Protein AF-0000000082937223 (afdb_homodimer)

InterPro domains:
  IPR004183 Extradiol ring-cleavage dioxygenase, class III enzyme, subunit B [PF02900] (9-256)

Solvent-accessible surface area (backbone atoms only — not comparable to full-atom values): 25808 Å² total; per-residue (Å²): 125,38,61,39,50,28,34,30,40,32,34,36,59,62,49,47,42,77,78,23,26,54,94,51,66,65,64,44,40,67,55,33,54,41,42,50,50,51,16,52,54,41,47,73,46,57,46,59,30,35,37,36,29,16,69,25,31,59,30,26,70,59,16,34,18,35,44,44,18,43,26,29,39,28,70,42,74,36,73,94,30,66,48,74,51,74,42,46,35,39,41,68,58,32,52,51,50,52,55,51,33,53,75,72,70,46,56,67,36,46,29,35,18,51,37,90,53,58,90,58,3,44,37,74,37,33,50,34,48,48,44,45,48,70,43,38,67,97,48,28,28,34,49,31,10,62,29,90,74,46,54,60,66,56,31,23,51,48,11,37,51,50,32,56,53,46,61,70,42,94,61,41,31,27,40,35,24,24,20,37,33,17,31,5,61,21,64,89,32,97,67,22,59,33,76,45,9,60,52,50,45,51,49,49,53,49,25,52,70,67,53,40,49,64,59,62,68,67,62,48,68,65,55,43,65,50,7,44,51,57,20,65,60,33,43,25,19,48,32,30,39,35,42,61,93,41,48,48,65,42,77,66,41,74,49,52,76,57,26,38,30,35,46,34,34,40,31,44,89,124,40,60,39,48,27,34,32,40,31,34,33,59,62,50,48,41,78,78,26,26,53,95,50,67,66,66,42,39,68,56,33,53,42,44,49,50,51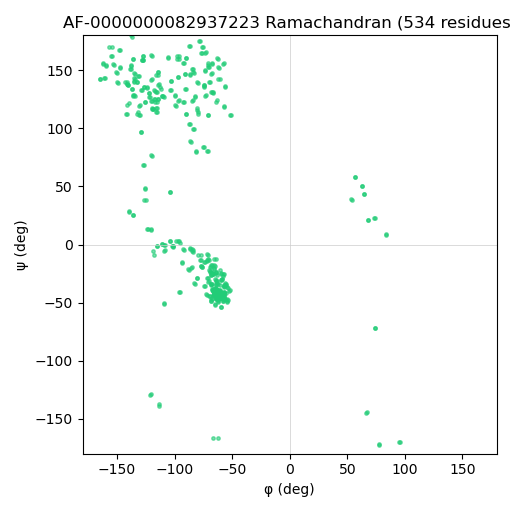,16,52,53,41,46,73,46,57,46,59,30,36,39,35,29,17,69,24,32,58,29,26,71,61,18,34,18,34,44,43,18,43,25,30,41,28,70,42,74,37,74,95,28,68,49,75,52,73,42,46,36,40,41,70,58,35,52,52,51,53,54,52,31,53,76,70,70,45,59,67,35,45,30,33,18,48,37,89,54,59,88,58,2,43,38,73,38,34,49,36,48,48,43,45,48,70,43,38,68,97,46,29,29,33,48,31,10,62,31,89,76,46,54,62,65,55,32,23,51,50,12,38,52,51,31,56,53,45,60,71,43,94,61,40,34,26,39,36,25,25,20,37,34,18,31,6,62,22,63,92,32,97,65,22,59,33,76,45,8,60,52,49,45,52,49,50,52,49,24,51,68,65,52,40,48,64,59,61,69,69,61,49,70,64,55,43,65,49,7,44,51,58,22,65,61,34,42,24,21,48,30,30,39,34,42,61,95,40,49,48,64,42,77,66,41,74,50,53,77,58,28,39,31,37,45,34,32,40,31,45,88

Structure (mmCIF, N/CA/C/O backbone):
data_AF-0000000082937223-model_v1
#
loop_
_entity.id
_entity.type
_entity.pdbx_description
1 polymer 'Extradiol ring-cleavage dioxygenase'
#
loop_
_atom_site.group_PDB
_atom_site.id
_atom_site.type_symbol
_atom_site.label_atom_id
_atom_site.label_alt_id
_atom_site.label_comp_id
_atom_site.label_asym_id
_atom_site.label_entity_id
_atom_site.label_seq_id
_atom_site.pdbx_PDB_ins_code
_atom_site.Cartn_x
_atom_site.Cartn_y
_atom_site.Cartn_z
_atom_site.occupancy
_atom_site.B_iso_or_equiv
_atom_site.auth_seq_id
_atom_site.auth_comp_id
_atom_site.auth_asym_id
_atom_site.auth_atom_id
_atom_site.pdbx_PDB_model_num
ATOM 1 N N . MET A 1 1 ? -16.25 29.719 4.395 1 88.94 1 MET A N 1
ATOM 2 C CA . MET A 1 1 ? -15.789 29.344 5.734 1 88.94 1 MET A CA 1
ATOM 3 C C . MET A 1 1 ? -15.008 28.047 5.699 1 88.94 1 MET A C 1
ATOM 5 O O . MET A 1 1 ? -15.328 27.141 4.922 1 88.94 1 MET A O 1
ATOM 9 N N . ASN A 1 2 ? -13.867 27.953 6.434 1 94.38 2 ASN A N 1
ATOM 10 C CA . ASN A 1 2 ? -13.094 26.734 6.629 1 94.38 2 ASN A CA 1
ATOM 11 C C . ASN A 1 2 ? -13.977 25.578 7.094 1 94.38 2 ASN A C 1
ATOM 13 O O . ASN A 1 2 ? -14.555 25.641 8.18 1 94.38 2 ASN A O 1
ATOM 17 N N . PRO A 1 3 ? -14.156 24.594 6.258 1 97.31 3 PRO A N 1
ATOM 18 C CA . PRO A 1 3 ? -15.086 23.516 6.633 1 97.31 3 PRO A CA 1
ATOM 19 C C . PRO A 1 3 ? -14.477 22.531 7.625 1 97.31 3 PRO A C 1
ATOM 21 O O . PRO A 1 3 ? -15.188 21.688 8.188 1 97.31 3 PRO A O 1
ATOM 24 N N . PHE A 1 4 ? -13.211 22.547 7.848 1 98.69 4 PHE A N 1
ATOM 25 C CA . PHE A 1 4 ? -12.555 21.688 8.828 1 98.69 4 PHE A CA 1
ATOM 26 C C . PHE A 1 4 ? -12.719 22.266 10.234 1 98.69 4 PHE A C 1
ATOM 28 O O . PHE A 1 4 ? -12.578 23.469 10.445 1 98.69 4 PHE A O 1
ATOM 35 N N . VAL A 1 5 ? -12.953 21.391 11.188 1 98.69 5 VAL A N 1
ATOM 36 C CA . VAL A 1 5 ? -13.195 21.859 12.547 1 98.69 5 VAL A CA 1
ATOM 37 C C . VAL A 1 5 ? -11.898 22.375 13.156 1 98.69 5 VAL A C 1
ATOM 39 O O . VAL A 1 5 ? -11.914 23.25 14.023 1 98.69 5 VAL A O 1
ATOM 42 N N . PHE A 1 6 ? -10.773 21.812 12.688 1 98.75 6 PHE A N 1
ATOM 43 C CA . PHE A 1 6 ? -9.43 22.234 13.039 1 98.75 6 PHE A CA 1
ATOM 44 C C . PHE A 1 6 ? -8.406 21.656 12.078 1 98.75 6 PHE A C 1
ATOM 46 O O . PHE A 1 6 ? -8.57 20.531 11.594 1 98.75 6 PHE A O 1
ATOM 53 N N . ALA A 1 7 ? -7.422 22.375 11.742 1 98.88 7 ALA A N 1
ATOM 54 C CA . ALA A 1 7 ? -6.324 21.891 10.914 1 98.88 7 ALA A CA 1
ATOM 55 C C . ALA A 1 7 ? -4.973 22.344 11.461 1 98.88 7 ALA A C 1
ATOM 57 O O . ALA A 1 7 ? -4.906 23.266 12.273 1 98.88 7 ALA A O 1
ATOM 58 N N . CYS A 1 8 ? -3.932 21.641 11.047 1 98.94 8 CYS A N 1
ATOM 59 C CA . CYS A 1 8 ? -2.617 22.062 11.516 1 98.94 8 CYS A CA 1
ATOM 60 C C . CYS A 1 8 ? -1.515 21.531 10.609 1 98.94 8 CYS A C 1
ATOM 62 O O . CYS A 1 8 ? -1.729 20.578 9.859 1 98.94 8 CYS A O 1
ATOM 64 N N . ILE A 1 9 ? -0.435 22.172 10.562 1 98.88 9 ILE A N 1
ATOM 65 C CA . ILE A 1 9 ? 0.86 21.656 10.141 1 98.88 9 ILE A CA 1
ATOM 66 C C . ILE A 1 9 ? 1.631 21.141 11.352 1 98.88 9 ILE A C 1
ATOM 68 O O . ILE A 1 9 ? 1.785 21.844 12.344 1 98.88 9 ILE A O 1
ATOM 72 N N . ALA A 1 10 ? 2.006 19.953 11.328 1 98.94 10 ALA A N 1
ATOM 73 C CA . ALA A 1 10 ? 2.715 19.312 12.438 1 98.94 10 ALA A CA 1
ATOM 74 C C . ALA A 1 10 ? 3.902 18.5 11.93 1 98.94 10 ALA A C 1
ATOM 76 O O . ALA A 1 10 ? 3.814 17.828 10.898 1 98.94 10 ALA A O 1
ATOM 77 N N . PRO A 1 11 ? 5.035 18.547 12.648 1 98.81 11 PRO A N 1
ATOM 78 C CA . PRO A 1 11 ? 6.203 17.766 12.242 1 98.81 11 PRO A CA 1
ATOM 79 C C . PRO A 1 11 ? 6.09 16.297 12.633 1 98.81 11 PRO A C 1
ATOM 81 O O . PRO A 1 11 ? 5.125 15.891 13.289 1 98.81 11 PRO A O 1
ATOM 84 N N . HIS A 1 12 ? 7.094 15.477 12.195 1 98.69 12 HIS A N 1
ATOM 85 C CA . HIS A 1 12 ? 6.969 14.047 12.445 1 98.69 12 HIS A CA 1
ATOM 86 C C . HIS A 1 12 ? 8.305 13.438 12.844 1 98.69 12 HIS A C 1
ATOM 88 O O . HIS A 1 12 ? 8.562 12.258 12.586 1 98.69 12 HIS A O 1
ATOM 94 N N . GLY A 1 13 ? 9.188 14.211 13.453 1 96.81 13 GLY A N 1
ATOM 95 C CA . GLY A 1 13 ? 10.359 13.609 14.062 1 96.81 13 GLY A CA 1
ATOM 96 C C . GLY A 1 13 ? 10.031 12.727 15.25 1 96.81 13 GLY A C 1
ATOM 97 O O . GLY A 1 13 ? 9.258 13.125 16.141 1 96.81 13 GLY A O 1
ATOM 98 N N . GLY A 1 14 ? 10.555 11.578 15.281 1 95.94 14 GLY A N 1
ATOM 99 C CA . GLY A 1 14 ? 10.219 10.578 16.281 1 95.94 14 GLY A CA 1
ATOM 100 C C . GLY A 1 14 ? 10.445 11.055 17.703 1 95.94 14 GLY A C 1
ATOM 101 O O . GLY A 1 14 ? 9.625 10.805 18.578 1 95.94 14 GLY A O 1
ATOM 102 N N . GLU A 1 15 ? 11.445 11.836 17.938 1 95.62 15 GLU A N 1
ATOM 103 C CA . GLU A 1 15 ? 11.852 12.273 19.266 1 95.62 15 GLU A CA 1
ATOM 104 C C . GLU A 1 15 ? 10.844 13.258 19.859 1 95.62 15 GLU A C 1
ATOM 106 O O . GLU A 1 15 ? 10.898 13.57 21.047 1 95.62 15 GLU A O 1
ATOM 111 N N . ILE A 1 16 ? 9.977 13.727 19.016 1 96.81 16 ILE A N 1
ATOM 112 C CA . ILE A 1 16 ? 8.961 14.656 19.516 1 96.81 16 ILE A CA 1
ATOM 113 C C . ILE A 1 16 ? 8.07 13.961 20.531 1 96.81 16 ILE A C 1
ATOM 115 O O . ILE A 1 16 ? 7.637 14.57 21.516 1 96.81 16 ILE A O 1
ATOM 119 N N . ILE A 1 17 ? 7.734 12.664 20.219 1 96.12 17 ILE A N 1
ATOM 120 C CA . ILE A 1 17 ? 6.855 11.969 21.141 1 96.12 17 ILE A CA 1
ATOM 121 C C . ILE A 1 17 ? 7.629 11.578 22.391 1 96.12 17 ILE A C 1
ATOM 123 O O . ILE A 1 17 ? 8.789 11.172 22.312 1 96.12 17 ILE A O 1
ATOM 127 N N . PRO A 1 18 ? 7.055 11.75 23.547 1 94.5 18 PRO A N 1
ATOM 128 C CA . PRO A 1 18 ? 7.738 11.539 24.828 1 94.5 18 PRO A CA 1
ATOM 129 C C . PRO A 1 18 ? 8.367 10.148 24.938 1 94.5 18 PRO A C 1
ATOM 131 O O . PRO A 1 18 ? 9.477 10.008 25.453 1 94.5 18 PRO A O 1
ATOM 134 N N . GLU A 1 19 ? 7.758 9.117 24.422 1 95.44 19 GLU A N 1
ATOM 135 C CA . GLU A 1 19 ? 8.211 7.73 24.531 1 95.44 19 GLU A CA 1
ATOM 136 C C . GLU A 1 19 ? 9.539 7.527 23.797 1 95.44 19 GLU A C 1
ATOM 138 O O . GLU A 1 19 ? 10.289 6.598 24.109 1 95.44 19 GLU A O 1
ATOM 143 N N . LEU A 1 20 ? 9.852 8.484 22.922 1 96.06 20 LEU A N 1
ATOM 144 C CA . LEU A 1 20 ? 11.008 8.266 22.047 1 96.06 20 LEU A CA 1
ATOM 145 C C . LEU A 1 20 ? 12.047 9.359 22.25 1 96.06 20 LEU A C 1
ATOM 147 O O . LEU A 1 20 ? 12.938 9.523 21.406 1 96.06 20 LEU A O 1
ATOM 151 N N . GLN A 1 21 ? 11.992 10.172 23.25 1 92.62 21 GLN A N 1
ATOM 152 C CA . GLN A 1 21 ? 12.812 11.359 23.438 1 92.62 21 GLN A CA 1
ATOM 153 C C . GLN A 1 21 ? 14.258 10.992 23.734 1 92.62 21 GLN A C 1
ATOM 155 O O . GLN A 1 21 ? 15.164 11.797 23.547 1 92.62 21 GLN A O 1
ATOM 160 N N . GLY A 1 22 ? 14.461 9.766 24.219 1 91 22 GLY A N 1
ATOM 161 C CA . GLY A 1 22 ? 15.812 9.352 24.547 1 91 22 GLY A CA 1
ATOM 162 C C . GLY A 1 22 ? 16.406 10.117 25.719 1 91 22 GLY A C 1
ATOM 163 O O . GLY A 1 22 ? 15.711 10.438 26.688 1 91 22 GLY A O 1
ATOM 164 N N . ILE A 1 23 ? 17.75 10.359 25.594 1 88.56 23 ILE A N 1
ATOM 165 C CA . ILE A 1 23 ? 18.469 10.891 26.75 1 88.56 23 ILE A CA 1
ATOM 166 C C . ILE A 1 23 ? 18.578 12.414 26.641 1 88.56 23 ILE A C 1
ATOM 168 O O . ILE A 1 23 ? 19.188 13.062 27.484 1 88.56 23 ILE A O 1
ATOM 172 N N . GLN A 1 24 ? 17.984 13.031 25.594 1 88.38 24 GLN A N 1
ATOM 173 C CA . GLN A 1 24 ? 17.969 14.484 25.422 1 88.38 24 GLN A CA 1
ATOM 174 C C . GLN A 1 24 ? 16.531 15.008 25.375 1 88.38 24 GLN A C 1
ATOM 176 O O . GLN A 1 24 ? 16.094 15.547 24.359 1 88.38 24 GLN A O 1
ATOM 181 N N . PRO A 1 25 ? 15.961 15.086 26.422 1 82.06 25 PRO A N 1
ATOM 182 C CA . PRO A 1 25 ? 14.531 15.406 26.422 1 82.06 25 PRO A CA 1
ATOM 183 C C . PRO A 1 25 ? 14.25 16.859 26.047 1 82.06 25 PRO A C 1
ATOM 185 O O . PRO A 1 25 ? 13.141 17.188 25.609 1 82.06 25 PRO A O 1
ATOM 188 N N . LEU A 1 26 ? 15.234 17.75 26.047 1 89.69 26 LEU A N 1
ATOM 189 C CA . LEU A 1 26 ? 14.992 19.156 25.781 1 89.69 26 LEU A CA 1
ATOM 190 C C . LEU A 1 26 ? 15.188 19.469 24.297 1 89.69 26 LEU A C 1
ATOM 192 O O . LEU A 1 26 ? 14.805 20.547 23.828 1 89.69 26 LEU A O 1
ATOM 196 N N . ARG A 1 27 ? 15.805 18.641 23.5 1 90.94 27 ARG A N 1
ATOM 197 C CA . ARG A 1 27 ? 16.172 18.906 22.125 1 90.94 27 ARG A CA 1
ATOM 198 C C . ARG A 1 27 ? 14.953 19.297 21.297 1 90.94 27 ARG A C 1
ATOM 200 O O . ARG A 1 27 ? 15.031 20.188 20.453 1 90.94 27 ARG A O 1
ATOM 207 N N . MET A 1 28 ? 13.719 18.828 21.5 1 94.44 28 MET A N 1
ATOM 208 C CA . MET A 1 28 ? 12.508 19.156 20.75 1 94.44 28 MET A CA 1
ATOM 209 C C . MET A 1 28 ? 11.391 19.625 21.688 1 94.44 28 MET A C 1
ATOM 211 O O . MET A 1 28 ? 10.211 19.406 21.406 1 94.44 28 MET A O 1
ATOM 215 N N . ASP A 1 29 ? 11.852 20.375 22.672 1 93.88 29 ASP A N 1
ATOM 216 C CA . ASP A 1 29 ? 10.891 20.75 23.703 1 93.88 29 ASP A CA 1
ATOM 217 C C . ASP A 1 29 ? 9.914 21.797 23.188 1 93.88 29 ASP A C 1
ATOM 219 O O . ASP A 1 29 ? 8.719 21.734 23.484 1 93.88 29 ASP A O 1
ATOM 223 N N . ALA A 1 30 ? 10.414 22.797 22.453 1 96.12 30 ALA A N 1
ATOM 224 C CA . ALA A 1 30 ? 9.531 23.812 21.891 1 96.12 30 ALA A CA 1
ATOM 225 C C . ALA A 1 30 ? 8.492 23.188 20.969 1 96.12 30 ALA A C 1
ATOM 227 O O . ALA A 1 30 ? 7.316 23.562 21 1 96.12 30 ALA A O 1
ATOM 228 N N . THR A 1 31 ? 8.953 22.312 20.109 1 98.06 31 THR A N 1
ATOM 229 C CA . THR A 1 31 ? 8.047 21.594 19.219 1 98.06 31 THR A CA 1
ATOM 230 C C . THR A 1 31 ? 7.055 20.75 20 1 98.06 31 THR A C 1
ATOM 232 O O . THR A 1 31 ? 5.863 20.734 19.688 1 98.06 31 THR A O 1
ATOM 235 N N . ARG A 1 32 ? 7.531 20.047 20.984 1 97.56 32 ARG A N 1
ATOM 236 C CA . ARG A 1 32 ? 6.664 19.203 21.797 1 97.56 32 ARG A CA 1
ATOM 237 C C . ARG A 1 32 ? 5.559 20.016 22.469 1 97.56 32 ARG A C 1
ATOM 239 O O . ARG A 1 32 ? 4.402 19.578 22.5 1 97.56 32 ARG A O 1
ATOM 246 N N . GLU A 1 33 ? 5.941 21.141 23.031 1 97.75 33 GLU A N 1
ATOM 247 C CA . GLU A 1 33 ? 4.949 22.031 23.625 1 97.75 33 GLU A CA 1
ATOM 248 C C . GLU A 1 33 ? 3.906 22.469 22.609 1 97.75 33 GLU A C 1
ATOM 250 O O . GLU A 1 33 ? 2.711 22.516 22.906 1 97.75 33 GLU A O 1
ATOM 255 N N . SER A 1 34 ? 4.367 22.844 21.453 1 98.81 34 SER A N 1
ATOM 256 C CA . SER A 1 34 ? 3.453 23.234 20.391 1 98.81 34 SER A CA 1
ATOM 257 C C . SER A 1 34 ? 2.557 22.078 19.969 1 98.81 34 SER A C 1
ATOM 259 O O . SER A 1 34 ? 1.376 22.266 19.672 1 98.81 34 SER A O 1
ATOM 261 N N . MET A 1 35 ? 3.096 20.875 19.906 1 98.81 35 MET A N 1
ATOM 262 C CA . MET A 1 35 ? 2.316 19.688 19.562 1 98.81 35 MET A CA 1
ATOM 263 C C . MET A 1 35 ? 1.227 19.422 20.594 1 98.81 35 MET A C 1
ATOM 265 O O . MET A 1 35 ? 0.11 19.047 20.234 1 98.81 35 MET A O 1
ATOM 269 N N . ILE A 1 36 ? 1.574 19.578 21.844 1 98.69 36 ILE A N 1
ATOM 270 C CA . ILE A 1 36 ? 0.595 19.422 22.922 1 98.69 36 ILE A CA 1
ATOM 271 C C . ILE A 1 36 ? -0.538 20.438 22.719 1 98.69 36 ILE A C 1
ATOM 273 O O . ILE A 1 36 ? -1.714 20.078 22.844 1 98.69 36 ILE A O 1
ATOM 277 N N . ARG A 1 37 ? -0.161 21.625 22.406 1 98.81 37 ARG A N 1
ATOM 278 C CA . ARG A 1 37 ? -1.159 22.656 22.172 1 98.81 37 ARG A CA 1
ATOM 279 C C . ARG A 1 37 ? -2.049 22.297 20.984 1 98.81 37 ARG A C 1
ATOM 281 O O . ARG A 1 37 ? -3.271 22.453 21.047 1 98.81 37 ARG A O 1
ATOM 288 N N . LEU A 1 38 ? -1.459 21.859 19.906 1 98.88 38 LEU A N 1
ATOM 289 C CA . LEU A 1 38 ? -2.234 21.438 18.75 1 98.88 38 LEU A CA 1
ATOM 290 C C . LEU A 1 38 ? -3.207 20.328 19.125 1 98.88 38 LEU A C 1
ATOM 292 O O . LEU A 1 38 ? -4.359 20.328 18.688 1 98.88 38 LEU A O 1
ATOM 296 N N . GLY A 1 39 ? -2.713 19.375 19.891 1 98.88 39 GLY A N 1
ATOM 297 C CA . GLY A 1 39 ? -3.561 18.281 20.359 1 98.88 39 GLY A CA 1
ATOM 298 C C . GLY A 1 39 ? -4.75 18.766 21.172 1 98.88 39 GLY A C 1
ATOM 299 O O . GLY A 1 39 ? -5.867 18.266 20.984 1 98.88 39 GLY A O 1
ATOM 300 N N . LYS A 1 40 ? -4.5 19.719 22.047 1 98.81 40 LYS A N 1
ATOM 301 C CA . LYS A 1 40 ? -5.57 20.297 22.875 1 98.81 40 LYS A CA 1
ATOM 302 C C . LYS A 1 40 ? -6.621 20.984 22 1 98.81 40 LYS A C 1
ATOM 304 O O . LYS A 1 40 ? -7.82 20.828 22.234 1 98.81 40 LYS A O 1
ATOM 309 N N . GLU A 1 41 ? -6.164 21.719 21.047 1 98.75 41 GLU A N 1
ATOM 310 C CA . GLU A 1 41 ? -7.09 22.422 20.172 1 98.75 41 GLU A CA 1
ATOM 311 C C . GLU A 1 41 ? -7.902 21.422 19.328 1 98.75 41 GLU A C 1
ATOM 313 O O . GLU A 1 41 ? -9.094 21.641 19.109 1 98.75 41 GLU A O 1
ATOM 318 N N . MET A 1 42 ? -7.254 20.375 18.875 1 98.88 42 MET A N 1
ATOM 319 C CA . MET A 1 42 ? -7.973 19.344 18.125 1 98.88 42 MET A CA 1
ATOM 320 C C . MET A 1 42 ? -9.023 18.656 19 1 98.88 42 MET A C 1
ATOM 322 O O . MET A 1 42 ? -10.141 18.406 18.547 1 98.88 42 MET A O 1
ATOM 326 N N . GLU A 1 43 ? -8.656 18.359 20.156 1 98.75 43 GLU A N 1
ATOM 327 C CA . GLU A 1 43 ? -9.586 17.75 21.094 1 98.75 43 GLU A CA 1
ATOM 328 C C . GLU A 1 43 ? -10.812 18.625 21.312 1 98.75 43 GLU A C 1
ATOM 330 O O . GLU A 1 43 ? -11.938 18.141 21.328 1 98.75 43 GLU A O 1
ATOM 335 N N . LYS A 1 44 ? -10.523 19.891 21.531 1 98.69 44 LYS A N 1
ATOM 336 C CA . LYS A 1 44 ? -11.602 20.844 21.75 1 98.69 44 LYS A CA 1
ATOM 337 C C . LYS A 1 44 ? -12.539 20.906 20.547 1 98.69 44 LYS A C 1
ATOM 339 O O . LYS A 1 44 ? -13.742 21.109 20.688 1 98.69 44 LYS A O 1
ATOM 344 N N . ALA A 1 45 ? -12.008 20.672 19.391 1 98.62 45 ALA A N 1
ATOM 345 C CA . ALA A 1 45 ? -12.773 20.766 18.156 1 98.62 45 ALA A CA 1
ATOM 346 C C . ALA A 1 45 ? -13.664 19.547 17.969 1 98.62 45 ALA A C 1
ATOM 348 O O . ALA A 1 45 ? -14.594 19.562 17.141 1 98.62 45 ALA A O 1
ATOM 349 N N . LYS A 1 46 ? -13.422 18.438 18.641 1 98.5 46 LYS A N 1
ATOM 350 C CA . LYS A 1 46 ? -14.219 17.219 18.688 1 98.5 46 LYS A CA 1
ATOM 351 C C . LYS A 1 46 ? -14.438 16.656 17.297 1 98.5 46 LYS A C 1
ATOM 353 O O . LYS A 1 46 ? -15.57 16.406 16.891 1 98.5 46 LYS A O 1
ATOM 358 N N . PRO A 1 47 ? -13.383 16.359 16.594 1 98.81 47 PRO A N 1
ATOM 359 C CA . PRO A 1 47 ? -13.57 15.742 15.281 1 98.81 47 PRO A CA 1
ATOM 360 C C . PRO A 1 47 ? -14.133 14.32 15.367 1 98.81 47 PRO A C 1
ATOM 362 O O . PRO A 1 47 ? -13.836 13.594 16.328 1 98.81 47 PRO A O 1
ATOM 365 N N . ASP A 1 48 ? -14.953 13.938 14.352 1 98.88 48 ASP A N 1
ATOM 366 C CA . ASP A 1 48 ? -15.359 12.547 14.164 1 98.88 48 ASP A CA 1
ATOM 367 C C . ASP A 1 48 ? -14.258 11.75 13.453 1 98.88 48 ASP A C 1
ATOM 369 O O . ASP A 1 48 ? -14.156 10.539 13.641 1 98.88 48 ASP A O 1
ATOM 373 N N . THR A 1 49 ? -13.5 12.453 12.648 1 98.88 49 THR A N 1
ATOM 374 C CA . THR A 1 49 ? -12.445 11.875 11.82 1 98.88 49 THR A CA 1
ATOM 375 C C . THR A 1 49 ? -11.328 12.883 11.586 1 98.88 49 THR A C 1
ATOM 377 O O . THR A 1 49 ? -11.578 14.086 11.516 1 98.88 49 THR A O 1
ATOM 380 N N . ILE A 1 50 ? -10.109 12.398 11.461 1 98.94 50 ILE A N 1
ATOM 381 C CA . ILE A 1 50 ? -8.969 13.25 11.125 1 98.94 50 ILE A CA 1
ATOM 382 C C . ILE A 1 50 ? -8.336 12.766 9.82 1 98.94 50 ILE A C 1
ATOM 384 O O . ILE A 1 50 ? -8.008 11.586 9.68 1 98.94 50 ILE A O 1
ATOM 388 N N . ILE A 1 51 ? -8.242 13.625 8.836 1 99 51 ILE A N 1
ATOM 389 C CA . ILE A 1 51 ? -7.441 13.367 7.641 1 99 51 ILE A CA 1
ATOM 390 C C . ILE A 1 51 ? -5.977 13.695 7.918 1 99 51 ILE A C 1
ATOM 392 O O . ILE A 1 51 ? -5.66 14.789 8.391 1 99 51 ILE A O 1
ATOM 396 N N . VAL A 1 52 ? -5.105 12.781 7.652 1 99 52 VAL A N 1
ATOM 397 C CA . VAL A 1 52 ? -3.67 12.992 7.828 1 99 52 VAL A CA 1
ATOM 398 C C . VAL A 1 52 ? -2.969 12.914 6.473 1 99 52 VAL A C 1
ATOM 400 O O . VAL A 1 52 ? -3.047 11.891 5.785 1 99 52 VAL A O 1
ATOM 403 N N . LEU A 1 53 ? -2.363 13.984 6.07 1 98.94 53 LEU A N 1
ATOM 404 C CA . LEU A 1 53 ? -1.491 13.992 4.902 1 98.94 53 LEU A CA 1
ATOM 405 C C . LEU A 1 53 ? -0.053 13.672 5.293 1 98.94 53 LEU A C 1
ATOM 407 O O . LEU A 1 53 ? 0.59 14.445 6.008 1 98.94 53 LEU A O 1
ATOM 411 N N . THR A 1 54 ? 0.453 12.555 4.891 1 98.88 54 THR A N 1
ATOM 412 C CA . THR A 1 54 ? 1.809 12.156 5.25 1 98.88 54 THR A CA 1
ATOM 413 C C . THR A 1 54 ? 2.664 11.953 4 1 98.88 54 THR A C 1
ATOM 415 O O . THR A 1 54 ? 2.182 11.445 2.988 1 98.88 54 THR A O 1
ATOM 418 N N . PRO A 1 55 ? 3.92 12.344 4.039 1 98.31 55 PRO A N 1
ATOM 419 C CA . PRO A 1 55 ? 4.797 12.133 2.883 1 98.31 55 PRO A CA 1
ATOM 420 C C . PRO A 1 55 ? 5.414 10.742 2.859 1 98.31 55 PRO A C 1
ATOM 422 O O . PRO A 1 55 ? 6.094 10.383 1.895 1 98.31 55 PRO A O 1
ATOM 425 N N . HIS A 1 56 ? 5.199 9.906 3.904 1 98.25 56 HIS A N 1
ATOM 426 C CA . HIS A 1 56 ? 6.016 8.703 4.043 1 98.25 56 HIS A CA 1
ATOM 427 C C . HIS A 1 56 ? 5.16 7.445 3.982 1 98.25 56 HIS A C 1
ATOM 429 O O . HIS A 1 56 ? 5.684 6.332 4.039 1 98.25 56 HIS A O 1
ATOM 435 N N . GLY A 1 57 ? 3.877 7.488 3.924 1 98.12 57 GLY A N 1
ATOM 436 C CA . GLY A 1 57 ? 2.961 6.359 3.947 1 98.12 57 GLY A CA 1
ATOM 437 C C . GLY A 1 57 ? 3.072 5.473 2.719 1 98.12 57 GLY A C 1
ATOM 438 O O . GLY A 1 57 ? 4.094 5.488 2.027 1 98.12 57 GLY A O 1
ATOM 439 N N . THR A 1 58 ? 2.092 4.59 2.533 1 98.44 58 THR A N 1
ATOM 440 C CA . THR A 1 58 ? 2.012 3.828 1.291 1 98.44 58 THR A CA 1
ATOM 441 C C . THR A 1 58 ? 1.77 4.754 0.103 1 98.44 58 THR A C 1
ATOM 443 O O . THR A 1 58 ? 0.778 5.488 0.073 1 98.44 58 THR A O 1
ATOM 446 N N . ARG A 1 59 ? 2.688 4.656 -0.824 1 97.81 59 ARG A N 1
ATOM 447 C CA . ARG A 1 59 ? 2.684 5.609 -1.932 1 97.81 59 ARG A CA 1
ATOM 448 C C . ARG A 1 59 ? 2.381 4.91 -3.252 1 97.81 59 ARG A C 1
ATOM 450 O O . ARG A 1 59 ? 2.744 3.746 -3.441 1 97.81 59 ARG A O 1
ATOM 457 N N . ILE A 1 60 ? 1.697 5.59 -4.129 1 98.5 60 ILE A N 1
ATOM 458 C CA . ILE A 1 60 ? 1.512 5.188 -5.52 1 98.5 60 ILE A CA 1
ATOM 459 C C . ILE A 1 60 ? 2.176 6.203 -6.445 1 98.5 60 ILE A C 1
ATOM 461 O O . ILE A 1 60 ? 1.852 7.391 -6.406 1 98.5 60 ILE A O 1
ATOM 465 N N . ASN A 1 61 ? 3.092 5.754 -7.27 1 97.31 61 ASN A N 1
ATOM 466 C CA . ASN A 1 61 ? 3.777 6.668 -8.18 1 97.31 61 ASN A CA 1
ATOM 467 C C . ASN A 1 61 ? 2.789 7.414 -9.07 1 97.31 61 ASN A C 1
ATOM 469 O O . ASN A 1 61 ? 1.997 6.789 -9.781 1 97.31 61 ASN A O 1
ATOM 473 N N . GLY A 1 62 ? 2.803 8.734 -8.938 1 97.5 62 GLY A N 1
ATOM 474 C CA . GLY A 1 62 ? 2.016 9.555 -9.844 1 97.5 62 GLY A CA 1
ATOM 475 C C . GLY A 1 62 ? 0.562 9.68 -9.422 1 97.5 62 GLY A C 1
ATOM 476 O O . GLY A 1 62 ? -0.263 10.195 -10.18 1 97.5 62 GLY A O 1
ATOM 477 N N . GLN A 1 63 ? 0.208 9.195 -8.25 1 98.44 63 GLN A N 1
ATOM 478 C CA . GLN A 1 63 ? -1.157 9.281 -7.742 1 98.44 63 GLN A CA 1
ATOM 479 C C . GLN A 1 63 ? -1.172 9.641 -6.258 1 98.44 63 GLN A C 1
ATOM 481 O O . GLN A 1 63 ? -0.218 9.352 -5.535 1 98.44 63 GLN A O 1
ATOM 486 N N . PHE A 1 64 ? -2.236 10.305 -5.855 1 98.81 64 PHE A N 1
ATOM 487 C CA . PHE A 1 64 ? -2.506 10.391 -4.426 1 98.81 64 PHE A CA 1
ATOM 488 C C . PHE A 1 64 ? -3.01 9.062 -3.889 1 98.81 64 PHE A C 1
ATOM 490 O O . PHE A 1 64 ? -3.926 8.461 -4.461 1 98.81 64 PHE A O 1
ATOM 497 N N . ALA A 1 65 ? -2.42 8.578 -2.871 1 98.88 65 ALA A N 1
ATOM 498 C CA . ALA A 1 65 ? -2.854 7.324 -2.252 1 98.88 65 ALA A CA 1
ATOM 499 C C . ALA A 1 65 ? -3.77 7.59 -1.062 1 98.88 65 ALA A C 1
ATOM 501 O O . ALA A 1 65 ? -3.398 8.312 -0.132 1 98.88 65 ALA A O 1
ATOM 502 N N . ILE A 1 66 ? -4.922 7.043 -1.082 1 98.88 66 ILE A N 1
ATOM 503 C CA . ILE A 1 66 ? -5.863 7.152 0.026 1 98.88 66 ILE A CA 1
ATOM 504 C C . ILE A 1 66 ? -6.086 5.773 0.651 1 98.88 66 ILE A C 1
ATOM 506 O O . ILE A 1 66 ? -6.445 4.82 -0.044 1 98.88 66 ILE A O 1
ATOM 510 N N . THR A 1 67 ? -5.879 5.656 1.931 1 98.56 67 THR A N 1
ATOM 511 C CA . THR A 1 67 ? -6.039 4.379 2.611 1 98.56 67 THR A CA 1
ATOM 512 C C . THR A 1 67 ? -7.516 4.031 2.775 1 98.56 67 THR A C 1
ATOM 514 O O . THR A 1 67 ? -8.328 4.898 3.104 1 98.56 67 THR A O 1
ATOM 517 N N . ASP A 1 68 ? -7.844 2.805 2.51 1 98.44 68 ASP A N 1
ATOM 518 C CA . ASP A 1 68 ? -9.203 2.295 2.656 1 98.44 68 ASP A CA 1
ATOM 519 C C . ASP A 1 68 ? -9.203 0.924 3.326 1 98.44 68 ASP A C 1
ATOM 521 O O . ASP A 1 68 ? -9.992 0.05 2.959 1 98.44 68 ASP A O 1
ATOM 525 N N . SER A 1 69 ? -8.211 0.623 4.09 1 98.56 69 SER A N 1
ATOM 526 C CA . SER A 1 69 ? -8.227 -0.556 4.949 1 98.56 69 SER A CA 1
ATOM 527 C C . SER A 1 69 ? -9.094 -0.333 6.184 1 98.56 69 SER A C 1
ATOM 529 O O . SER A 1 69 ? -9.43 0.806 6.516 1 98.56 69 SER A O 1
ATOM 531 N N . GLU A 1 70 ? -9.469 -1.381 6.918 1 98.5 70 GLU A N 1
ATOM 532 C CA . GLU A 1 70 ? -10.266 -1.241 8.133 1 98.5 70 GLU A CA 1
ATOM 533 C C . GLU A 1 70 ? -9.477 -0.53 9.227 1 98.5 70 GLU A C 1
ATOM 535 O O . GLU A 1 70 ? -10.039 0.24 10.008 1 98.5 70 GLU A O 1
ATOM 540 N N . ARG A 1 71 ? -8.172 -0.867 9.266 1 98.56 71 ARG A N 1
ATOM 541 C CA . ARG A 1 71 ? -7.305 -0.272 10.273 1 98.56 71 ARG A CA 1
ATOM 542 C C . ARG A 1 71 ? -5.887 -0.098 9.75 1 98.56 71 ARG A C 1
ATOM 544 O O . ARG A 1 71 ? -5.543 -0.626 8.688 1 98.56 71 ARG A O 1
ATOM 551 N N . MET A 1 72 ? -5.141 0.632 10.453 1 98.75 72 MET A N 1
ATOM 552 C CA . MET A 1 72 ? -3.713 0.816 10.203 1 98.75 72 MET A CA 1
ATOM 553 C C . MET A 1 72 ? -2.908 0.631 11.484 1 98.75 72 MET A C 1
ATOM 555 O O . MET A 1 72 ? -3.389 0.948 12.57 1 98.75 72 MET A O 1
ATOM 559 N N . LEU A 1 73 ? -1.8 0.108 11.336 1 98.62 73 LEU A N 1
ATOM 560 C CA . LEU A 1 73 ? -0.933 -0.183 12.469 1 98.62 73 LEU A CA 1
ATOM 561 C C . LEU A 1 73 ? 0.525 0.107 12.133 1 98.62 73 LEU A C 1
ATOM 563 O O . LEU A 1 73 ? 0.983 -0.203 11.031 1 98.62 73 LEU A O 1
ATOM 567 N N . GLY A 1 74 ? 1.253 0.71 13.031 1 98.19 74 GLY A N 1
ATOM 568 C CA . GLY A 1 74 ? 2.664 0.979 12.805 1 98.19 74 GLY A CA 1
ATOM 569 C C . GLY A 1 74 ? 3.455 1.114 14.094 1 98.19 74 GLY A C 1
ATOM 570 O O . GLY A 1 74 ? 2.877 1.231 15.18 1 98.19 74 GLY A O 1
ATOM 571 N N . VAL A 1 75 ? 4.73 0.998 13.961 1 97.69 75 VAL A N 1
ATOM 572 C CA . VAL A 1 75 ? 5.684 1.157 15.055 1 97.69 75 VAL A CA 1
ATOM 573 C C . VAL A 1 75 ? 6.777 2.141 14.648 1 97.69 75 VAL A C 1
ATOM 575 O O . VAL A 1 75 ? 7.297 2.072 13.539 1 97.69 75 VAL A O 1
ATOM 578 N N . VAL A 1 76 ? 7.027 3.006 15.508 1 97.62 76 VAL A N 1
ATOM 579 C CA . VAL A 1 76 ? 8.156 3.914 15.344 1 97.62 76 VAL A CA 1
ATOM 580 C C . VAL A 1 76 ? 9.234 3.588 16.375 1 97.62 76 VAL A C 1
ATOM 582 O O . VAL A 1 76 ? 8.945 3.445 17.562 1 97.62 76 VAL A O 1
ATOM 585 N N . GLU A 1 77 ? 10.383 3.426 15.875 1 96.38 77 GLU A N 1
ATOM 586 C CA . GLU A 1 77 ? 11.516 3.129 16.75 1 96.38 77 GLU A CA 1
ATOM 587 C C . GLU A 1 77 ? 12.547 4.25 16.719 1 96.38 77 GLU A C 1
ATOM 589 O O . GLU A 1 77 ? 12.93 4.719 15.641 1 96.38 77 GLU A O 1
ATOM 594 N N . GLU A 1 78 ? 12.938 4.645 17.875 1 94.69 78 GLU A N 1
ATOM 595 C CA . GLU A 1 78 ? 13.953 5.68 18.047 1 94.69 78 GLU A CA 1
ATOM 596 C C . GLU A 1 78 ? 14.547 5.633 19.453 1 94.69 78 GLU A C 1
ATOM 598 O O . GLU A 1 78 ? 13.836 5.387 20.438 1 94.69 78 GLU A O 1
ATOM 603 N N . ASN A 1 79 ? 15.891 5.906 19.578 1 95.31 79 ASN A N 1
ATOM 604 C CA . ASN A 1 79 ? 16.578 5.996 20.859 1 95.31 79 ASN A CA 1
ATOM 605 C C . ASN A 1 79 ? 16.359 4.75 21.703 1 95.31 79 ASN A C 1
ATOM 607 O O . ASN A 1 79 ? 16.031 4.855 22.891 1 95.31 79 ASN A O 1
ATOM 611 N N . GLU A 1 80 ? 16.344 3.607 21.125 1 94.5 80 GLU A N 1
ATOM 612 C CA . GLU A 1 80 ? 16.25 2.307 21.781 1 94.5 80 GLU A CA 1
ATOM 613 C C . GLU A 1 80 ? 14.875 2.117 22.422 1 94.5 80 GLU A C 1
ATOM 615 O O . GLU A 1 80 ? 14.734 1.382 23.406 1 94.5 80 GLU A O 1
ATOM 620 N N . ALA A 1 81 ? 13.922 2.863 21.953 1 96.5 81 ALA A N 1
ATOM 621 C CA . ALA A 1 81 ? 12.523 2.742 22.375 1 96.5 81 ALA A CA 1
ATOM 622 C C . ALA A 1 81 ? 11.609 2.58 21.172 1 96.5 81 ALA A C 1
ATOM 624 O O . ALA A 1 81 ? 12.023 2.799 20.031 1 96.5 81 ALA A O 1
ATOM 625 N N . SER A 1 82 ? 10.461 2.121 21.438 1 97.38 82 SER A N 1
ATOM 626 C CA . SER A 1 82 ? 9.477 1.933 20.375 1 97.38 82 SER A CA 1
ATOM 627 C C . SER A 1 82 ? 8.102 2.451 20.781 1 97.38 82 SER A C 1
ATOM 629 O O . SER A 1 82 ? 7.773 2.471 21.969 1 97.38 82 SER A O 1
ATOM 631 N N . PHE A 1 83 ? 7.391 2.93 19.906 1 98.38 83 PHE A N 1
ATOM 632 C CA . PHE A 1 83 ? 6.02 3.385 20.094 1 98.38 83 PHE A CA 1
ATOM 633 C C . PHE A 1 83 ? 5.105 2.789 19.016 1 98.38 83 PHE A C 1
ATOM 635 O O . PHE A 1 83 ? 5.312 3.008 17.828 1 98.38 83 PHE A O 1
ATOM 642 N N . ARG A 1 84 ? 4.121 2.041 19.453 1 98.19 84 ARG A N 1
ATOM 643 C CA . ARG A 1 84 ? 3.18 1.369 18.562 1 98.19 84 ARG A CA 1
ATOM 644 C C . ARG A 1 84 ? 1.842 2.1 18.531 1 98.19 84 ARG A C 1
ATOM 646 O O . ARG A 1 84 ? 1.36 2.574 19.562 1 98.19 84 ARG A O 1
ATOM 653 N N . MET A 1 85 ? 1.198 2.223 17.391 1 98.75 85 MET A N 1
ATOM 654 C CA . MET A 1 85 ? -0.102 2.877 17.266 1 98.75 85 MET A CA 1
ATOM 655 C C . MET A 1 85 ? -0.989 2.139 16.266 1 98.75 85 MET A C 1
ATOM 657 O O . MET A 1 85 ? -0.514 1.688 15.219 1 98.75 85 MET A O 1
ATOM 661 N N . GLU A 1 86 ? -2.193 2.004 16.609 1 98.69 86 GLU A N 1
ATOM 662 C CA . GLU A 1 86 ? -3.24 1.497 15.727 1 98.69 86 GLU A CA 1
ATOM 663 C C . GLU A 1 86 ? -4.395 2.488 15.609 1 98.69 86 GLU A C 1
ATOM 665 O O . GLU A 1 86 ? -4.793 3.104 16.609 1 98.69 86 GLU A O 1
ATOM 670 N N . ARG A 1 87 ? -4.871 2.711 14.43 1 98.81 87 ARG A N 1
ATOM 671 C CA . ARG A 1 87 ? -6.039 3.553 14.188 1 98.81 87 ARG A CA 1
ATOM 672 C C . ARG A 1 87 ? -7.023 2.869 13.242 1 98.81 87 ARG A C 1
ATOM 674 O O . ARG A 1 87 ? -6.617 2.209 12.281 1 98.81 87 ARG A O 1
ATOM 681 N N . LYS A 1 88 ? -8.359 3.002 13.539 1 98.69 88 LYS A N 1
ATOM 682 C CA . LYS A 1 88 ? -9.383 2.643 12.555 1 98.69 88 LYS A CA 1
ATOM 683 C C . LYS A 1 88 ? -9.406 3.643 11.406 1 98.69 88 LYS A C 1
ATOM 685 O O . LYS A 1 88 ? -9.031 4.805 11.578 1 98.69 88 LYS A O 1
ATOM 690 N N . VAL A 1 89 ? -9.812 3.188 10.297 1 98.88 89 VAL A N 1
ATOM 691 C CA . VAL A 1 89 ? -9.93 4.059 9.133 1 98.88 89 VAL A CA 1
ATOM 692 C C . VAL A 1 89 ? -11.391 4.41 8.891 1 98.88 89 VAL A C 1
ATOM 694 O O . VAL A 1 89 ? -12.273 3.555 9.008 1 98.88 89 VAL A O 1
ATOM 697 N N . ASP A 1 90 ? -11.672 5.645 8.68 1 98.81 90 ASP A N 1
ATOM 698 C CA . ASP A 1 90 ? -12.977 6.078 8.203 1 98.81 90 ASP A CA 1
ATOM 699 C C . ASP A 1 90 ? -13.156 5.758 6.719 1 98.81 90 ASP A C 1
ATOM 701 O O . ASP A 1 90 ? -13.039 6.645 5.867 1 98.81 90 ASP A O 1
ATOM 705 N N . ARG A 1 91 ? -13.547 4.602 6.41 1 98.62 91 ARG A N 1
ATOM 706 C CA . ARG A 1 91 ? -13.57 4.105 5.039 1 98.62 91 ARG A CA 1
ATOM 707 C C . ARG A 1 91 ? -14.664 4.797 4.23 1 98.62 91 ARG A C 1
ATOM 709 O O . ARG A 1 91 ? -14.539 4.949 3.012 1 98.62 91 ARG A O 1
ATOM 716 N N . GLU A 1 92 ? -15.742 5.156 4.898 1 98.5 92 GLU A N 1
ATOM 717 C CA . GLU A 1 92 ? -16.781 5.91 4.207 1 98.5 92 GLU A CA 1
ATOM 718 C C . GLU A 1 92 ? -16.234 7.207 3.621 1 98.5 92 GLU A C 1
ATOM 720 O O . GLU A 1 92 ? -16.453 7.504 2.445 1 98.5 92 GLU A O 1
ATOM 725 N N . LEU A 1 93 ? -15.523 7.934 4.445 1 98.81 93 LEU A N 1
ATOM 726 C CA . LEU A 1 93 ? -14.922 9.18 3.975 1 98.81 93 LEU A CA 1
ATOM 727 C C . LEU A 1 93 ? -13.867 8.906 2.906 1 98.81 93 LEU A C 1
ATOM 729 O O . LEU A 1 93 ? -13.781 9.633 1.917 1 98.81 93 LEU A O 1
ATOM 733 N N . ALA A 1 94 ? -13.047 7.895 3.09 1 98.75 94 ALA A N 1
ATOM 734 C CA . ALA A 1 94 ? -12.023 7.535 2.111 1 98.75 94 ALA A CA 1
ATOM 735 C C . ALA A 1 94 ? -12.648 7.277 0.741 1 98.75 94 ALA A C 1
ATOM 737 O O . ALA A 1 94 ? -12.164 7.785 -0.272 1 98.75 94 ALA A O 1
ATOM 738 N N . THR A 1 95 ? -13.695 6.516 0.706 1 98.19 95 THR A N 1
ATOM 739 C CA . THR A 1 95 ? -14.367 6.164 -0.54 1 98.19 95 THR A CA 1
ATOM 740 C C . THR A 1 95 ? -14.992 7.402 -1.185 1 98.19 95 THR A C 1
ATOM 742 O O . THR A 1 95 ? -14.961 7.555 -2.408 1 98.19 95 THR A O 1
ATOM 745 N N . GLU A 1 96 ? -15.57 8.266 -0.365 1 98.62 96 GLU A N 1
ATOM 746 C CA . GLU A 1 96 ? -16.141 9.508 -0.877 1 98.62 96 GLU A CA 1
ATOM 747 C C . GLU A 1 96 ? -15.062 10.383 -1.519 1 98.62 96 GLU A C 1
ATOM 749 O O . GLU A 1 96 ? -15.281 10.945 -2.594 1 98.62 96 GLU A O 1
ATOM 754 N N . LEU A 1 97 ? -13.938 10.484 -0.848 1 98.81 97 LEU A N 1
ATOM 755 C CA . LEU A 1 97 ? -12.82 11.242 -1.405 1 98.81 97 LEU A CA 1
ATOM 756 C C . LEU A 1 97 ? -12.375 10.656 -2.742 1 98.81 97 LEU A C 1
ATOM 758 O O . LEU A 1 97 ? -12.164 11.398 -3.707 1 98.81 97 LEU A O 1
ATOM 762 N N . GLY A 1 98 ? -12.234 9.352 -2.789 1 98.25 98 GLY A N 1
ATOM 763 C CA . GLY A 1 98 ? -11.844 8.688 -4.023 1 98.25 98 GLY A CA 1
ATOM 764 C C 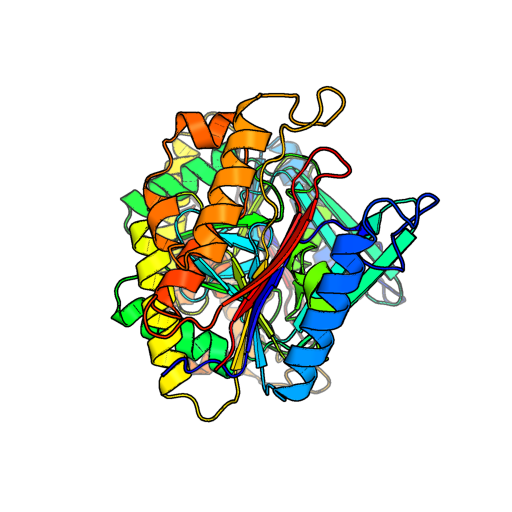. GLY A 1 98 ? -12.797 8.969 -5.176 1 98.25 98 GLY A C 1
ATOM 765 O O . GLY A 1 98 ? -12.359 9.266 -6.289 1 98.25 98 GLY A O 1
ATOM 766 N N . LYS A 1 99 ? -14.078 8.891 -4.91 1 97.25 99 LYS A N 1
ATOM 767 C CA . LYS A 1 99 ? -15.109 9.133 -5.918 1 97.25 99 LYS A CA 1
ATOM 768 C C . LYS A 1 99 ? -15.039 10.562 -6.445 1 97.25 99 LYS A C 1
ATOM 770 O O . LYS A 1 99 ? -15.117 10.789 -7.656 1 97.25 99 LYS A O 1
ATOM 775 N N . HIS A 1 100 ? -14.922 11.484 -5.578 1 97.94 100 HIS A N 1
ATOM 776 C CA . HIS A 1 100 ? -14.867 12.891 -5.98 1 97.94 100 HIS A CA 1
ATOM 777 C C . HIS A 1 100 ? -13.594 13.188 -6.754 1 97.94 100 HIS A C 1
ATOM 779 O O . HIS A 1 100 ? -13.602 13.977 -7.703 1 97.94 100 HIS A O 1
ATOM 785 N N . ALA A 1 101 ? -12.469 12.57 -6.277 1 97.44 101 ALA A N 1
ATOM 786 C CA . ALA A 1 101 ? -11.211 12.773 -6.992 1 97.44 101 ALA A CA 1
ATOM 787 C C . ALA A 1 101 ? -11.336 12.344 -8.453 1 97.44 101 ALA A 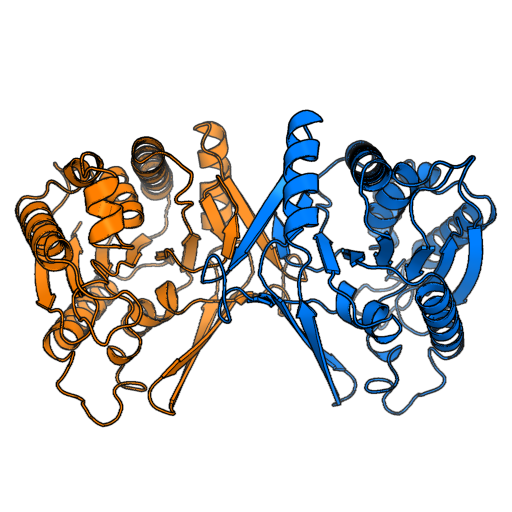C 1
ATOM 789 O O . ALA A 1 101 ? -10.836 13.023 -9.352 1 97.44 101 ALA A O 1
ATOM 790 N N . GLU A 1 102 ? -11.953 11.242 -8.633 1 93.44 102 GLU A N 1
ATOM 791 C CA . GLU A 1 102 ? -12.188 10.766 -9.992 1 93.44 102 GLU A CA 1
ATOM 792 C C . GLU A 1 102 ? -13 11.773 -10.805 1 93.44 102 GLU A C 1
ATOM 794 O O . GLU A 1 102 ? -12.703 12.023 -11.977 1 93.44 102 GLU A O 1
ATOM 799 N N . GLN A 1 103 ? -14.008 12.328 -10.234 1 95 103 GLN A N 1
ATOM 800 C CA . GLN A 1 103 ? -14.867 13.305 -10.898 1 95 103 GLN A CA 1
ATOM 801 C C . GLN A 1 103 ? -14.094 14.57 -11.25 1 95 103 GLN A C 1
ATOM 803 O O . GLN A 1 103 ? -14.375 15.211 -12.258 1 95 103 GLN A O 1
ATOM 808 N N . PHE A 1 104 ? -13.102 14.883 -10.43 1 95.25 104 PHE A N 1
ATOM 809 C CA . PHE A 1 104 ? -12.281 16.078 -10.625 1 95.25 104 PHE A CA 1
ATOM 810 C C . PHE A 1 104 ? -11.125 15.781 -11.57 1 95.25 104 PHE A C 1
ATOM 812 O O . PHE A 1 104 ? -10.328 16.672 -11.875 1 95.25 104 PHE A O 1
ATOM 819 N N . GLY A 1 105 ? -10.992 14.508 -12 1 96.12 105 GLY A N 1
ATOM 820 C CA . GLY A 1 105 ? -9.914 14.125 -12.898 1 96.12 105 GLY A CA 1
ATOM 821 C C . GLY A 1 105 ? -8.562 14.062 -12.211 1 96.12 105 GLY A C 1
ATOM 822 O O . GLY A 1 105 ? -7.527 14.258 -12.852 1 96.12 105 GLY A O 1
ATOM 823 N N . LEU A 1 106 ? -8.516 13.891 -10.922 1 98.25 106 LEU A N 1
ATOM 824 C CA . LEU A 1 106 ? -7.281 13.789 -10.148 1 98.25 106 LEU A CA 1
ATOM 825 C C . LEU A 1 106 ? -6.836 12.336 -10.039 1 98.25 106 LEU A C 1
ATOM 827 O O . LEU A 1 106 ? -7.66 11.438 -9.828 1 98.25 106 LEU A O 1
ATOM 831 N N . PRO A 1 107 ? -5.598 12.039 -10.258 1 97.94 107 PRO A N 1
ATOM 832 C CA . PRO A 1 107 ? -5.113 10.664 -10.133 1 97.94 107 PRO A CA 1
ATOM 833 C C . PRO A 1 107 ? -5.059 10.188 -8.68 1 97.94 107 PRO A C 1
ATOM 835 O O . PRO A 1 107 ? -4.258 10.695 -7.895 1 97.94 107 PRO A O 1
ATOM 838 N N . VAL A 1 108 ? -5.91 9.258 -8.359 1 98.38 108 VAL A N 1
ATOM 839 C CA . VAL A 1 108 ? -6.008 8.766 -6.992 1 98.38 108 VAL A CA 1
ATOM 840 C C . VAL A 1 108 ? -6.082 7.238 -7.004 1 98.38 108 VAL A C 1
ATOM 842 O O . VAL A 1 108 ? -6.605 6.641 -7.945 1 98.38 108 VAL A O 1
ATOM 845 N N . GLY A 1 109 ? -5.477 6.629 -6.062 1 98.38 109 GLY A N 1
ATOM 846 C CA . GLY A 1 109 ? -5.672 5.215 -5.785 1 98.38 109 GLY A CA 1
ATOM 847 C C . GLY A 1 109 ? -6.145 4.941 -4.371 1 98.38 109 GLY A C 1
ATOM 848 O O . GLY A 1 109 ? -5.586 5.477 -3.412 1 98.38 109 GLY A O 1
ATOM 849 N N . LEU A 1 110 ? -7.27 4.176 -4.254 1 98.5 110 LEU A N 1
ATOM 850 C CA . LEU A 1 110 ? -7.695 3.674 -2.953 1 98.5 110 LEU A CA 1
ATOM 851 C C . LEU A 1 110 ? -6.977 2.373 -2.609 1 98.5 110 LEU A C 1
ATOM 853 O O . LEU A 1 110 ? -7.043 1.403 -3.367 1 98.5 110 LEU A O 1
ATOM 857 N N . ILE A 1 111 ? -6.289 2.35 -1.463 1 98.62 111 ILE A N 1
ATOM 858 C CA . ILE A 1 111 ? -5.395 1.24 -1.153 1 98.62 111 ILE A CA 1
ATOM 859 C C . ILE A 1 111 ? -5.938 0.453 0.036 1 98.62 111 ILE A C 1
ATOM 861 O O . ILE A 1 111 ? -6.457 1.037 0.99 1 98.62 111 ILE A O 1
ATOM 865 N N . ASN A 1 112 ? -5.867 -0.796 -0.04 1 98.25 112 ASN A N 1
ATOM 866 C CA . ASN A 1 112 ? -6.176 -1.745 1.024 1 98.25 112 ASN A CA 1
ATOM 867 C C . ASN A 1 112 ? -5.152 -2.877 1.077 1 98.25 112 ASN A C 1
ATOM 869 O O . ASN A 1 112 ? -4.176 -2.875 0.325 1 98.25 112 ASN A O 1
ATOM 873 N N . TYR A 1 113 ? -5.309 -3.816 2 1 98.5 113 TYR A N 1
ATOM 874 C CA . TYR A 1 113 ? -4.34 -4.895 2.152 1 98.5 113 TYR A CA 1
ATOM 875 C C . TYR A 1 113 ? -5.012 -6.164 2.662 1 98.5 113 TYR A C 1
ATOM 877 O O . TYR A 1 113 ? -5.891 -6.105 3.527 1 98.5 113 TYR A O 1
ATOM 885 N N . ALA A 1 114 ? -4.688 -7.32 2.197 1 96.81 114 ALA A N 1
ATOM 886 C CA . ALA A 1 114 ? -4.969 -8.672 2.66 1 96.81 114 ALA A CA 1
ATOM 887 C C . ALA A 1 114 ? -6.422 -9.055 2.385 1 96.81 114 ALA A C 1
ATOM 889 O O . ALA A 1 114 ? -6.711 -9.766 1.421 1 96.81 114 ALA A O 1
ATOM 890 N N . THR A 1 115 ? -7.398 -8.477 3.127 1 94.94 115 THR A N 1
ATOM 891 C CA . THR A 1 115 ? -8.828 -8.711 2.941 1 94.94 115 THR A CA 1
ATOM 892 C C . THR A 1 115 ? -9.578 -7.391 2.795 1 94.94 115 THR A C 1
ATOM 894 O O . THR A 1 115 ? -9.062 -6.336 3.172 1 94.94 115 THR A O 1
ATOM 897 N N . SER A 1 116 ? -10.75 -7.461 2.197 1 91.5 116 SER A N 1
ATOM 898 C CA . SER A 1 116 ? -11.531 -6.254 1.949 1 91.5 116 SER A CA 1
ATOM 899 C C . SER A 1 116 ? -12 -5.621 3.256 1 91.5 116 SER A C 1
ATOM 901 O O . SER A 1 116 ? -12.266 -4.418 3.307 1 91.5 116 SER A O 1
ATOM 903 N N . ALA A 1 117 ? -12.117 -6.434 4.266 1 93.81 117 ALA A N 1
ATOM 904 C CA . ALA A 1 117 ? -12.539 -6 5.594 1 93.81 117 ALA A CA 1
ATOM 905 C C . ALA A 1 117 ? -12.055 -6.977 6.668 1 93.81 117 ALA A C 1
ATOM 907 O O . ALA A 1 117 ? -11.461 -8.008 6.352 1 93.81 117 ALA A O 1
ATOM 908 N N . GLY A 1 118 ? -12.219 -6.559 7.898 1 93.56 118 GLY A N 1
ATOM 909 C CA . GLY A 1 118 ? -11.867 -7.445 8.992 1 93.56 118 GLY A CA 1
ATOM 910 C C . GLY A 1 118 ? -10.461 -7.223 9.516 1 93.56 118 GLY A C 1
ATOM 911 O O . GLY A 1 118 ? -9.805 -6.238 9.164 1 93.56 118 GLY A O 1
ATOM 912 N N . PRO A 1 119 ? -10.008 -8.094 10.344 1 92.38 119 PRO A N 1
ATOM 913 C CA . PRO A 1 119 ? -8.758 -7.879 11.078 1 92.38 119 PRO A CA 1
ATOM 914 C C . PRO A 1 119 ? -7.531 -7.875 10.164 1 92.38 119 PRO A C 1
ATOM 916 O O . PRO A 1 119 ? -6.531 -7.223 10.469 1 92.38 119 PRO A O 1
ATOM 919 N N . PHE A 1 120 ? -7.617 -8.531 9.047 1 94.88 120 PHE A N 1
ATOM 920 C CA . PHE A 1 120 ? -6.461 -8.648 8.164 1 94.88 120 PHE A CA 1
ATOM 921 C C . PHE A 1 120 ? -6.355 -7.441 7.242 1 94.88 120 PHE A C 1
ATOM 923 O O . PHE A 1 120 ? -5.309 -7.203 6.637 1 94.88 120 PHE A O 1
ATOM 930 N N . SER A 1 121 ? -7.5 -6.742 7.113 1 97.81 121 SER A N 1
ATOM 931 C CA . SER A 1 121 ? -7.477 -5.484 6.371 1 97.81 121 SER A CA 1
ATOM 932 C C . SER A 1 121 ? -6.75 -4.395 7.152 1 97.81 121 SER A C 1
ATOM 934 O O . SER A 1 121 ? -7.387 -3.568 7.812 1 97.81 121 SER A O 1
ATOM 936 N N . CYS A 1 122 ? -5.402 -4.406 7.113 1 98.5 122 CYS A N 1
ATOM 937 C CA . CYS A 1 122 ? -4.559 -3.545 7.938 1 98.5 122 CYS A CA 1
ATOM 938 C C . CYS A 1 122 ? -3.346 -3.059 7.152 1 98.5 122 CYS A C 1
ATOM 940 O O . CYS A 1 122 ? -2.5 -3.859 6.754 1 98.5 122 CYS A O 1
ATOM 942 N N . LEU A 1 123 ? -3.27 -1.796 6.871 1 98.62 123 LEU A N 1
ATOM 943 C CA . LEU A 1 123 ? -2.123 -1.18 6.211 1 98.62 123 LEU A CA 1
ATOM 944 C C . LEU A 1 123 ? -1.13 -0.644 7.238 1 98.62 123 LEU A C 1
ATOM 946 O O . LEU A 1 123 ? -1.5 -0.369 8.383 1 98.62 123 LEU A O 1
ATOM 950 N N . PRO A 1 124 ? 0.114 -0.51 6.832 1 98.38 124 PRO A N 1
ATOM 951 C CA . PRO A 1 124 ? 1.059 0.095 7.773 1 98.38 124 PRO A CA 1
ATOM 952 C C . PRO A 1 124 ? 0.799 1.583 7.996 1 98.38 124 PRO A C 1
ATOM 954 O O . PRO A 1 124 ? 0.436 2.297 7.059 1 98.38 124 PRO A O 1
ATOM 957 N N . LEU A 1 125 ? 0.936 1.983 9.211 1 98.75 125 LEU A N 1
ATOM 958 C CA . LEU A 1 125 ? 0.896 3.385 9.617 1 98.75 125 LEU A CA 1
ATOM 959 C C . LEU A 1 125 ? 2.307 3.936 9.805 1 98.75 125 LEU A C 1
ATOM 961 O O . LEU A 1 125 ? 3.076 3.422 10.617 1 98.75 125 LEU A O 1
ATOM 965 N N . ASP A 1 126 ? 2.666 4.93 9.07 1 98.44 126 ASP A N 1
ATOM 966 C CA . ASP A 1 126 ? 4.047 5.406 9.047 1 98.44 126 ASP A CA 1
ATOM 967 C C . ASP A 1 126 ? 4.289 6.434 10.148 1 98.44 126 ASP A C 1
ATOM 969 O O . ASP A 1 126 ? 3.34 6.957 10.734 1 98.44 126 ASP A O 1
ATOM 973 N N . TRP A 1 127 ? 5.527 6.801 10.344 1 98.62 127 TRP A N 1
ATOM 974 C CA . TRP A 1 127 ? 5.902 7.746 11.391 1 98.62 127 TRP A CA 1
ATOM 975 C C . TRP A 1 127 ? 5.379 9.141 11.07 1 98.62 127 TRP A C 1
ATOM 977 O O . TRP A 1 127 ? 5.121 9.938 11.977 1 98.62 127 TRP A O 1
ATOM 987 N N . GLY A 1 128 ? 5.176 9.445 9.797 1 98.75 128 GLY A N 1
ATOM 988 C CA . GLY A 1 128 ? 4.594 10.727 9.414 1 98.75 128 GLY A CA 1
ATOM 989 C C . GLY A 1 128 ? 3.172 10.906 9.914 1 98.75 128 GLY A C 1
ATOM 990 O O . GLY A 1 128 ? 2.701 12.031 10.07 1 98.75 128 GLY A O 1
ATOM 991 N N . ALA A 1 129 ? 2.516 9.828 10.133 1 98.88 129 ALA A N 1
ATOM 992 C CA . ALA A 1 129 ? 1.166 9.859 10.695 1 98.88 129 ALA A CA 1
ATOM 993 C C . ALA A 1 129 ? 1.192 9.648 12.203 1 98.88 129 ALA A C 1
ATOM 995 O O . ALA A 1 129 ? 0.49 10.336 12.945 1 98.88 129 ALA A O 1
ATOM 996 N N . ILE A 1 130 ? 2.029 8.734 12.688 1 98.94 130 ILE A N 1
ATOM 997 C CA . ILE A 1 130 ? 2.049 8.312 14.086 1 98.94 130 ILE A CA 1
ATOM 998 C C . ILE A 1 130 ? 2.436 9.5 14.969 1 98.94 130 ILE A C 1
ATOM 1000 O O . ILE A 1 130 ? 1.783 9.758 15.984 1 98.94 130 ILE A O 1
ATOM 1004 N N . VAL A 1 131 ? 3.451 10.203 14.578 1 98.81 131 VAL A N 1
ATOM 1005 C CA . VAL A 1 131 ? 4.02 11.219 15.453 1 98.81 131 VAL A CA 1
ATOM 1006 C C . VAL A 1 131 ? 3 12.336 15.68 1 98.81 131 VAL A C 1
ATOM 1008 O O . VAL A 1 131 ? 2.678 12.664 16.828 1 98.81 131 VAL A O 1
ATOM 1011 N N . PRO A 1 132 ? 2.408 12.922 14.625 1 98.94 132 PRO A N 1
ATOM 1012 C CA . PRO A 1 132 ? 1.37 13.914 14.906 1 98.94 132 PRO A CA 1
ATOM 1013 C C . PRO A 1 132 ? 0.164 13.32 15.625 1 98.94 132 PRO A C 1
ATOM 1015 O O . PRO A 1 132 ? -0.37 13.93 16.562 1 98.94 132 PRO A O 1
ATOM 1018 N N . LEU A 1 133 ? -0.258 12.117 15.281 1 98.94 133 LEU A N 1
ATOM 1019 C CA . LEU A 1 133 ? -1.467 11.516 15.836 1 98.94 133 LEU A CA 1
ATOM 1020 C C . LEU A 1 133 ? -1.292 11.203 17.312 1 98.94 133 LEU A C 1
ATOM 1022 O O . LEU A 1 133 ? -2.273 11.125 18.062 1 98.94 133 LEU A O 1
ATOM 1026 N N . ARG A 1 134 ? -0.065 11.023 17.719 1 98.81 134 ARG A N 1
ATOM 1027 C CA . ARG A 1 134 ? 0.216 10.742 19.125 1 98.81 134 ARG A CA 1
ATOM 1028 C C . ARG A 1 134 ? -0.332 11.836 20.031 1 98.81 134 ARG A C 1
ATOM 1030 O O . ARG A 1 134 ? -0.684 11.586 21.188 1 98.81 134 ARG A O 1
ATOM 1037 N N . PHE A 1 135 ? -0.496 13.047 19.531 1 98.81 135 PHE A N 1
ATOM 1038 C CA . PHE A 1 135 ? -0.93 14.195 20.312 1 98.81 135 PHE A CA 1
ATOM 1039 C C . PHE A 1 135 ? -2.404 14.492 20.062 1 98.81 135 PHE A C 1
ATOM 1041 O O . PHE A 1 135 ? -2.947 15.453 20.609 1 98.81 135 PHE A O 1
ATOM 1048 N N . MET A 1 136 ? -3.043 13.719 19.203 1 98.94 136 MET A N 1
ATOM 1049 C CA . MET A 1 136 ? -4.406 13.984 18.766 1 98.94 136 MET A CA 1
ATOM 1050 C C . MET A 1 136 ? -5.391 13.016 19.406 1 98.94 136 MET A C 1
ATOM 1052 O O . MET A 1 136 ? -5 11.945 19.875 1 98.94 136 MET A O 1
ATOM 1056 N N . PRO A 1 137 ? -6.723 13.391 19.406 1 98.81 137 PRO A N 1
ATOM 1057 C CA . PRO A 1 137 ? -7.715 12.445 19.922 1 98.81 137 PRO A CA 1
ATOM 1058 C C . PRO A 1 137 ? -7.777 11.156 19.109 1 98.81 137 PRO A C 1
ATOM 1060 O O . PRO A 1 137 ? -7.441 11.141 17.938 1 98.81 137 PRO A O 1
ATOM 1063 N N . LYS A 1 138 ? -8.195 10.062 19.844 1 98.38 138 LYS A N 1
ATOM 1064 C CA . LYS A 1 138 ? -8.273 8.742 19.219 1 98.38 138 LYS A CA 1
ATOM 1065 C C . LYS A 1 138 ? -9.562 8.586 18.438 1 98.38 138 LYS A C 1
ATOM 1067 O O . LYS A 1 138 ? -10.516 7.961 18.906 1 98.38 138 LYS A O 1
ATOM 1072 N N . VAL A 1 139 ? -9.633 9.094 17.281 1 98.88 139 VAL A N 1
ATOM 1073 C CA . VAL A 1 139 ? -10.75 8.977 16.359 1 98.88 139 VAL A CA 1
ATOM 1074 C C . VAL A 1 139 ? -10.273 8.312 15.062 1 98.88 139 VAL A C 1
ATOM 1076 O O . VAL A 1 139 ? -9.07 8.211 14.812 1 98.88 139 VAL A O 1
ATOM 1079 N N . PRO A 1 140 ? -11.211 7.801 14.227 1 98.88 140 PRO A N 1
ATOM 1080 C CA . PRO A 1 140 ? -10.805 7.23 12.945 1 98.88 140 PRO A CA 1
ATOM 1081 C C . PRO A 1 140 ? -10.047 8.227 12.07 1 98.88 140 PRO A C 1
ATOM 1083 O O . PRO A 1 140 ? -10.211 9.438 12.227 1 98.88 140 PRO A O 1
ATOM 1086 N N . VAL A 1 141 ? -9.266 7.672 11.203 1 98.94 141 VAL A N 1
ATOM 1087 C CA . VAL A 1 141 ? -8.453 8.539 10.359 1 98.94 141 VAL A CA 1
ATOM 1088 C C . VAL A 1 141 ? -8.656 8.164 8.891 1 98.94 141 VAL A C 1
ATOM 1090 O O . VAL A 1 141 ? -9.156 7.086 8.578 1 98.94 141 VAL A O 1
ATOM 1093 N N . VAL A 1 142 ? -8.375 9.031 8.031 1 98.94 142 VAL A N 1
ATOM 1094 C CA . VAL A 1 142 ? -8.055 8.789 6.625 1 98.94 142 VAL A CA 1
ATOM 1095 C C . VAL A 1 142 ? -6.641 9.281 6.324 1 98.94 142 VAL A C 1
ATOM 1097 O O . VAL A 1 142 ? -6.344 10.469 6.473 1 98.94 142 VAL A O 1
ATOM 1100 N N . VAL A 1 143 ? -5.793 8.383 5.961 1 98.94 143 VAL A N 1
ATOM 1101 C CA . VAL A 1 143 ? -4.406 8.742 5.672 1 98.94 143 VAL A CA 1
ATOM 1102 C C . VAL A 1 143 ? -4.211 8.867 4.16 1 98.94 143 VAL A C 1
ATOM 1104 O O . VAL A 1 143 ? -4.594 7.973 3.402 1 98.94 143 VAL A O 1
ATOM 1107 N N . ILE A 1 144 ? -3.668 9.969 3.77 1 98.94 144 ILE A N 1
ATOM 1108 C CA . ILE A 1 144 ? -3.416 10.266 2.363 1 98.94 144 ILE A CA 1
ATOM 1109 C C . ILE A 1 144 ? -1.927 10.531 2.152 1 98.94 144 ILE A C 1
ATOM 1111 O O . ILE A 1 144 ? -1.318 11.312 2.893 1 98.94 144 ILE A O 1
ATOM 1115 N N . THR A 1 145 ? -1.365 9.891 1.197 1 98.88 145 THR A N 1
ATOM 1116 C CA . THR A 1 145 ? 0.033 10.102 0.839 1 98.88 145 THR A CA 1
ATOM 1117 C C . THR A 1 145 ? 0.15 10.672 -0.571 1 98.88 145 THR A C 1
ATOM 1119 O O . THR A 1 145 ? -0.184 10 -1.549 1 98.88 145 THR A O 1
ATOM 1122 N N . PRO A 1 146 ? 0.622 11.883 -0.699 1 98.44 146 PRO A N 1
ATOM 1123 C CA . PRO A 1 146 ? 0.803 12.461 -2.033 1 98.44 146 PRO A CA 1
ATOM 1124 C C . PRO A 1 146 ? 1.998 11.867 -2.775 1 98.44 146 PRO A C 1
ATOM 1126 O O . PRO A 1 146 ? 2.828 11.188 -2.174 1 98.44 146 PRO A O 1
ATOM 1129 N N . SER A 1 147 ? 2.02 12.117 -4.039 1 96.94 147 SER A N 1
ATOM 1130 C CA . SER A 1 147 ? 3.143 11.742 -4.891 1 96.94 147 SER A CA 1
ATOM 1131 C C . SER A 1 147 ? 3.934 12.969 -5.336 1 96.94 147 SER A C 1
ATOM 1133 O O . SER A 1 147 ? 3.375 13.891 -5.934 1 96.94 147 SER A O 1
ATOM 1135 N N . ARG A 1 148 ? 5.188 12.93 -5.113 1 95.44 148 ARG A N 1
ATOM 1136 C CA . ARG A 1 148 ? 6.051 14.055 -5.465 1 95.44 148 ARG A CA 1
ATOM 1137 C C . ARG A 1 148 ? 6.211 14.172 -6.977 1 95.44 148 ARG A C 1
ATOM 1139 O O . ARG A 1 148 ? 6.691 15.188 -7.484 1 95.44 148 ARG A O 1
ATOM 1146 N N . ASP A 1 149 ? 5.703 13.148 -7.691 1 95 149 ASP A N 1
ATOM 1147 C CA . ASP A 1 149 ? 5.738 13.164 -9.148 1 95 149 ASP A CA 1
ATOM 1148 C C . ASP A 1 149 ? 4.676 14.102 -9.719 1 95 149 ASP A C 1
ATOM 1150 O O . ASP A 1 149 ? 4.73 14.477 -10.891 1 95 149 ASP A O 1
ATOM 1154 N N . LEU A 1 150 ? 3.699 14.422 -8.969 1 97.81 150 LEU A N 1
ATOM 1155 C CA . LEU A 1 150 ? 2.615 15.281 -9.414 1 97.81 150 LEU A CA 1
ATOM 1156 C C . LEU A 1 150 ? 2.994 16.75 -9.273 1 97.81 150 LEU A C 1
ATOM 1158 O O . LEU A 1 150 ? 3.76 17.109 -8.375 1 97.81 150 LEU A O 1
ATOM 1162 N N . SER A 1 151 ? 2.451 17.594 -10.094 1 98 151 SER A N 1
ATOM 1163 C CA . SER A 1 151 ? 2.742 19.016 -10.039 1 98 151 SER A CA 1
ATOM 1164 C C . SER A 1 151 ? 2.199 19.641 -8.758 1 98 151 SER A C 1
ATOM 1166 O O . SER A 1 151 ? 1.251 19.125 -8.164 1 98 151 SER A O 1
ATOM 1168 N N . PHE A 1 152 ? 2.785 20.734 -8.344 1 98.5 152 PHE A N 1
ATOM 1169 C CA . PHE A 1 152 ? 2.301 21.484 -7.191 1 98.5 152 PHE A CA 1
ATOM 1170 C C . PHE A 1 152 ? 0.849 21.906 -7.387 1 98.5 152 PHE A C 1
ATOM 1172 O O . PHE A 1 152 ? 0.063 21.906 -6.438 1 98.5 152 PHE A O 1
ATOM 1179 N N . GLU A 1 153 ? 0.501 22.234 -8.641 1 98.06 153 GLU A N 1
ATOM 1180 C CA . GLU A 1 153 ? -0.871 22.609 -8.969 1 98.06 153 GLU A CA 1
ATOM 1181 C C . GLU A 1 153 ? -1.844 21.469 -8.641 1 98.06 153 GLU A C 1
ATOM 1183 O O . GLU A 1 153 ? -2.938 21.719 -8.125 1 98.06 153 GLU A O 1
ATOM 1188 N N . LYS A 1 154 ? -1.491 20.266 -8.938 1 98.5 154 LYS A N 1
ATOM 1189 C CA . LYS A 1 154 ? -2.344 19.109 -8.656 1 98.5 154 LYS A CA 1
ATOM 1190 C C . LYS A 1 154 ? -2.545 18.922 -7.156 1 98.5 154 LYS A C 1
ATOM 1192 O O . LYS A 1 154 ? -3.605 18.484 -6.719 1 98.5 154 LYS A O 1
ATOM 1197 N N . HIS A 1 155 ? -1.521 19.25 -6.379 1 98.81 155 HIS A N 1
ATOM 1198 C CA . HIS A 1 155 ? -1.659 19.172 -4.93 1 98.81 155 HIS A CA 1
ATOM 1199 C C . HIS A 1 155 ? -2.674 20.188 -4.41 1 98.81 155 HIS A C 1
ATOM 1201 O O . HIS A 1 155 ? -3.504 19.859 -3.559 1 98.81 155 HIS A O 1
ATOM 1207 N N . VAL A 1 156 ? -2.594 21.375 -4.934 1 98.62 156 VAL A N 1
ATOM 1208 C CA . VAL A 1 156 ? -3.562 22.391 -4.555 1 98.62 156 VAL A CA 1
ATOM 1209 C C . VAL A 1 156 ? -4.965 21.953 -4.969 1 98.62 156 VAL A C 1
ATOM 1211 O O . VAL A 1 156 ? -5.914 22.062 -4.188 1 98.62 156 VAL A O 1
ATOM 1214 N N . GLU A 1 157 ? -5.098 21.484 -6.211 1 98.62 157 GLU A N 1
ATOM 1215 C CA . GLU A 1 157 ? -6.383 21 -6.707 1 98.62 157 GLU A CA 1
ATOM 1216 C C . GLU A 1 157 ? -6.922 19.875 -5.832 1 98.62 157 GLU A C 1
ATOM 1218 O O . GLU A 1 157 ? -8.125 19.797 -5.574 1 98.62 157 GLU A O 1
ATOM 1223 N N . PHE A 1 158 ? -6.07 19.016 -5.434 1 98.81 158 PHE A N 1
ATOM 1224 C CA . PHE A 1 158 ? -6.473 17.922 -4.562 1 98.81 158 PHE A CA 1
ATOM 1225 C C . PHE A 1 158 ? -7.031 18.453 -3.248 1 98.81 158 PHE A C 1
ATOM 1227 O O . PHE A 1 158 ? -8.039 17.953 -2.742 1 98.81 158 PHE A O 1
ATOM 1234 N N . GLY A 1 159 ? -6.336 19.438 -2.699 1 98.81 159 GLY A N 1
ATOM 1235 C CA . GLY A 1 159 ? -6.855 20.109 -1.515 1 98.81 159 GLY A CA 1
ATOM 1236 C C . GLY A 1 159 ? -8.242 20.703 -1.721 1 98.81 159 GLY A C 1
ATOM 1237 O O . GLY A 1 159 ? -9.102 20.578 -0.85 1 98.81 159 GLY A O 1
ATOM 1238 N N . GLN A 1 160 ? -8.422 21.312 -2.861 1 98.5 160 GLN A N 1
ATOM 1239 C CA . GLN A 1 160 ? -9.727 21.875 -3.191 1 98.5 160 GLN A CA 1
ATOM 1240 C C . GLN A 1 160 ? -10.805 20.797 -3.242 1 98.5 160 GLN A C 1
ATOM 1242 O O . GLN A 1 160 ? -11.93 21 -2.791 1 98.5 160 GLN A O 1
ATOM 1247 N N . MET A 1 161 ? -10.438 19.688 -3.82 1 98.75 161 MET A N 1
ATOM 1248 C CA . MET A 1 161 ? -11.367 18.562 -3.895 1 98.75 161 MET A CA 1
ATOM 1249 C C . MET A 1 161 ? -11.719 18.047 -2.5 1 98.75 161 MET A C 1
ATOM 1251 O O . MET A 1 161 ? -12.883 17.797 -2.205 1 98.75 161 MET A O 1
ATOM 1255 N N . ILE A 1 162 ? -10.719 17.922 -1.588 1 98.88 162 ILE A N 1
ATOM 1256 C CA . ILE A 1 162 ? -10.969 17.5 -0.215 1 98.88 162 ILE A CA 1
ATOM 1257 C C . ILE A 1 162 ? -11.961 18.469 0.444 1 98.88 162 ILE A C 1
ATOM 1259 O O . ILE A 1 162 ? -12.891 18.031 1.131 1 98.88 162 ILE A O 1
ATOM 1263 N N . ARG A 1 163 ? -11.742 19.719 0.225 1 98.56 163 ARG A N 1
ATOM 1264 C CA . ARG A 1 163 ? -12.609 20.75 0.78 1 98.56 163 ARG A CA 1
ATOM 1265 C C . ARG A 1 163 ? -14.062 20.5 0.391 1 98.56 163 ARG A C 1
ATOM 1267 O O . ARG A 1 163 ? -14.961 20.594 1.231 1 98.56 163 ARG A O 1
ATOM 1274 N N . GLU A 1 164 ? -14.305 20.25 -0.853 1 98.12 164 GLU A N 1
ATOM 1275 C CA . GLU A 1 164 ? -15.656 20.031 -1.354 1 98.12 164 GLU A CA 1
ATOM 1276 C C . GLU A 1 164 ? -16.312 18.844 -0.661 1 98.12 164 GLU A C 1
ATOM 1278 O O . GLU A 1 164 ? -17.484 18.906 -0.294 1 98.12 164 GLU A O 1
ATOM 1283 N N . VAL A 1 165 ? -15.57 17.797 -0.492 1 98.56 165 VAL A N 1
ATOM 1284 C CA . VAL A 1 165 ? -16.109 16.594 0.155 1 98.56 165 VAL A CA 1
ATOM 1285 C C . VAL A 1 165 ? -16.422 16.906 1.617 1 98.56 165 VAL A C 1
ATOM 1287 O O . VAL A 1 165 ? -17.484 16.531 2.117 1 98.56 165 VAL A O 1
ATOM 1290 N N . VAL A 1 166 ? -15.508 17.594 2.268 1 98.5 166 VAL A N 1
ATOM 1291 C CA . VAL A 1 166 ? -15.656 17.875 3.689 1 98.5 166 VAL A CA 1
ATOM 1292 C C . VAL A 1 166 ? -16.828 18.844 3.906 1 98.5 166 VAL A C 1
ATOM 1294 O O . VAL A 1 166 ? -17.594 18.688 4.863 1 98.5 166 VAL A O 1
ATOM 1297 N N . LYS A 1 167 ? -16.969 19.797 3.012 1 97.38 167 LYS A N 1
ATOM 1298 C CA . LYS A 1 167 ? -18.047 20.766 3.1 1 97.38 167 LYS A CA 1
ATOM 1299 C C . LYS A 1 167 ? -19.406 20.094 3.082 1 97.38 167 LYS A C 1
ATOM 1301 O O . LYS A 1 167 ? -20.359 20.562 3.707 1 97.38 167 LYS A O 1
ATOM 1306 N N . HIS A 1 168 ? -19.5 18.984 2.441 1 96.75 168 HIS A N 1
ATOM 1307 C CA . HIS A 1 168 ? -20.781 18.312 2.268 1 96.75 168 HIS A CA 1
ATOM 1308 C C . HIS A 1 168 ? -20.906 17.109 3.195 1 96.75 168 HIS A C 1
ATOM 1310 O O . HIS A 1 168 ? -21.875 16.359 3.117 1 96.75 168 HIS A O 1
ATOM 1316 N N . SER A 1 169 ? -19.938 16.953 3.973 1 97.06 169 SER A N 1
ATOM 1317 C CA . SER A 1 169 ? -19.969 15.836 4.918 1 97.06 169 SER A CA 1
ATOM 1318 C C . SER A 1 169 ? -20.75 16.188 6.172 1 97.06 169 SER A C 1
ATOM 1320 O O . SER A 1 169 ? -20.766 17.344 6.594 1 97.06 169 SER A O 1
ATOM 1322 N N . SER A 1 170 ? -21.406 15.25 6.809 1 97.19 170 SER A N 1
ATOM 1323 C CA . SER A 1 170 ? -22.078 15.438 8.094 1 97.19 170 SER A CA 1
ATOM 1324 C C . SER A 1 170 ? -21.109 15.258 9.25 1 97.19 170 SER A C 1
ATOM 1326 O O . SER A 1 170 ? -21.438 15.57 10.398 1 97.19 170 SER A O 1
ATOM 1328 N N . LYS A 1 171 ? -19.906 14.875 8.969 1 98.31 171 LYS A N 1
ATOM 1329 C CA . LYS A 1 171 ? -18.906 14.609 9.992 1 98.31 171 LYS A CA 1
ATOM 1330 C C . LYS A 1 171 ? -18.094 15.859 10.305 1 98.31 171 LYS A C 1
ATOM 1332 O O . LYS A 1 171 ? -17.859 16.688 9.43 1 98.31 171 LYS A O 1
ATOM 1337 N N . ARG A 1 172 ? -17.703 15.977 11.523 1 98.75 172 ARG A N 1
ATOM 1338 C CA . ARG A 1 172 ? -16.688 16.953 11.93 1 98.75 172 ARG A CA 1
ATOM 1339 C C . ARG A 1 172 ? -15.289 16.438 11.602 1 98.75 172 ARG A C 1
ATOM 1341 O O . ARG A 1 172 ? -14.828 15.453 12.188 1 98.75 172 ARG A O 1
ATOM 1348 N N . ILE A 1 173 ? -14.641 17.109 10.688 1 98.94 173 ILE A N 1
ATOM 1349 C CA . ILE A 1 173 ? -13.414 16.547 10.156 1 98.94 173 ILE A CA 1
ATOM 1350 C C . ILE A 1 173 ? -12.234 17.453 10.469 1 98.94 173 ILE A C 1
ATOM 1352 O O . ILE A 1 173 ? -12.305 18.672 10.234 1 98.94 173 ILE A O 1
ATOM 1356 N N . GLY A 1 174 ? -11.18 16.938 11.109 1 98.94 174 GLY A N 1
ATOM 1357 C CA . GLY A 1 174 ? -9.898 17.609 11.266 1 98.94 174 GLY A CA 1
ATOM 1358 C C . GLY A 1 174 ? -8.922 17.312 10.148 1 98.94 174 GLY A C 1
ATOM 1359 O O . GLY A 1 174 ? -9.094 16.328 9.414 1 98.94 174 GLY A O 1
ATOM 1360 N N . LEU A 1 175 ? -7.914 18.156 9.984 1 98.94 175 LEU A N 1
ATOM 1361 C CA . LEU A 1 175 ? -6.906 17.984 8.945 1 98.94 175 LEU A CA 1
ATOM 1362 C C . LEU A 1 175 ? -5.504 18.203 9.5 1 98.94 175 LEU A C 1
ATOM 1364 O O . LEU A 1 175 ? -5.254 19.203 10.18 1 98.94 175 LEU A O 1
ATOM 1368 N N . ILE A 1 176 ? -4.633 17.25 9.258 1 99 176 ILE A N 1
ATOM 1369 C CA . ILE A 1 176 ? -3.232 17.391 9.648 1 99 176 ILE A CA 1
ATOM 1370 C C . ILE A 1 176 ? -2.344 17.312 8.406 1 99 176 ILE A C 1
ATOM 1372 O O . ILE A 1 176 ? -2.354 16.297 7.695 1 99 176 ILE A O 1
ATOM 1376 N N . ALA A 1 177 ? -1.65 18.328 8.102 1 98.94 177 ALA A N 1
ATOM 1377 C CA . ALA A 1 177 ? -0.517 18.25 7.184 1 98.94 177 ALA A CA 1
ATOM 1378 C C . ALA A 1 177 ? 0.769 17.891 7.926 1 98.94 177 ALA A C 1
ATOM 1380 O O . ALA A 1 177 ? 1.336 18.734 8.633 1 98.94 177 ALA A O 1
ATOM 1381 N N . SER A 1 178 ? 1.177 16.688 7.805 1 98.94 178 SER A N 1
ATOM 1382 C CA . SER A 1 178 ? 2.408 16.25 8.445 1 98.94 178 SER A CA 1
ATOM 1383 C C . SER A 1 178 ? 3.633 16.656 7.637 1 98.94 178 SER A C 1
ATOM 1385 O O . SER A 1 178 ? 3.814 16.188 6.504 1 98.94 178 SER A O 1
ATOM 1387 N N . CYS A 1 179 ? 4.469 17.484 8.219 1 98.31 179 CYS A N 1
ATOM 1388 C CA . CYS A 1 179 ? 5.539 18.125 7.473 1 98.31 179 CYS A CA 1
ATOM 1389 C C . CYS A 1 179 ? 6.816 18.203 8.297 1 98.31 179 CYS A C 1
ATOM 1391 O O . CYS A 1 179 ? 6.82 18.75 9.406 1 98.31 179 CYS A O 1
ATOM 1393 N N . ASP A 1 180 ? 7.797 17.594 7.77 1 98.31 180 ASP A N 1
ATOM 1394 C CA . ASP A 1 180 ? 9.125 18.094 8.117 1 98.31 180 ASP A CA 1
ATOM 1395 C C . ASP A 1 180 ? 9.641 19.062 7.047 1 98.31 180 ASP A C 1
ATOM 1397 O O . ASP A 1 180 ? 9.062 19.172 5.965 1 98.31 180 ASP A O 1
ATOM 1401 N N . TRP A 1 181 ? 10.578 19.75 7.469 1 98.38 181 TRP A N 1
ATOM 1402 C CA . TRP A 1 181 ? 11.039 20.75 6.516 1 98.38 181 TRP A CA 1
ATOM 1403 C C . TRP A 1 181 ? 12.453 20.453 6.043 1 98.38 181 TRP A C 1
ATOM 1405 O O . TRP A 1 181 ? 12.742 19.328 5.602 1 98.38 181 TRP A O 1
ATOM 1415 N N . SER A 1 182 ? 13.32 21.484 5.938 1 98.69 182 SER A N 1
ATOM 1416 C CA . SER A 1 182 ? 14.617 21.203 5.328 1 98.69 182 SER A CA 1
ATOM 1417 C C . SER A 1 182 ? 15.406 20.188 6.141 1 98.69 182 SER A C 1
ATOM 1419 O O . SER A 1 182 ? 15.406 20.234 7.371 1 98.69 182 SER A O 1
ATOM 1421 N N . HIS A 1 183 ? 16.141 19.281 5.418 1 98.5 183 HIS A N 1
ATOM 1422 C CA . HIS A 1 183 ? 16.875 18.188 6.07 1 98.5 183 HIS A CA 1
ATOM 1423 C C . HIS A 1 183 ? 18.375 18.391 5.973 1 98.5 183 HIS A C 1
ATOM 1425 O O . HIS A 1 183 ? 19.156 17.578 6.477 1 98.5 183 HIS A O 1
ATOM 1431 N N . ALA A 1 184 ? 18.781 19.5 5.348 1 98.44 184 ALA A N 1
ATOM 1432 C CA . ALA A 1 184 ? 20.203 19.719 5.125 1 98.44 184 ALA A CA 1
ATOM 1433 C C . ALA A 1 184 ? 20.766 20.766 6.098 1 98.44 184 ALA A C 1
ATOM 1435 O O . ALA A 1 184 ? 21.547 21.625 5.707 1 98.44 184 ALA A O 1
ATOM 1436 N N . HIS A 1 185 ? 20.422 20.672 7.367 1 98.06 185 HIS A N 1
ATOM 1437 C CA . HIS A 1 185 ? 20.812 21.672 8.352 1 98.06 185 HIS A CA 1
ATOM 1438 C C . HIS A 1 185 ? 22.172 21.344 8.953 1 98.06 185 HIS A C 1
ATOM 1440 O O . HIS A 1 185 ? 22.812 22.188 9.578 1 98.06 185 HIS A O 1
ATOM 1446 N N . ASP A 1 186 ? 22.547 20.047 8.859 1 96.81 186 ASP A N 1
ATOM 1447 C CA . ASP A 1 186 ? 23.703 19.594 9.617 1 96.81 186 ASP A CA 1
ATOM 1448 C C . ASP A 1 186 ? 24.609 18.703 8.766 1 96.81 186 ASP A C 1
ATOM 1450 O O . ASP A 1 186 ? 24.156 17.672 8.25 1 96.81 186 ASP A O 1
ATOM 1454 N N . GLU A 1 187 ? 25.844 19.031 8.75 1 95.94 187 GLU A N 1
ATOM 1455 C CA . GLU A 1 187 ? 26.812 18.281 7.969 1 95.94 187 GLU A CA 1
ATOM 1456 C C . GLU A 1 187 ? 26.906 16.828 8.453 1 95.94 187 GLU A C 1
ATOM 1458 O O . GLU A 1 187 ? 27.172 15.922 7.664 1 95.94 187 GLU A O 1
ATOM 1463 N N . ALA A 1 188 ? 26.75 16.609 9.68 1 93.38 188 ALA A N 1
ATOM 1464 C CA . ALA A 1 188 ? 26.859 15.273 10.266 1 93.38 188 ALA A CA 1
ATOM 1465 C C . ALA A 1 188 ? 25.578 14.477 10.031 1 93.38 188 ALA A C 1
ATOM 1467 O O . ALA A 1 188 ? 25.531 13.266 10.289 1 93.38 188 ALA A O 1
ATOM 1468 N N . GLY A 1 189 ? 24.562 15.156 9.531 1 93.06 189 GLY A N 1
ATOM 1469 C CA . GLY A 1 189 ? 23.312 14.477 9.227 1 93.06 189 GLY A CA 1
ATOM 1470 C C . GLY A 1 189 ? 23.359 13.641 7.965 1 93.06 189 GLY A C 1
ATOM 1471 O O . GLY A 1 189 ? 24.281 13.789 7.156 1 93.06 189 GLY A O 1
ATOM 1472 N N . PRO A 1 190 ? 22.359 12.906 7.797 1 92.31 190 PRO A N 1
ATOM 1473 C CA . PRO A 1 190 ? 22.375 11.969 6.668 1 92.31 190 PRO A CA 1
ATOM 1474 C C . PRO A 1 190 ? 22.297 12.68 5.316 1 92.31 190 PRO A C 1
ATOM 1476 O O . PRO A 1 190 ? 22.656 12.102 4.289 1 92.31 190 PRO A O 1
ATOM 1479 N N . TYR A 1 191 ? 21.828 13.969 5.301 1 95.12 191 TYR A N 1
ATOM 1480 C CA . TYR A 1 191 ? 21.594 14.648 4.031 1 95.12 191 TYR A CA 1
ATOM 1481 C C . TYR A 1 191 ? 22.641 15.742 3.799 1 95.12 191 TYR A C 1
ATOM 1483 O O . TYR A 1 191 ? 22.547 16.484 2.822 1 95.12 191 TYR A O 1
ATOM 1491 N N . GLY A 1 192 ? 23.516 15.859 4.762 1 95.75 192 GLY A N 1
ATOM 1492 C CA . GLY A 1 192 ? 24.547 16.875 4.637 1 95.75 192 GLY A CA 1
ATOM 1493 C C . GLY A 1 192 ? 24.047 18.281 4.953 1 95.75 192 GLY A C 1
ATOM 1494 O O . GLY A 1 192 ? 23 18.438 5.57 1 95.75 192 GLY A O 1
ATOM 1495 N N . PHE A 1 193 ? 24.953 19.266 4.676 1 97.75 193 PHE A N 1
ATOM 1496 C CA . PHE A 1 193 ? 24.641 20.656 4.961 1 97.75 193 PHE A CA 1
ATOM 1497 C C . PHE A 1 193 ? 24.516 21.453 3.672 1 97.75 193 PHE A C 1
ATOM 1499 O O . PHE A 1 193 ? 25.297 21.266 2.738 1 97.75 193 PHE A O 1
ATOM 1506 N N . HIS A 1 194 ? 23.562 22.219 3.605 1 98.38 194 HIS A N 1
ATOM 1507 C CA . HIS A 1 194 ? 23.438 23.25 2.576 1 98.38 194 HIS A CA 1
ATOM 1508 C C . HIS A 1 194 ? 22.797 24.516 3.137 1 98.38 194 HIS A C 1
ATOM 1510 O O . HIS A 1 194 ? 21.828 24.438 3.902 1 98.38 194 HIS A O 1
ATOM 1516 N N . GLU A 1 195 ? 23.234 25.656 2.781 1 98.06 195 GLU A N 1
ATOM 1517 C CA . GLU A 1 195 ? 22.766 26.938 3.32 1 98.06 195 GLU A CA 1
ATOM 1518 C C . GLU A 1 195 ? 21.297 27.172 2.98 1 98.06 195 GLU A C 1
ATOM 1520 O O . GLU A 1 195 ? 20.594 27.875 3.707 1 98.06 195 GLU A O 1
ATOM 1525 N N . ASP A 1 196 ? 20.828 26.547 1.938 1 98.62 196 ASP A N 1
ATOM 1526 C CA . ASP A 1 196 ? 19.438 26.703 1.502 1 98.62 196 ASP A CA 1
ATOM 1527 C C . ASP A 1 196 ? 18.469 26.125 2.531 1 98.62 196 ASP A C 1
ATOM 1529 O O . ASP A 1 196 ? 17.281 26.453 2.52 1 98.62 196 ASP A O 1
ATOM 1533 N N . ALA A 1 197 ? 18.953 25.219 3.404 1 98.56 197 ALA A N 1
ATOM 1534 C CA . ALA A 1 197 ? 18.078 24.609 4.402 1 98.56 197 ALA A CA 1
ATOM 1535 C C . ALA A 1 197 ? 17.469 25.672 5.316 1 98.56 197 ALA A C 1
ATOM 1537 O O . ALA A 1 197 ? 16.25 25.781 5.426 1 98.56 197 ALA A O 1
ATOM 1538 N N . LYS A 1 198 ? 18.297 26.484 5.902 1 98.25 198 LYS A N 1
ATOM 1539 C CA . LYS A 1 198 ? 17.828 27.531 6.793 1 98.25 198 LYS A CA 1
ATOM 1540 C C . LYS A 1 198 ? 17 28.578 6.031 1 98.25 198 LYS A C 1
ATOM 1542 O O . LYS A 1 198 ? 16 29.078 6.539 1 98.25 198 LYS A O 1
ATOM 1547 N N . LYS A 1 199 ? 17.438 28.891 4.852 1 98.56 199 LYS A N 1
ATOM 1548 C CA . LYS A 1 199 ? 16.734 29.891 4.039 1 98.56 199 LYS A CA 1
ATOM 1549 C C . LYS A 1 199 ? 15.32 29.438 3.709 1 98.56 199 LYS A C 1
ATOM 1551 O O . LYS A 1 199 ? 14.367 30.188 3.877 1 98.56 199 LYS A O 1
ATOM 1556 N N . LEU A 1 200 ? 15.258 28.234 3.24 1 98.75 200 LEU A N 1
ATOM 1557 C CA . LEU A 1 200 ? 13.953 27.703 2.869 1 98.75 200 LEU A CA 1
ATOM 1558 C C . LEU A 1 200 ? 13.031 27.625 4.078 1 98.75 200 LEU A C 1
ATOM 1560 O O . LEU A 1 200 ? 11.867 28.047 4.008 1 98.75 200 LEU A O 1
ATOM 1564 N N . ASP A 1 201 ? 13.531 27.094 5.18 1 98.81 201 ASP A N 1
ATOM 1565 C CA . ASP A 1 201 ? 12.711 27.016 6.383 1 98.81 201 ASP A CA 1
ATOM 1566 C C . ASP A 1 201 ? 12.203 28.391 6.797 1 98.81 201 ASP A C 1
ATOM 1568 O O . ASP A 1 201 ? 11.031 28.547 7.152 1 98.81 201 ASP A O 1
ATOM 1572 N N . SER A 1 202 ? 13.109 29.344 6.805 1 98.62 202 SER A N 1
ATOM 1573 C CA . SER A 1 202 ? 12.742 30.703 7.18 1 98.62 202 SER A CA 1
ATOM 1574 C C . SER A 1 202 ? 11.672 31.266 6.25 1 98.62 202 SER A C 1
ATOM 1576 O O . SER A 1 202 ? 10.75 31.953 6.699 1 98.62 202 SER A O 1
ATOM 1578 N N . GLU A 1 203 ? 11.836 31 5.043 1 98.62 203 GLU A N 1
ATOM 1579 C CA . GLU A 1 203 ? 10.836 31.453 4.078 1 98.62 203 GLU A CA 1
ATOM 1580 C C . GLU A 1 203 ? 9.484 30.797 4.328 1 98.62 203 GLU A C 1
ATOM 1582 O O . GLU A 1 203 ? 8.445 31.438 4.207 1 98.62 203 GLU A O 1
ATOM 1587 N N . VAL A 1 204 ? 9.492 29.547 4.617 1 98.75 204 VAL A N 1
ATOM 1588 C CA . VAL A 1 204 ? 8.25 28.828 4.91 1 98.75 204 VAL A CA 1
ATOM 1589 C C . VAL A 1 204 ? 7.586 29.438 6.145 1 98.75 204 VAL A C 1
ATOM 1591 O O . VAL A 1 204 ? 6.371 29.641 6.164 1 98.75 204 VAL A O 1
ATOM 1594 N N . VAL A 1 205 ? 8.367 29.688 7.199 1 98.75 205 VAL A N 1
ATOM 1595 C CA . VAL A 1 205 ? 7.844 30.328 8.406 1 98.75 205 VAL A CA 1
ATOM 1596 C C . VAL A 1 205 ? 7.164 31.641 8.039 1 98.75 205 VAL A C 1
ATOM 1598 O O . VAL A 1 205 ? 6.055 31.922 8.492 1 98.75 205 VAL A O 1
ATOM 1601 N N . ASP A 1 206 ? 7.844 32.406 7.234 1 98.69 206 ASP A N 1
ATOM 1602 C CA . ASP A 1 206 ? 7.285 33.688 6.809 1 98.69 206 ASP A CA 1
ATOM 1603 C C . ASP A 1 206 ? 5.98 33.469 6.039 1 98.69 206 ASP A C 1
ATOM 1605 O O . ASP A 1 206 ? 5.012 34.219 6.246 1 98.69 206 ASP A O 1
ATOM 1609 N N . LEU A 1 207 ? 6.02 32.531 5.137 1 98.5 207 LEU A N 1
ATOM 1610 C CA . LEU A 1 207 ? 4.832 32.25 4.336 1 98.5 207 LEU A CA 1
ATOM 1611 C C . LEU A 1 207 ? 3.668 31.828 5.223 1 98.5 207 LEU A C 1
ATOM 1613 O O . LEU A 1 207 ? 2.516 32.188 4.953 1 98.5 207 LEU A O 1
ATOM 1617 N N . ILE A 1 208 ? 3.918 31.047 6.254 1 98.38 208 ILE A N 1
ATOM 1618 C CA . ILE A 1 208 ? 2.889 30.625 7.195 1 98.38 208 ILE A CA 1
ATOM 1619 C C . ILE A 1 208 ? 2.342 31.844 7.941 1 98.38 208 ILE A C 1
ATOM 1621 O O . ILE A 1 208 ? 1.127 32.031 8.047 1 98.38 208 ILE A O 1
ATOM 1625 N N . LYS A 1 209 ? 3.207 32.688 8.422 1 98.12 209 LYS A N 1
ATOM 1626 C CA . LYS A 1 209 ? 2.816 33.875 9.18 1 98.12 209 LYS A CA 1
ATOM 1627 C C . LYS A 1 209 ? 2.004 34.812 8.312 1 98.12 209 LYS A C 1
ATOM 1629 O O . LYS A 1 209 ? 1.091 35.5 8.797 1 98.12 209 LYS A O 1
ATOM 1634 N N . GLU A 1 210 ? 2.299 34.844 7.055 1 97.12 210 GLU A N 1
ATOM 1635 C CA . GLU A 1 210 ? 1.643 35.75 6.129 1 97.12 210 GLU A CA 1
ATOM 1636 C C . GLU A 1 210 ? 0.425 35.094 5.48 1 97.12 210 GLU A C 1
ATOM 1638 O O . GLU A 1 210 ? -0.264 35.719 4.672 1 97.12 210 GLU A O 1
ATOM 1643 N N . ASN A 1 211 ? 0.234 33.875 5.773 1 96.38 211 ASN A N 1
ATOM 1644 C CA . ASN A 1 211 ? -0.89 33.125 5.238 1 96.38 211 ASN A CA 1
ATOM 1645 C C . ASN A 1 211 ? -0.793 32.969 3.723 1 96.38 211 ASN A C 1
ATOM 1647 O O . ASN A 1 211 ? -1.783 33.156 3.012 1 96.38 211 ASN A O 1
ATOM 1651 N N . CYS A 1 212 ? 0.381 32.656 3.219 1 97.69 212 CYS A N 1
ATOM 1652 C CA . CYS A 1 212 ? 0.645 32.562 1.79 1 97.69 212 CYS A CA 1
ATOM 1653 C C . CYS A 1 212 ? 1.254 31.203 1.454 1 97.69 212 CYS A C 1
ATOM 1655 O O . CYS A 1 212 ? 2.264 31.125 0.75 1 97.69 212 CYS A O 1
ATOM 1657 N N . LEU A 1 213 ? 0.652 30.172 1.962 1 98.56 213 LEU A N 1
ATOM 1658 C CA . LEU A 1 213 ? 1.174 28.828 1.755 1 98.56 213 LEU A CA 1
ATOM 1659 C C . LEU A 1 213 ? 1.332 28.531 0.268 1 98.56 213 LEU A C 1
ATOM 1661 O O . LEU A 1 213 ? 2.254 27.812 -0.131 1 98.56 213 LEU A O 1
ATOM 1665 N N . GLU A 1 214 ? 0.455 29.047 -0.592 1 98.38 214 GLU A N 1
ATOM 1666 C CA . GLU A 1 214 ? 0.435 28.766 -2.027 1 98.38 214 GLU A CA 1
ATOM 1667 C C . GLU A 1 214 ? 1.746 29.188 -2.686 1 98.38 214 GLU A C 1
ATOM 1669 O O . GLU A 1 214 ? 2.125 28.641 -3.727 1 98.38 214 GLU A O 1
ATOM 1674 N N . GLU A 1 215 ? 2.414 30.109 -2.129 1 98.38 215 GLU A N 1
ATOM 1675 C CA . GLU A 1 215 ? 3.646 30.641 -2.699 1 98.38 215 GLU A CA 1
ATOM 1676 C C . GLU A 1 215 ? 4.766 29.609 -2.676 1 98.38 215 GLU A C 1
ATOM 1678 O O . GLU A 1 215 ? 5.762 29.75 -3.387 1 98.38 215 GLU A O 1
ATOM 1683 N N . MET A 1 216 ? 4.621 28.594 -1.874 1 98.56 216 MET A N 1
ATOM 1684 C CA . MET A 1 216 ? 5.613 27.531 -1.846 1 98.56 216 MET A CA 1
ATOM 1685 C C . MET A 1 216 ? 5.727 26.844 -3.209 1 98.56 216 MET A C 1
ATOM 1687 O O . MET A 1 216 ? 6.742 26.219 -3.516 1 98.56 216 MET A O 1
ATOM 1691 N N . ALA A 1 217 ? 4.664 26.969 -4.016 1 98.25 217 ALA A N 1
ATOM 1692 C CA . ALA A 1 217 ? 4.633 26.359 -5.34 1 98.25 217 ALA A CA 1
ATOM 1693 C C . ALA A 1 217 ? 5.672 27 -6.262 1 98.25 217 ALA A C 1
ATOM 1695 O O . ALA A 1 217 ? 5.984 26.453 -7.324 1 98.25 217 ALA A O 1
ATOM 1696 N N . TYR A 1 218 ? 6.227 28.109 -5.844 1 98.06 218 TYR A N 1
ATOM 1697 C CA . TYR A 1 218 ? 7.156 28.844 -6.699 1 98.06 218 TYR A CA 1
ATOM 1698 C C . TYR A 1 218 ? 8.602 28.578 -6.293 1 98.06 218 TYR A C 1
ATOM 1700 O O . TYR A 1 218 ? 9.531 29.125 -6.883 1 98.06 218 TYR A O 1
ATOM 1708 N N . PHE A 1 219 ? 8.805 27.781 -5.25 1 98.06 219 PHE A N 1
ATOM 1709 C CA . PHE A 1 219 ? 10.172 27.391 -4.918 1 98.06 219 PHE A CA 1
ATOM 1710 C C . PHE A 1 219 ? 10.852 26.719 -6.105 1 98.06 219 PHE A C 1
ATOM 1712 O O . PHE A 1 219 ? 10.25 25.859 -6.762 1 98.06 219 PHE A O 1
ATOM 1719 N N . ASP A 1 220 ? 12.039 27.078 -6.355 1 96.19 220 ASP A N 1
ATOM 1720 C CA . ASP A 1 220 ? 12.797 26.5 -7.461 1 96.19 220 ASP A CA 1
ATOM 1721 C C . ASP A 1 220 ? 13.242 25.062 -7.133 1 96.19 220 ASP A C 1
ATOM 1723 O O . ASP A 1 220 ? 13.547 24.766 -5.98 1 96.19 220 ASP A O 1
ATOM 1727 N N . ALA A 1 221 ? 13.344 24.266 -8.18 1 96.5 221 ALA A N 1
ATOM 1728 C CA . ALA A 1 221 ? 13.688 22.859 -8.016 1 96.5 221 ALA A CA 1
ATOM 1729 C C . ALA A 1 221 ? 15.055 22.703 -7.359 1 96.5 221 ALA A C 1
ATOM 1731 O O . ALA A 1 221 ? 15.258 21.797 -6.543 1 96.5 221 ALA A O 1
ATOM 1732 N N . THR A 1 222 ? 15.961 23.531 -7.754 1 98.12 222 THR A N 1
ATOM 1733 C CA . THR A 1 222 ? 17.297 23.453 -7.176 1 98.12 222 THR A CA 1
ATOM 1734 C C . THR A 1 222 ? 17.266 23.812 -5.691 1 98.12 222 THR A C 1
ATOM 1736 O O . THR A 1 222 ? 17.969 23.203 -4.887 1 98.12 222 THR A O 1
ATOM 1739 N N . TYR A 1 223 ? 16.469 24.859 -5.418 1 98.38 223 TYR A N 1
ATOM 1740 C CA . TYR A 1 223 ? 16.266 25.297 -4.039 1 98.38 223 TYR A CA 1
ATOM 1741 C C . TYR A 1 223 ? 15.719 24.141 -3.188 1 98.38 223 TYR A C 1
ATOM 1743 O O . TYR A 1 223 ? 16.219 23.891 -2.09 1 98.38 223 TYR A O 1
ATOM 1751 N N . ILE A 1 224 ? 14.812 23.391 -3.691 1 98.5 224 ILE A N 1
ATOM 1752 C CA . ILE A 1 224 ? 14.188 22.25 -3.02 1 98.5 224 ILE A CA 1
ATOM 1753 C C . ILE A 1 224 ? 15.195 21.109 -2.875 1 98.5 224 ILE A C 1
ATOM 1755 O O . ILE A 1 224 ? 15.289 20.484 -1.816 1 98.5 224 ILE A O 1
ATOM 1759 N N . GLU A 1 225 ? 15.938 20.844 -3.941 1 97.88 225 GLU A N 1
ATOM 1760 C CA . GLU A 1 225 ? 16.938 19.781 -3.916 1 97.88 225 GLU A CA 1
ATOM 1761 C C . GLU A 1 225 ? 18.016 20.062 -2.883 1 97.88 225 GLU A C 1
ATOM 1763 O O . GLU A 1 225 ? 18.5 19.156 -2.207 1 97.88 225 GLU A O 1
ATOM 1768 N N . ASN A 1 226 ? 18.391 21.297 -2.787 1 98.44 226 ASN A N 1
ATOM 1769 C CA . ASN A 1 226 ? 19.438 21.703 -1.849 1 98.44 226 ASN A CA 1
ATOM 1770 C C . ASN A 1 226 ? 18.969 21.562 -0.402 1 98.44 226 ASN A C 1
ATOM 1772 O O . ASN A 1 226 ? 19.688 21.031 0.441 1 98.44 226 ASN A O 1
ATOM 1776 N N . ALA A 1 227 ? 17.766 22.062 -0.158 1 98.75 227 ALA A N 1
ATOM 1777 C CA . ALA A 1 227 ? 17.266 22.156 1.211 1 98.75 227 ALA A CA 1
ATOM 1778 C C . ALA A 1 227 ? 16.688 20.828 1.675 1 98.75 227 ALA A C 1
ATOM 1780 O O . ALA A 1 227 ? 16.672 20.531 2.871 1 98.75 227 ALA A O 1
ATOM 1781 N N . LYS A 1 228 ? 16.062 20.047 0.711 1 98.06 228 LYS A N 1
ATOM 1782 C CA . LYS A 1 228 ? 15.5 18.719 0.906 1 98.06 228 LYS A CA 1
ATOM 1783 C C . LYS A 1 228 ? 14.344 18.75 1.906 1 98.06 228 LYS A C 1
ATOM 1785 O O . LYS A 1 228 ? 14.328 18 2.875 1 98.06 228 LYS A O 1
ATOM 1790 N N . PRO A 1 229 ? 13.367 19.688 1.672 1 98.62 229 PRO A N 1
ATOM 1791 C CA . PRO A 1 229 ? 12.156 19.688 2.498 1 98.62 229 PRO A CA 1
ATOM 1792 C C . PRO A 1 229 ? 11.242 18.5 2.193 1 98.62 229 PRO A C 1
ATOM 1794 O O . PRO A 1 229 ? 11.273 17.969 1.08 1 98.62 229 PRO A O 1
ATOM 1797 N N . ASP A 1 230 ? 10.43 18.078 3.117 1 97.25 230 ASP A N 1
ATOM 1798 C CA . ASP A 1 230 ? 9.453 17.062 2.754 1 97.25 230 ASP A CA 1
ATOM 1799 C C . ASP A 1 230 ? 8.031 17.531 3.053 1 97.25 230 ASP A C 1
ATOM 1801 O O . ASP A 1 230 ? 7.09 16.734 3.041 1 97.25 230 ASP A O 1
ATOM 1805 N N . GLY A 1 231 ? 7.828 18.891 3.33 1 98.62 231 GLY A N 1
ATOM 1806 C CA . GLY A 1 231 ? 6.535 19.375 3.785 1 98.62 231 GLY A CA 1
ATOM 1807 C C . GLY A 1 231 ? 5.797 20.188 2.738 1 98.62 231 GLY A C 1
ATOM 1808 O O . GLY A 1 231 ? 4.641 20.547 2.936 1 98.62 231 GLY A O 1
ATOM 1809 N N . ILE A 1 232 ? 6.41 20.469 1.581 1 98.81 232 ILE A N 1
ATOM 1810 C CA . ILE A 1 232 ? 5.84 21.375 0.585 1 98.81 232 ILE A CA 1
ATOM 1811 C C . ILE A 1 232 ? 4.539 20.781 0.042 1 98.81 232 ILE A C 1
ATOM 1813 O O . ILE A 1 232 ? 3.523 21.469 -0.039 1 98.81 232 ILE A O 1
ATOM 1817 N N . TRP A 1 233 ? 4.449 19.562 -0.227 1 98.81 233 TRP A N 1
ATOM 1818 C CA . TRP A 1 233 ? 3.334 18.891 -0.888 1 98.81 233 TRP A CA 1
ATOM 1819 C C . TRP A 1 233 ? 2.098 18.891 0.007 1 98.81 233 TRP A C 1
ATOM 1821 O O . TRP A 1 233 ? 1.013 19.281 -0.417 1 98.81 233 TRP A O 1
ATOM 1831 N N . GLN A 1 234 ? 2.268 18.5 1.245 1 98.88 234 GLN A N 1
ATOM 1832 C CA . GLN A 1 234 ? 1.172 18.484 2.207 1 98.88 234 GLN A CA 1
ATOM 1833 C C . GLN A 1 234 ? 0.657 19.906 2.479 1 98.88 234 GLN A C 1
ATOM 1835 O O . GLN A 1 234 ? -0.545 20.109 2.658 1 98.88 234 GLN A O 1
ATOM 1840 N N . SER A 1 235 ? 1.596 20.812 2.514 1 98.88 235 SER A N 1
ATOM 1841 C CA . SER A 1 235 ? 1.209 22.203 2.766 1 98.88 235 SER A CA 1
ATOM 1842 C C . SER A 1 235 ? 0.376 22.75 1.618 1 98.88 235 SER A C 1
ATOM 1844 O O . SER A 1 235 ? -0.559 23.531 1.841 1 98.88 235 SER A O 1
ATOM 1846 N N . LEU A 1 236 ? 0.761 22.406 0.416 1 98.88 236 LEU A N 1
ATOM 1847 C CA . LEU A 1 236 ? 0.017 22.891 -0.743 1 98.88 236 LEU A CA 1
ATOM 1848 C C . LEU A 1 236 ? -1.37 22.25 -0.798 1 98.88 236 LEU A C 1
ATOM 1850 O O . LEU A 1 236 ? -2.332 22.891 -1.23 1 98.88 236 LEU A O 1
ATOM 1854 N N . ILE A 1 237 ? -1.506 21.016 -0.376 1 98.94 237 ILE A N 1
ATOM 1855 C CA . ILE A 1 237 ? -2.828 20.406 -0.252 1 98.94 237 ILE A CA 1
ATOM 1856 C C . ILE A 1 237 ? -3.648 21.156 0.788 1 98.94 237 ILE A C 1
ATOM 1858 O O . ILE A 1 237 ? -4.82 21.469 0.559 1 98.94 237 ILE A O 1
ATOM 1862 N N . LEU A 1 238 ? -3.016 21.484 1.935 1 98.94 238 LEU A N 1
ATOM 1863 C CA . LEU A 1 238 ? -3.691 22.266 2.961 1 98.94 238 LEU A CA 1
ATOM 1864 C C . LEU A 1 238 ? -4.137 23.625 2.406 1 98.94 238 LEU A C 1
ATOM 1866 O O . LEU A 1 238 ? -5.25 24.062 2.678 1 98.94 238 LEU A O 1
ATOM 1870 N N . ALA A 1 239 ? -3.277 24.234 1.623 1 98.75 239 ALA A N 1
ATOM 1871 C CA . ALA A 1 239 ? -3.588 25.531 1.026 1 98.75 239 ALA A CA 1
ATOM 1872 C C . ALA A 1 239 ? -4.816 25.438 0.122 1 98.75 239 ALA A C 1
ATOM 1874 O O . ALA A 1 239 ? -5.633 26.359 0.081 1 98.75 239 ALA A O 1
ATOM 1875 N N . GLY A 1 240 ? -4.902 24.359 -0.623 1 98.62 240 GLY A N 1
ATOM 1876 C CA . GLY A 1 240 ? -6.078 24.141 -1.452 1 98.62 240 GLY A CA 1
ATOM 1877 C C . GLY A 1 240 ? -7.332 23.859 -0.648 1 98.62 240 GLY A C 1
ATOM 1878 O O . GLY A 1 240 ? -8.43 24.281 -1.027 1 98.62 240 GLY A O 1
ATOM 1879 N N . ALA A 1 241 ? -7.199 23.203 0.465 1 98.75 241 ALA A N 1
ATOM 1880 C CA . ALA A 1 241 ? -8.32 22.797 1.309 1 98.75 241 ALA A CA 1
ATOM 1881 C C . ALA A 1 241 ? -8.891 24 2.068 1 98.75 241 ALA A C 1
ATOM 1883 O O . ALA A 1 241 ? -10.094 24.047 2.344 1 98.75 241 ALA A O 1
ATOM 1884 N N . ILE A 1 242 ? -8.016 24.875 2.447 1 98.62 242 ILE A N 1
ATOM 1885 C CA . ILE A 1 242 ? -8.398 26.078 3.184 1 98.62 242 ILE A CA 1
ATOM 1886 C C . ILE A 1 242 ? -7.797 27.312 2.512 1 98.62 242 ILE A C 1
ATOM 1888 O O . ILE A 1 242 ? -6.676 27.703 2.834 1 98.62 242 ILE A O 1
ATOM 1892 N N . PRO A 1 243 ? -8.531 27.953 1.715 1 96.38 243 PRO A N 1
ATOM 1893 C CA . PRO A 1 243 ? -7.996 29.109 0.982 1 96.38 243 PRO A CA 1
ATOM 1894 C C . PRO A 1 243 ? -7.559 30.25 1.904 1 96.38 243 PRO A C 1
ATOM 1896 O O . PRO A 1 243 ? -8.016 30.328 3.047 1 96.38 243 PRO A O 1
ATOM 1899 N N . LYS A 1 244 ? -6.75 31.047 1.348 1 95.94 244 LYS A N 1
ATOM 1900 C CA . LYS A 1 244 ? -6.086 32.125 2.1 1 95.94 244 LYS A CA 1
ATOM 1901 C C . LYS A 1 244 ? -7.094 32.969 2.875 1 95.94 244 LYS A C 1
ATOM 1903 O O . LYS A 1 244 ? -6.887 33.25 4.051 1 95.94 244 LYS A O 1
ATOM 1908 N N . GLU A 1 245 ? -8.195 33.25 2.346 1 95.06 245 GLU A N 1
ATOM 1909 C CA . GLU A 1 245 ? -9.18 34.156 2.924 1 95.06 245 GLU A CA 1
ATOM 1910 C C . GLU A 1 245 ? -9.914 33.5 4.09 1 95.06 245 GLU A C 1
ATOM 1912 O O . GLU A 1 245 ? -10.539 34.188 4.902 1 95.06 245 GLU A O 1
ATOM 1917 N N . GLU A 1 246 ? -9.781 32.219 4.168 1 96.12 246 GLU A N 1
ATOM 1918 C CA . GLU A 1 246 ? -10.492 31.516 5.219 1 96.12 246 GLU A CA 1
ATOM 1919 C C . GLU A 1 246 ? -9.523 30.875 6.211 1 96.12 246 GLU A C 1
ATOM 1921 O O . GLU A 1 246 ? -9.945 30.219 7.16 1 96.12 246 GLU A O 1
ATOM 1926 N N . ARG A 1 247 ? -8.312 31.062 5.91 1 94.81 247 ARG A N 1
ATOM 1927 C CA . ARG A 1 247 ? -7.27 30.453 6.73 1 94.81 247 ARG A CA 1
ATOM 1928 C C . ARG A 1 247 ? -6.973 31.297 7.961 1 94.81 247 ARG A C 1
ATOM 1930 O O . ARG A 1 247 ? -6.395 32.375 7.852 1 94.81 247 ARG A O 1
ATOM 1937 N N . LYS A 1 248 ? -7.461 31.031 9.125 1 94.94 248 LYS A N 1
ATOM 1938 C CA . LYS A 1 248 ? -7.09 31.641 10.398 1 94.94 248 LYS A CA 1
ATOM 1939 C C . LYS A 1 248 ? -5.902 30.906 11.023 1 94.94 248 LYS A C 1
ATOM 1941 O O . LYS A 1 248 ? -6.082 30.031 11.859 1 94.94 248 LYS A O 1
ATOM 1946 N N . SER A 1 249 ? -4.793 31.391 10.633 1 95.62 249 SER A N 1
ATOM 1947 C CA . SER A 1 249 ? -3.553 30.672 10.938 1 95.62 249 SER A CA 1
ATOM 1948 C C . SER A 1 249 ? -2.881 31.25 12.18 1 95.62 249 SER A C 1
ATOM 1950 O O . SER A 1 249 ? -2.977 32.438 12.445 1 95.62 249 SER A O 1
ATOM 1952 N N . GLU A 1 250 ? -2.301 30.422 12.945 1 98 250 GLU A N 1
ATOM 1953 C CA . GLU A 1 250 ? -1.435 30.781 14.062 1 98 250 GLU A CA 1
ATOM 1954 C C . GLU A 1 250 ? -0.118 30.016 14.016 1 98 250 GLU A C 1
ATOM 1956 O O . GLU A 1 250 ? -0.107 28.781 14.117 1 98 250 GLU A O 1
ATOM 1961 N N . PHE A 1 251 ? 0.961 30.766 13.75 1 98.56 251 PHE A N 1
ATOM 1962 C CA . PHE A 1 251 ? 2.287 30.172 13.852 1 98.56 251 PHE A CA 1
ATOM 1963 C C . PHE A 1 251 ? 2.635 29.859 15.297 1 98.56 251 PHE A C 1
ATOM 1965 O O . PHE A 1 251 ? 2.461 30.703 16.188 1 98.56 251 PHE A O 1
ATOM 1972 N N . LEU A 1 252 ? 3.098 28.688 15.57 1 98.75 252 LEU A N 1
ATOM 1973 C CA . LEU A 1 252 ? 3.346 28.297 16.953 1 98.75 252 LEU A CA 1
ATOM 1974 C C . LEU A 1 252 ? 4.844 28.203 17.234 1 98.75 252 LEU A C 1
ATOM 1976 O O . LEU A 1 252 ? 5.332 28.75 18.219 1 98.75 252 LEU A O 1
ATOM 1980 N N . SER A 1 253 ? 5.586 27.453 16.359 1 98.69 253 SER A N 1
ATOM 1981 C CA . SER A 1 253 ? 7.004 27.281 16.656 1 98.69 253 SER A CA 1
ATOM 1982 C C . SER A 1 253 ? 7.781 26.828 15.43 1 98.69 253 SER A C 1
ATOM 1984 O O . SER A 1 253 ? 7.199 26.281 14.492 1 98.69 253 SER A O 1
ATOM 1986 N N . TYR A 1 254 ? 9.055 27.109 15.43 1 98.56 254 TYR A N 1
ATOM 1987 C CA . TYR A 1 254 ? 10.078 26.578 14.539 1 98.56 254 TYR A CA 1
ATOM 1988 C C . TYR A 1 254 ? 11.344 26.219 15.312 1 98.56 254 TYR A C 1
ATOM 1990 O O . TYR A 1 254 ? 11.781 26.984 16.172 1 98.56 254 TYR A O 1
ATOM 1998 N N . GLU A 1 255 ? 11.883 25.094 15.062 1 97.5 255 GLU A N 1
ATOM 1999 C CA . GLU A 1 255 ? 13.25 24.781 15.484 1 97.5 255 GLU A CA 1
ATOM 2000 C C . GLU A 1 255 ? 13.883 23.734 14.578 1 97.5 255 GLU A C 1
ATOM 2002 O O . GLU A 1 255 ? 13.172 22.984 13.898 1 97.5 255 GLU A O 1
ATOM 2007 N N . ALA A 1 256 ? 15.094 23.703 14.5 1 97.06 256 ALA A N 1
ATOM 2008 C CA . ALA A 1 256 ? 15.898 22.688 13.805 1 97.06 256 ALA A CA 1
ATOM 2009 C C . ALA A 1 256 ? 16.969 22.109 14.727 1 97.06 256 ALA A C 1
ATOM 2011 O O . ALA A 1 256 ? 18.156 22.312 14.5 1 97.06 256 ALA A O 1
ATOM 2012 N N . PRO A 1 257 ? 16.5 21.406 15.68 1 95.31 257 PRO A N 1
ATOM 2013 C CA . PRO A 1 257 ? 17.438 20.953 16.719 1 95.31 257 PRO A CA 1
ATOM 2014 C C . PRO A 1 257 ? 18.438 19.922 16.203 1 95.31 257 PRO A C 1
ATOM 2016 O O . PRO A 1 257 ? 19.469 19.688 16.844 1 95.31 257 PRO A O 1
ATOM 2019 N N . THR A 1 258 ? 18.094 19.203 15.164 1 94.38 258 THR A N 1
ATOM 2020 C CA . THR A 1 258 ? 19 18.234 14.531 1 94.38 258 THR A CA 1
ATOM 2021 C C . THR A 1 258 ? 19.234 18.609 13.07 1 94.38 258 THR A C 1
ATOM 2023 O O . THR A 1 258 ? 19.594 19.75 12.758 1 94.38 258 THR A O 1
ATOM 2026 N N . TYR A 1 259 ? 19.047 17.672 12.195 1 97 259 TYR A N 1
ATOM 2027 C CA . TYR A 1 259 ? 19.406 17.938 10.805 1 97 259 TYR A CA 1
ATOM 2028 C C . TYR A 1 259 ? 18.188 18.328 9.992 1 97 259 TYR A C 1
ATOM 2030 O O . TYR A 1 259 ? 18.281 18.562 8.781 1 97 259 TYR A O 1
ATOM 2038 N N . PHE A 1 260 ? 17.016 18.438 10.609 1 98.19 260 PHE A N 1
ATOM 2039 C CA . PHE A 1 260 ? 15.828 18.812 9.859 1 98.19 260 PHE A CA 1
ATOM 2040 C C . PHE A 1 260 ? 14.992 19.828 10.648 1 98.19 260 PHE A C 1
ATOM 2042 O O . PHE A 1 260 ? 15.102 19.906 11.867 1 98.19 260 PHE A O 1
ATOM 2049 N N . GLY A 1 261 ? 14.227 20.641 9.953 1 98.5 261 GLY A N 1
ATOM 2050 C CA . GLY A 1 261 ? 13.398 21.688 10.547 1 98.5 261 GLY A CA 1
ATOM 2051 C C . GLY A 1 261 ? 12.031 21.172 10.977 1 98.5 261 GLY A C 1
ATOM 2052 O O . GLY A 1 261 ? 11.461 20.297 10.336 1 98.5 261 GLY A O 1
ATOM 2053 N N . LEU A 1 262 ? 11.547 21.766 12.078 1 98.69 262 LEU A N 1
ATOM 2054 C CA . LEU A 1 262 ? 10.242 21.438 12.641 1 98.69 262 LEU A CA 1
ATOM 2055 C C . LEU A 1 262 ? 9.383 22.688 12.797 1 98.69 262 LEU A C 1
ATOM 2057 O O . LEU A 1 262 ? 9.805 23.656 13.43 1 98.69 262 LEU A O 1
ATOM 2061 N N . ILE A 1 263 ? 8.227 22.688 12.188 1 98.88 263 ILE A N 1
ATOM 2062 C CA . ILE A 1 263 ? 7.316 23.812 12.281 1 98.88 263 ILE A CA 1
ATOM 2063 C C . ILE A 1 263 ? 5.941 23.344 12.75 1 98.88 263 ILE A C 1
ATOM 2065 O O . ILE A 1 263 ? 5.453 22.297 12.305 1 98.88 263 ILE A O 1
ATOM 2069 N N . CYS A 1 264 ? 5.328 24.062 13.68 1 98.88 264 CYS A N 1
ATOM 2070 C CA . CYS A 1 264 ? 3.943 23.859 14.086 1 98.88 264 CYS A CA 1
ATOM 2071 C C . CYS A 1 264 ? 3.105 25.094 13.805 1 98.88 264 CYS A C 1
ATOM 2073 O O . CYS A 1 264 ? 3.529 26.219 14.094 1 98.88 264 CYS A O 1
ATOM 2075 N N . SER A 1 265 ? 2.031 24.922 13.25 1 98.81 265 SER A N 1
ATOM 2076 C CA . SER A 1 265 ? 1.062 25.984 13.055 1 98.81 265 SER A CA 1
ATOM 2077 C C . SER A 1 265 ? -0.366 25.469 13.109 1 98.81 265 SER A C 1
ATOM 2079 O O . SER A 1 265 ? -0.611 24.281 12.828 1 98.81 265 SER A O 1
ATOM 2081 N N . ALA A 1 266 ? -1.301 26.297 13.5 1 98.75 266 ALA A N 1
ATOM 2082 C CA . ALA A 1 266 ? -2.713 25.969 13.656 1 98.75 266 ALA A CA 1
ATOM 2083 C C . ALA A 1 266 ? -3.576 26.734 12.656 1 98.75 266 ALA A C 1
ATOM 2085 O O . ALA A 1 266 ? -3.244 27.859 12.273 1 98.75 266 ALA A O 1
ATOM 2086 N N . TYR A 1 267 ? -4.633 26.125 12.266 1 98.38 267 TYR A N 1
ATOM 2087 C CA . TYR A 1 267 ? -5.645 26.719 11.398 1 98.38 267 TYR A CA 1
ATOM 2088 C C . TYR A 1 267 ? -7.047 26.484 11.938 1 98.38 267 TYR A C 1
ATOM 2090 O O . TYR A 1 267 ? -7.531 25.344 11.93 1 98.38 267 TYR A O 1
ATOM 2098 N N . PHE A 1 268 ? -7.672 27.547 12.344 1 96.62 268 PHE A N 1
ATOM 2099 C CA . PHE A 1 268 ? -8.945 27.438 13.055 1 96.62 268 PHE A CA 1
ATOM 2100 C C . PHE A 1 268 ? -10.109 27.625 12.094 1 96.62 268 PHE A C 1
ATOM 2102 O O . PHE A 1 268 ? -9.93 28.109 10.977 1 96.62 268 PHE A O 1
ATOM 2109 N N . GLN A 1 269 ? -11.273 27.141 12.531 1 93.19 269 GLN A N 1
ATOM 2110 C CA . GLN A 1 269 ? -12.5 27.312 11.758 1 93.19 269 GLN A CA 1
ATOM 2111 C C . GLN A 1 269 ? -12.93 28.781 11.727 1 93.19 269 GLN A C 1
ATOM 2113 O O . GLN A 1 269 ? -12.766 29.5 12.711 1 93.19 269 GLN A O 1
ATOM 2118 N N . MET B 1 1 ? 7.035 -19.203 -28.031 1 88.69 1 MET B N 1
ATOM 2119 C CA . MET B 1 1 ? 7.594 -19.984 -26.938 1 88.69 1 MET B CA 1
ATOM 2120 C C . MET B 1 1 ? 7.348 -19.281 -25.594 1 88.69 1 MET B C 1
ATOM 2122 O O . MET B 1 1 ? 7.359 -18.047 -25.531 1 88.69 1 MET B O 1
ATOM 2126 N N . ASN B 1 2 ? 6.957 -20.031 -24.531 1 94.19 2 ASN B N 1
ATOM 2127 C CA . ASN B 1 2 ? 6.836 -19.531 -23.172 1 94.19 2 ASN B CA 1
ATOM 2128 C C . ASN B 1 2 ? 8.102 -18.812 -22.719 1 94.19 2 ASN B C 1
ATOM 2130 O O . ASN B 1 2 ? 9.172 -19.406 -22.625 1 94.19 2 ASN B O 1
ATOM 2134 N N . PRO B 1 3 ? 8.016 -17.516 -22.547 1 97.25 3 PRO B N 1
ATOM 2135 C CA . PRO B 1 3 ? 9.234 -16.766 -22.219 1 97.25 3 PRO B CA 1
ATOM 2136 C C . PRO B 1 3 ? 9.648 -16.922 -20.766 1 97.25 3 PRO B C 1
ATOM 2138 O O . PRO B 1 3 ? 10.75 -16.516 -20.375 1 97.25 3 PRO B O 1
ATOM 2141 N N . PHE B 1 4 ? 8.828 -17.438 -19.906 1 98.69 4 PHE B N 1
ATOM 2142 C CA . PHE B 1 4 ? 9.164 -17.688 -18.516 1 98.69 4 PHE B CA 1
ATOM 2143 C C . PHE B 1 4 ? 9.977 -18.969 -18.375 1 98.69 4 PHE B C 1
ATOM 2145 O O . PHE B 1 4 ? 9.664 -19.984 -19 1 98.69 4 PHE B O 1
ATOM 2152 N N . VAL B 1 5 ? 10.977 -18.938 -17.531 1 98.69 5 VAL B N 1
ATOM 2153 C CA . VAL B 1 5 ? 11.844 -20.109 -17.391 1 98.69 5 VAL B CA 1
ATOM 2154 C C . VAL B 1 5 ? 11.086 -21.234 -16.688 1 98.69 5 VAL B C 1
ATOM 2156 O O . VAL B 1 5 ? 11.383 -22.422 -16.906 1 98.69 5 VAL B O 1
ATOM 2159 N N . PHE B 1 6 ? 10.125 -20.859 -15.844 1 98.75 6 PHE B N 1
ATOM 2160 C CA . PHE B 1 6 ? 9.203 -21.766 -15.164 1 98.75 6 PHE B CA 1
ATOM 2161 C C . PHE B 1 6 ? 8.023 -21 -14.578 1 98.75 6 PHE B C 1
ATOM 2163 O O . PHE B 1 6 ? 8.164 -19.859 -14.148 1 98.75 6 PHE B O 1
ATOM 2170 N N . ALA B 1 7 ? 6.883 -21.547 -14.625 1 98.88 7 ALA B N 1
ATOM 2171 C CA . ALA B 1 7 ? 5.691 -20.969 -14.008 1 98.88 7 ALA B CA 1
ATOM 2172 C C . ALA B 1 7 ? 4.883 -22.031 -13.266 1 98.88 7 ALA B C 1
ATOM 2174 O O . ALA B 1 7 ? 5.066 -23.219 -13.484 1 98.88 7 ALA B O 1
ATOM 2175 N N . CYS B 1 8 ? 4.055 -21.562 -12.352 1 98.94 8 CYS B N 1
ATOM 2176 C CA . CYS B 1 8 ? 3.236 -22.531 -11.641 1 98.94 8 CYS B CA 1
ATOM 2177 C C . CYS B 1 8 ? 2.014 -21.875 -11.016 1 98.94 8 CYS B C 1
ATOM 2179 O O . CYS B 1 8 ? 1.991 -20.656 -10.828 1 98.94 8 CYS B O 1
ATOM 2181 N N . ILE B 1 9 ? 0.991 -22.578 -10.828 1 98.94 9 ILE B N 1
ATOM 2182 C CA . ILE B 1 9 ? -0.093 -22.297 -9.891 1 98.94 9 ILE B CA 1
ATOM 2183 C C . ILE B 1 9 ? 0.198 -22.969 -8.547 1 98.94 9 ILE B C 1
ATOM 2185 O O . ILE B 1 9 ? 0.479 -24.172 -8.492 1 98.94 9 ILE B O 1
ATOM 2189 N N . ALA B 1 10 ? 0.242 -22.234 -7.535 1 98.94 10 ALA B N 1
ATOM 2190 C CA . ALA B 1 10 ? 0.551 -22.75 -6.199 1 98.94 10 ALA B CA 1
ATOM 2191 C C . ALA B 1 10 ? -0.417 -22.172 -5.164 1 98.94 10 ALA B C 1
ATOM 2193 O O . ALA B 1 10 ? -0.788 -21 -5.23 1 98.94 10 ALA B O 1
ATOM 2194 N N . PRO B 1 11 ? -0.85 -23.016 -4.203 1 98.81 11 PRO B N 1
ATOM 2195 C CA . PRO B 1 11 ? -1.756 -22.531 -3.162 1 98.81 11 PRO B CA 1
ATOM 2196 C C . PRO B 1 11 ? -1.031 -21.734 -2.07 1 98.81 11 PRO B C 1
ATOM 2198 O O . PRO B 1 11 ? 0.197 -21.641 -2.094 1 98.81 11 PRO B O 1
ATOM 2201 N N . HIS B 1 12 ? -1.82 -21.156 -1.118 1 98.69 12 HIS B N 1
ATOM 2202 C CA . HIS B 1 12 ? -1.18 -20.312 -0.127 1 98.69 12 HIS B CA 1
ATOM 2203 C C . HIS B 1 12 ? -1.776 -20.531 1.259 1 98.69 12 HIS B C 1
ATOM 2205 O O . HIS B 1 12 ? -1.791 -19.609 2.086 1 98.69 12 HIS B O 1
ATOM 2211 N N . GLY B 1 13 ? -2.285 -21.719 1.531 1 96.81 13 GLY B N 1
ATOM 2212 C CA . GLY B 1 13 ? -2.631 -22.047 2.906 1 96.81 13 GLY B CA 1
ATOM 2213 C C . GLY B 1 13 ? -1.424 -22.141 3.82 1 96.81 13 GLY B C 1
ATOM 2214 O O . GLY B 1 13 ? -0.432 -22.781 3.48 1 96.81 13 GLY B O 1
ATOM 2215 N N . GLY B 1 14 ? -1.487 -21.5 4.918 1 95.94 14 GLY B N 1
ATOM 2216 C CA . GLY B 1 14 ? -0.353 -21.375 5.816 1 95.94 14 GLY B CA 1
ATOM 2217 C C . GLY B 1 14 ? 0.196 -22.719 6.262 1 95.94 14 GLY B C 1
ATOM 2218 O O . GLY B 1 14 ? 1.413 -22.922 6.32 1 95.94 14 GLY B O 1
ATOM 2219 N N . GLU B 1 15 ? -0.624 -23.703 6.441 1 95.62 15 GLU B N 1
ATOM 2220 C CA . GLU B 1 15 ? -0.251 -25.016 6.977 1 95.62 15 GLU B CA 1
ATOM 2221 C C . GLU B 1 15 ? 0.588 -25.797 5.977 1 95.62 15 GLU B C 1
ATOM 2223 O O . GLU B 1 15 ? 1.176 -26.828 6.324 1 95.62 15 GLU B O 1
ATOM 2228 N N . ILE B 1 16 ? 0.608 -25.328 4.781 1 96.81 16 ILE B N 1
ATOM 2229 C CA . ILE B 1 16 ? 1.401 -26.016 3.768 1 96.81 16 ILE B CA 1
ATOM 2230 C C . ILE B 1 16 ? 2.879 -25.969 4.148 1 96.81 16 ILE B C 1
ATOM 2232 O O . ILE B 1 16 ? 3.621 -26.922 3.908 1 96.81 16 ILE B O 1
ATOM 2236 N N . ILE B 1 17 ? 3.305 -24.766 4.68 1 96.12 17 ILE B N 1
ATOM 2237 C CA . ILE B 1 17 ? 4.715 -24.656 5.023 1 96.12 17 ILE B CA 1
ATOM 2238 C C . ILE B 1 17 ? 5 -25.438 6.301 1 96.12 17 ILE B C 1
ATOM 2240 O O . ILE B 1 17 ? 4.191 -25.438 7.234 1 96.12 17 ILE B O 1
ATOM 2244 N N . PRO B 1 18 ? 6.082 -26.172 6.344 1 94.44 18 PRO B N 1
ATOM 2245 C CA . PRO B 1 18 ? 6.398 -27.062 7.457 1 94.44 18 PRO B CA 1
ATOM 2246 C C . PRO B 1 18 ? 6.375 -26.344 8.812 1 94.44 18 PRO B C 1
ATOM 2248 O O . PRO B 1 18 ? 5.895 -26.906 9.797 1 94.44 18 PRO B O 1
ATOM 2251 N N . GLU B 1 19 ? 6.812 -25.125 8.898 1 95.44 19 GLU B N 1
ATOM 2252 C CA . GLU B 1 19 ? 6.922 -24.359 10.148 1 95.44 19 GLU B CA 1
ATOM 2253 C C . GLU B 1 19 ? 5.547 -24.109 10.766 1 95.44 19 GLU B C 1
ATOM 2255 O O . GLU B 1 19 ? 5.43 -23.906 11.969 1 95.44 19 GLU B O 1
ATOM 2260 N N . LEU B 1 20 ? 4.512 -24.266 9.922 1 96.06 20 LEU B N 1
ATOM 2261 C CA . LEU B 1 20 ? 3.189 -23.875 10.383 1 96.06 20 LEU B CA 1
ATOM 2262 C C . LEU B 1 20 ? 2.223 -25.047 10.359 1 96.06 20 LEU B C 1
ATOM 2264 O O . LEU B 1 20 ? 1.006 -24.859 10.414 1 96.06 20 LEU B O 1
ATOM 2268 N N . GLN B 1 21 ? 2.633 -26.266 10.219 1 92.62 21 GLN B N 1
ATOM 2269 C CA . GLN B 1 21 ? 1.814 -27.453 10 1 92.62 21 GLN B CA 1
ATOM 2270 C C . GLN B 1 21 ? 1.007 -27.797 11.25 1 92.62 21 GLN B C 1
ATOM 2272 O O . GLN B 1 21 ? -0.024 -28.469 11.164 1 92.62 21 GLN B O 1
ATOM 2277 N N . GLY B 1 22 ? 1.487 -27.328 12.398 1 91 22 GLY B N 1
ATOM 2278 C CA . GLY B 1 22 ? 0.784 -27.641 13.633 1 91 22 GLY B CA 1
ATOM 2279 C C . GLY B 1 22 ? 0.822 -29.109 13.992 1 91 22 GLY B C 1
ATOM 2280 O O . GLY B 1 22 ? 1.836 -29.781 13.781 1 91 22 GLY B O 1
ATOM 2281 N N . ILE B 1 23 ? -0.308 -29.578 14.594 1 88.5 23 ILE B N 1
ATOM 2282 C CA . ILE B 1 23 ? -0.312 -30.906 15.172 1 88.5 23 ILE B CA 1
ATOM 2283 C C . ILE B 1 23 ? -0.881 -31.906 14.164 1 88.5 23 ILE B C 1
ATOM 2285 O O . ILE B 1 23 ? -1.033 -33.094 14.477 1 88.5 23 ILE B O 1
ATOM 2289 N N . GLN B 1 24 ? -1.247 -31.469 12.945 1 88.25 24 GLN B N 1
ATOM 2290 C CA . GLN B 1 24 ? -1.742 -32.344 11.883 1 88.25 24 GLN B CA 1
ATOM 2291 C C . GLN B 1 24 ? -0.846 -32.281 10.648 1 88.25 24 GLN B C 1
ATOM 2293 O O . GLN B 1 24 ? -1.282 -31.844 9.586 1 88.25 24 GLN B O 1
ATOM 2298 N N . PRO B 1 25 ? 0.2 -32.875 10.711 1 82 25 PRO B N 1
ATOM 2299 C CA . PRO B 1 25 ? 1.178 -32.688 9.633 1 82 25 PRO B CA 1
ATOM 2300 C C . PRO B 1 25 ? 0.753 -33.375 8.328 1 82 25 PRO B C 1
ATOM 2302 O O . PRO B 1 25 ? 1.229 -33 7.254 1 82 25 PRO B O 1
ATOM 2305 N N . LEU B 1 26 ? -0.232 -34.25 8.336 1 89.75 26 LEU B N 1
ATOM 2306 C CA . LEU B 1 26 ? -0.609 -35 7.133 1 89.75 26 LEU B CA 1
ATOM 2307 C C . LEU B 1 26 ? -1.734 -34.281 6.387 1 89.75 26 LEU B C 1
ATOM 2309 O O . LEU B 1 26 ? -2.027 -34.625 5.234 1 89.75 26 LEU B O 1
ATOM 2313 N N . ARG B 1 27 ? -2.422 -33.344 6.969 1 91.06 27 ARG B N 1
ATOM 2314 C CA . ARG B 1 27 ? -3.609 -32.719 6.41 1 91.06 27 ARG B CA 1
ATOM 2315 C C . ARG B 1 27 ? -3.314 -32.125 5.043 1 91.06 27 ARG B C 1
ATOM 2317 O O . ARG B 1 27 ? -4.141 -32.188 4.133 1 91.06 27 ARG B O 1
ATOM 2324 N N . MET B 1 28 ? -2.129 -31.562 4.711 1 94.38 28 MET B N 1
ATOM 2325 C CA . MET B 1 28 ? -1.772 -30.953 3.438 1 94.38 28 MET B CA 1
ATOM 2326 C C . MET B 1 28 ? -0.515 -31.594 2.857 1 94.38 28 MET B C 1
ATOM 2328 O O . MET B 1 28 ? 0.272 -30.922 2.184 1 94.38 28 MET B O 1
ATOM 2332 N N . ASP B 1 29 ? -0.468 -32.875 3.059 1 93.88 29 ASP B N 1
ATOM 2333 C CA . ASP B 1 29 ? 0.767 -33.562 2.684 1 93.88 29 ASP B CA 1
ATOM 2334 C C . ASP B 1 29 ? 0.904 -33.656 1.165 1 93.88 29 ASP B C 1
ATOM 2336 O O . ASP B 1 29 ? 1.997 -33.5 0.623 1 93.88 29 ASP B O 1
ATOM 2340 N N . ALA B 1 30 ? -0.183 -34 0.471 1 96.06 30 ALA B N 1
ATOM 2341 C CA . ALA B 1 30 ? -0.141 -34.094 -0.987 1 96.06 30 ALA B CA 1
ATOM 2342 C C . ALA B 1 30 ? 0.26 -32.75 -1.596 1 96.06 30 ALA B C 1
ATOM 2344 O O . ALA B 1 30 ? 1.062 -32.688 -2.531 1 96.06 30 ALA B O 1
ATOM 2345 N N . THR B 1 31 ? -0.354 -31.688 -1.091 1 98.06 31 THR B N 1
ATOM 2346 C CA . THR B 1 31 ? -0.021 -30.344 -1.551 1 98.06 31 THR B CA 1
ATOM 2347 C C . THR B 1 31 ? 1.435 -30.016 -1.237 1 98.06 31 THR B C 1
ATOM 2349 O O . THR B 1 31 ? 2.146 -29.469 -2.08 1 98.06 31 THR B O 1
ATOM 2352 N N . ARG B 1 32 ? 1.868 -30.312 -0.048 1 97.56 32 ARG B N 1
ATOM 2353 C CA . ARG B 1 32 ? 3.238 -30.031 0.356 1 97.56 32 ARG B CA 1
ATOM 2354 C C . ARG B 1 32 ? 4.242 -30.719 -0.562 1 97.56 32 ARG B C 1
ATOM 2356 O O . ARG B 1 32 ? 5.246 -30.125 -0.955 1 97.56 32 ARG B O 1
ATOM 2363 N N . GLU B 1 33 ? 3.971 -31.984 -0.841 1 97.75 33 GLU B N 1
ATOM 2364 C CA . GLU B 1 33 ? 4.836 -32.719 -1.759 1 97.75 33 GLU B CA 1
ATOM 2365 C C . GLU B 1 33 ? 4.883 -32.062 -3.129 1 97.75 33 GLU B C 1
ATOM 2367 O O . GLU B 1 33 ? 5.949 -31.953 -3.74 1 97.75 33 GLU B O 1
ATOM 2372 N N . SER B 1 34 ? 3.748 -31.672 -3.602 1 98.81 34 SER B N 1
ATOM 2373 C CA . SER B 1 34 ? 3.68 -30.969 -4.883 1 98.81 34 SER B CA 1
ATOM 2374 C C . SER B 1 34 ? 4.422 -29.641 -4.828 1 98.81 34 SER B C 1
ATOM 2376 O O . SER B 1 34 ? 5.078 -29.25 -5.797 1 98.81 34 SER B O 1
ATOM 2378 N N . MET B 1 35 ? 4.309 -28.922 -3.734 1 98.81 35 MET B N 1
ATOM 2379 C CA . MET B 1 35 ? 5.012 -27.656 -3.564 1 98.81 35 MET B CA 1
ATOM 2380 C C . MET B 1 35 ? 6.52 -27.859 -3.592 1 98.81 35 MET B C 1
ATOM 2382 O O . MET B 1 35 ? 7.25 -27.047 -4.16 1 98.81 35 MET B O 1
ATOM 2386 N N . ILE B 1 36 ? 6.977 -28.891 -2.934 1 98.69 36 ILE B N 1
ATOM 2387 C CA . ILE B 1 36 ? 8.391 -29.219 -2.951 1 98.69 36 ILE B CA 1
ATOM 2388 C C . ILE B 1 36 ? 8.852 -29.469 -4.387 1 98.69 36 ILE B C 1
ATOM 2390 O O . ILE B 1 36 ? 9.906 -28.984 -4.805 1 98.69 36 ILE B O 1
ATOM 2394 N N . ARG B 1 37 ? 8.039 -30.188 -5.094 1 98.81 37 ARG B N 1
ATOM 2395 C CA . ARG B 1 37 ? 8.359 -30.469 -6.488 1 98.81 37 ARG B CA 1
ATOM 2396 C C . ARG B 1 37 ? 8.414 -29.172 -7.305 1 98.81 37 ARG B C 1
ATOM 2398 O O . ARG B 1 37 ? 9.328 -28.984 -8.109 1 98.81 37 ARG B O 1
ATOM 2405 N N . LEU B 1 38 ? 7.449 -28.328 -7.125 1 98.88 38 LEU B N 1
ATOM 2406 C CA . LEU B 1 38 ? 7.449 -27.031 -7.812 1 98.88 38 LEU B CA 1
ATOM 2407 C C . LEU B 1 38 ? 8.711 -26.25 -7.484 1 98.88 38 LEU B C 1
ATOM 2409 O O . LEU B 1 38 ? 9.32 -25.641 -8.367 1 98.88 38 LEU B O 1
ATOM 2413 N N . GLY B 1 39 ? 9.078 -26.234 -6.219 1 98.88 39 GLY B N 1
ATOM 2414 C CA . GLY B 1 39 ? 10.289 -25.562 -5.797 1 98.88 39 GLY B CA 1
ATOM 2415 C C . GLY B 1 39 ? 11.539 -26.094 -6.473 1 98.88 39 GLY B C 1
ATOM 2416 O O . GLY B 1 39 ? 12.406 -25.328 -6.883 1 98.88 39 GLY B O 1
ATOM 2417 N N . LYS B 1 40 ? 11.609 -27.422 -6.582 1 98.81 40 LYS B N 1
ATOM 2418 C CA . LYS B 1 40 ? 12.742 -28.062 -7.242 1 98.81 40 LYS B CA 1
ATOM 2419 C C . LYS B 1 40 ? 12.82 -27.656 -8.711 1 98.81 40 LYS B C 1
ATOM 2421 O O . LYS B 1 40 ? 13.906 -27.391 -9.234 1 98.81 40 LYS B O 1
ATOM 2426 N N . GLU B 1 41 ? 11.695 -27.656 -9.336 1 98.75 41 GLU B N 1
ATOM 2427 C CA . GLU B 1 41 ? 11.672 -27.281 -10.75 1 98.75 41 GLU B CA 1
ATOM 2428 C C . GLU B 1 41 ? 12.055 -25.828 -10.945 1 98.75 41 GLU B C 1
ATOM 2430 O O . GLU B 1 41 ? 12.758 -25.484 -11.898 1 98.75 41 GLU B O 1
ATOM 2435 N N . MET B 1 42 ? 11.586 -24.969 -10.055 1 98.88 42 MET B N 1
ATOM 2436 C CA . MET B 1 42 ? 11.961 -23.547 -10.133 1 98.88 42 MET B CA 1
ATOM 2437 C C . MET B 1 42 ? 13.461 -23.375 -9.914 1 98.88 42 MET B C 1
ATOM 2439 O O . MET B 1 42 ? 14.102 -22.594 -10.617 1 98.88 42 MET B O 1
ATOM 2443 N N . GLU B 1 43 ? 13.969 -24.047 -8.984 1 98.75 43 GLU B N 1
ATOM 2444 C CA . GLU B 1 43 ? 15.398 -23.984 -8.719 1 98.75 43 GLU B CA 1
ATOM 2445 C C . GLU B 1 43 ? 16.203 -24.406 -9.945 1 98.75 43 GLU B C 1
ATOM 2447 O O . GLU B 1 43 ? 17.188 -23.75 -10.297 1 98.75 43 GLU B O 1
ATOM 2452 N N . LYS B 1 44 ? 15.766 -25.5 -10.531 1 98.69 44 LYS B N 1
ATOM 2453 C CA . LYS B 1 44 ? 16.438 -26 -11.719 1 98.69 44 LYS B CA 1
ATOM 2454 C C . LYS B 1 44 ? 16.406 -24.969 -12.852 1 98.69 44 LYS B C 1
ATOM 2456 O O . LYS B 1 44 ? 17.344 -24.875 -13.641 1 98.69 44 LYS B O 1
ATOM 2461 N N . ALA B 1 45 ? 15.383 -24.203 -12.867 1 98.62 45 ALA B N 1
ATOM 2462 C CA . ALA B 1 45 ? 15.18 -23.219 -13.938 1 98.62 45 ALA B CA 1
ATOM 2463 C C . ALA B 1 45 ? 16.078 -22 -13.734 1 98.62 45 ALA B C 1
ATOM 2465 O O . ALA B 1 45 ? 16.266 -21.203 -14.664 1 98.62 45 ALA B O 1
ATOM 2466 N N . LYS B 1 46 ? 16.609 -21.766 -12.555 1 98.5 46 LYS B N 1
ATOM 2467 C CA . LYS B 1 46 ? 17.578 -20.734 -12.195 1 98.5 46 LYS B CA 1
ATOM 2468 C C . LYS B 1 46 ? 17.062 -19.344 -12.555 1 98.5 46 LYS B C 1
ATOM 2470 O O . LYS B 1 46 ? 17.75 -18.578 -13.258 1 98.5 46 LYS B O 1
ATOM 2475 N N . PRO B 1 47 ? 15.945 -18.969 -12.039 1 98.81 47 PRO B N 1
ATOM 2476 C CA . PRO B 1 47 ? 15.461 -17.609 -12.312 1 98.81 47 PRO B CA 1
ATOM 2477 C C . PRO B 1 47 ? 16.328 -16.547 -11.664 1 98.81 47 PRO B C 1
ATOM 2479 O O . PRO B 1 47 ? 16.875 -16.75 -10.586 1 98.81 47 PRO B O 1
ATOM 2482 N N . ASP B 1 48 ? 16.438 -15.359 -12.344 1 98.88 48 ASP B N 1
ATOM 2483 C CA . ASP B 1 48 ? 17.016 -14.156 -11.734 1 98.88 48 ASP B CA 1
ATOM 2484 C C . ASP B 1 48 ? 15.984 -13.445 -10.859 1 98.88 48 ASP B C 1
ATOM 2486 O O . ASP B 1 48 ? 16.359 -12.758 -9.898 1 98.88 48 ASP B O 1
ATOM 2490 N N . THR B 1 49 ? 14.734 -13.609 -11.234 1 98.88 49 THR B N 1
ATOM 2491 C CA . THR B 1 49 ? 13.609 -12.953 -10.57 1 98.88 49 THR B CA 1
ATOM 2492 C C . THR B 1 49 ? 12.344 -13.805 -10.68 1 98.88 49 THR B C 1
ATOM 2494 O O . THR B 1 49 ? 12.156 -14.516 -11.672 1 98.88 49 THR B O 1
ATOM 2497 N N . ILE B 1 50 ? 11.492 -13.727 -9.672 1 98.94 50 ILE B N 1
ATOM 2498 C CA . ILE B 1 50 ? 10.203 -14.406 -9.711 1 98.94 50 ILE B CA 1
ATOM 2499 C C . ILE B 1 50 ? 9.078 -13.375 -9.586 1 98.94 50 ILE B C 1
ATOM 2501 O O . ILE B 1 50 ? 9.07 -12.562 -8.656 1 98.94 50 ILE B O 1
ATOM 2505 N N . ILE B 1 51 ? 8.172 -13.344 -10.531 1 99 51 ILE B N 1
ATOM 2506 C CA . ILE B 1 51 ? 6.93 -12.594 -10.406 1 99 51 ILE B CA 1
ATOM 2507 C C . ILE B 1 51 ? 5.906 -13.414 -9.625 1 99 51 ILE B C 1
ATOM 2509 O O . ILE B 1 51 ? 5.652 -14.57 -9.953 1 99 51 ILE B O 1
ATOM 2513 N N . VAL B 1 52 ? 5.352 -12.852 -8.602 1 99 52 VAL B N 1
ATOM 2514 C CA . VAL B 1 52 ? 4.324 -13.516 -7.809 1 99 52 VAL B CA 1
ATOM 2515 C C . VAL B 1 52 ? 3.006 -12.75 -7.93 1 99 52 VAL B C 1
ATOM 2517 O O . VAL B 1 52 ? 2.938 -11.562 -7.602 1 99 52 VAL B O 1
ATOM 2520 N N . LEU B 1 53 ? 2.012 -13.398 -8.461 1 98.94 53 LEU B N 1
ATOM 2521 C CA . LEU B 1 53 ? 0.651 -12.867 -8.461 1 98.94 53 LEU B CA 1
ATOM 2522 C C . LEU B 1 53 ? -0.103 -13.305 -7.211 1 98.94 53 LEU B C 1
ATOM 2524 O O . LEU B 1 53 ? -0.373 -14.5 -7.031 1 98.94 53 LEU B O 1
ATOM 2528 N N . THR B 1 54 ? -0.414 -12.406 -6.34 1 98.88 54 THR B N 1
ATOM 2529 C CA . THR B 1 54 ? -1.104 -12.75 -5.102 1 98.88 54 THR B CA 1
ATOM 2530 C C . THR B 1 54 ? -2.443 -12.023 -5.008 1 98.88 54 THR B C 1
ATOM 2532 O O . THR B 1 54 ? -2.555 -10.859 -5.406 1 98.88 54 THR B O 1
ATOM 2535 N N . PRO B 1 55 ? -3.467 -12.672 -4.488 1 98.25 55 PRO B N 1
ATOM 2536 C CA . PRO B 1 55 ? -4.762 -12.008 -4.332 1 98.25 55 PRO B CA 1
ATOM 2537 C C . PRO B 1 55 ? -4.855 -11.188 -3.047 1 98.25 55 PRO B C 1
ATOM 2539 O O . PRO B 1 55 ? -5.84 -10.477 -2.832 1 98.25 55 PRO B O 1
ATOM 2542 N N . HIS B 1 56 ? -3.852 -11.242 -2.145 1 98.19 56 HIS B N 1
ATOM 2543 C CA . HIS B 1 56 ? -4.059 -10.727 -0.794 1 98.19 56 HIS B CA 1
ATOM 2544 C C . HIS B 1 56 ? -3.123 -9.562 -0.498 1 98.19 56 HIS B C 1
ATOM 2546 O O . HIS B 1 56 ? -3.26 -8.898 0.532 1 98.19 56 HIS B O 1
ATOM 2552 N N . GLY B 1 57 ? -2.146 -9.242 -1.315 1 98.06 57 GLY B N 1
ATOM 2553 C CA . GLY B 1 57 ? -1.133 -8.219 -1.105 1 98.06 57 GLY B CA 1
ATOM 2554 C C . GLY B 1 57 ? -1.712 -6.82 -0.987 1 98.06 57 GLY B C 1
ATOM 2555 O O . GLY B 1 57 ? -2.893 -6.656 -0.673 1 98.06 57 GLY B O 1
ATOM 2556 N N . THR B 1 58 ? -0.849 -5.801 -1.064 1 98.38 58 THR B N 1
ATOM 2557 C CA . THR B 1 58 ? -1.326 -4.426 -1.149 1 98.38 58 THR B CA 1
ATOM 2558 C C . THR B 1 58 ? -2.123 -4.207 -2.432 1 98.38 58 THR B C 1
ATOM 2560 O O . THR B 1 58 ? -1.613 -4.438 -3.531 1 98.38 58 THR B O 1
ATOM 2563 N N . ARG B 1 59 ? -3.318 -3.742 -2.221 1 97.69 59 ARG B N 1
ATOM 2564 C CA . ARG B 1 59 ? -4.258 -3.66 -3.334 1 97.69 59 ARG B CA 1
ATOM 2565 C C . ARG B 1 59 ? -4.625 -2.213 -3.635 1 97.69 59 ARG B C 1
ATOM 2567 O O . ARG B 1 59 ? -4.684 -1.379 -2.729 1 97.69 59 ARG B O 1
ATOM 2574 N N . ILE B 1 60 ? -4.848 -1.93 -4.891 1 98.5 60 ILE B N 1
ATOM 2575 C CA . ILE B 1 60 ? -5.426 -0.669 -5.344 1 98.5 60 ILE B CA 1
ATOM 2576 C C . ILE B 1 60 ? -6.766 -0.933 -6.031 1 98.5 60 ILE B C 1
ATOM 2578 O O . ILE B 1 60 ? -6.832 -1.69 -7 1 98.5 60 ILE B O 1
ATOM 2582 N N . ASN B 1 61 ? -7.828 -0.33 -5.547 1 97.19 61 ASN B N 1
ATOM 2583 C CA . ASN B 1 61 ? -9.141 -0.536 -6.152 1 97.19 61 ASN B CA 1
ATOM 2584 C C . ASN B 1 61 ? -9.141 -0.178 -7.637 1 97.19 61 ASN B C 1
ATOM 2586 O O . ASN B 1 61 ? -8.789 0.943 -8.008 1 97.19 61 ASN B O 1
ATOM 2590 N N . GLY B 1 62 ? -9.422 -1.185 -8.453 1 97.44 62 GLY B N 1
ATOM 2591 C CA . GLY B 1 62 ? -9.594 -0.929 -9.875 1 97.44 62 GLY B CA 1
ATOM 2592 C C . GLY B 1 62 ? -8.289 -0.884 -10.641 1 97.44 62 GLY B C 1
ATOM 2593 O O . GLY B 1 62 ? -8.258 -0.503 -11.812 1 97.44 62 GLY B O 1
ATOM 2594 N N . GLN B 1 63 ? -7.195 -1.241 -10.016 1 98.44 63 GLN B N 1
ATOM 2595 C CA . GLN B 1 63 ? -5.887 -1.258 -10.664 1 98.44 63 GLN B CA 1
ATOM 2596 C C . GLN B 1 63 ? -5.09 -2.496 -10.258 1 98.44 63 GLN B C 1
ATOM 2598 O O . GLN B 1 63 ? -5.293 -3.045 -9.172 1 98.44 63 GLN B O 1
ATOM 2603 N N . PHE B 1 64 ? -4.23 -2.93 -11.164 1 98.81 64 PHE B N 1
ATOM 2604 C CA . PHE B 1 64 ? -3.193 -3.867 -10.758 1 98.81 64 PHE B CA 1
ATOM 2605 C C . PHE B 1 64 ? -2.125 -3.166 -9.922 1 98.81 64 PHE B C 1
ATOM 2607 O O . PHE B 1 64 ? -1.617 -2.113 -10.32 1 98.81 64 PHE B O 1
ATOM 2614 N N . ALA B 1 65 ? -1.816 -3.682 -8.805 1 98.88 65 ALA B N 1
ATOM 2615 C CA . ALA B 1 65 ? -0.777 -3.109 -7.953 1 98.88 65 ALA B CA 1
ATOM 2616 C C . ALA B 1 65 ? 0.553 -3.828 -8.148 1 98.88 65 ALA B C 1
ATOM 2618 O O . ALA B 1 65 ? 0.636 -5.051 -7.992 1 98.88 65 ALA B O 1
ATOM 2619 N N . ILE B 1 66 ? 1.558 -3.107 -8.484 1 98.88 66 ILE B N 1
ATOM 2620 C CA . ILE B 1 66 ? 2.9 -3.66 -8.633 1 98.88 66 ILE B CA 1
ATOM 2621 C C . ILE B 1 66 ? 3.824 -3.064 -7.574 1 98.88 66 ILE B C 1
ATOM 2623 O O . ILE B 1 66 ? 3.941 -1.842 -7.461 1 98.88 66 ILE B O 1
ATOM 2627 N N . THR B 1 67 ? 4.473 -3.898 -6.812 1 98.62 67 THR B N 1
ATOM 2628 C CA . THR B 1 67 ? 5.359 -3.428 -5.758 1 98.62 67 THR B CA 1
ATOM 2629 C C . THR B 1 67 ? 6.656 -2.883 -6.34 1 98.62 67 THR B C 1
ATOM 2631 O O . THR B 1 67 ? 7.223 -3.471 -7.266 1 98.62 67 THR B O 1
ATOM 2634 N N . ASP B 1 68 ? 7.082 -1.765 -5.836 1 98.44 68 ASP B N 1
ATOM 2635 C CA . ASP B 1 68 ? 8.328 -1.123 -6.242 1 98.44 68 ASP B CA 1
ATOM 2636 C C . ASP B 1 68 ? 9.109 -0.625 -5.031 1 98.44 68 ASP B C 1
ATOM 2638 O O . ASP B 1 68 ? 9.719 0.446 -5.078 1 98.44 68 ASP B O 1
ATOM 2642 N N . SER B 1 69 ? 8.914 -1.215 -3.902 1 98.62 69 SER B N 1
ATOM 2643 C CA . SER B 1 69 ? 9.758 -0.974 -2.738 1 98.62 69 SER B CA 1
ATOM 2644 C C . SER B 1 69 ? 11.094 -1.702 -2.863 1 98.62 69 SER B C 1
ATOM 2646 O O . SER B 1 69 ? 11.234 -2.611 -3.686 1 98.62 69 SER B O 1
ATOM 2648 N N . GLU B 1 70 ? 12.109 -1.356 -2.057 1 98.56 70 GLU B N 1
ATOM 2649 C CA . GLU B 1 70 ? 13.398 -2.041 -2.086 1 98.56 70 GLU B CA 1
ATOM 2650 C C . GLU B 1 70 ? 13.266 -3.488 -1.618 1 98.56 70 GLU B C 1
ATOM 2652 O O . GLU B 1 70 ? 13.945 -4.379 -2.137 1 98.56 70 GLU B O 1
ATOM 2657 N N . ARG B 1 71 ? 12.406 -3.652 -0.606 1 98.56 71 ARG B N 1
ATOM 2658 C CA . ARG B 1 71 ? 12.195 -4.984 -0.049 1 98.56 71 ARG B CA 1
ATOM 2659 C C . ARG B 1 71 ? 10.766 -5.152 0.454 1 98.56 71 ARG B C 1
ATOM 2661 O O . ARG B 1 71 ? 10.023 -4.176 0.552 1 98.56 71 ARG B O 1
ATOM 2668 N N . MET B 1 72 ? 10.414 -6.34 0.72 1 98.81 72 MET B N 1
ATOM 2669 C CA . MET B 1 72 ? 9.148 -6.703 1.346 1 98.81 72 MET B CA 1
ATOM 2670 C C . MET B 1 72 ? 9.375 -7.656 2.514 1 98.81 72 MET B C 1
ATOM 2672 O O . MET B 1 72 ? 10.297 -8.469 2.49 1 98.81 72 MET B O 1
ATOM 2676 N N . LEU B 1 73 ? 8.594 -7.492 3.473 1 98.62 73 LEU B N 1
ATOM 2677 C CA . LEU B 1 73 ? 8.711 -8.297 4.684 1 98.62 73 LEU B CA 1
ATOM 2678 C C . LEU B 1 73 ? 7.336 -8.672 5.223 1 98.62 73 LEU B C 1
ATOM 2680 O O . LEU B 1 73 ? 6.422 -7.848 5.23 1 98.62 73 LEU B O 1
ATOM 2684 N N . GLY B 1 74 ? 7.156 -9.906 5.641 1 98.19 74 GLY B N 1
ATOM 2685 C CA . GLY B 1 74 ? 5.891 -10.336 6.211 1 98.19 74 GLY B CA 1
ATOM 2686 C C . GLY B 1 74 ? 6.035 -11.508 7.156 1 98.19 74 GLY B C 1
ATOM 2687 O O . GLY B 1 74 ? 7.082 -12.156 7.199 1 98.19 74 GLY B O 1
ATOM 2688 N N . VAL B 1 75 ? 5.035 -11.695 7.945 1 97.69 75 VAL B N 1
ATOM 2689 C CA . VAL B 1 75 ? 4.938 -12.805 8.891 1 97.69 75 VAL B CA 1
ATOM 2690 C C . VAL B 1 75 ? 3.602 -13.516 8.703 1 97.69 75 VAL B C 1
ATOM 2692 O O . VAL B 1 75 ? 2.559 -12.875 8.578 1 97.69 75 VAL B O 1
ATOM 2695 N N . VAL B 1 76 ? 3.691 -14.766 8.648 1 97.69 76 VAL B N 1
ATOM 2696 C CA . VAL B 1 76 ? 2.494 -15.602 8.648 1 97.69 76 VAL B CA 1
ATOM 2697 C C . VAL B 1 76 ? 2.398 -16.375 9.969 1 97.69 76 VAL B C 1
ATOM 2699 O O . VAL B 1 76 ? 3.373 -16.984 10.406 1 97.69 76 VAL B O 1
ATOM 2702 N N . GLU B 1 77 ? 1.274 -16.234 10.547 1 96.44 77 GLU B N 1
ATOM 2703 C CA . GLU B 1 77 ? 1.04 -16.938 11.805 1 96.44 77 GLU B CA 1
ATOM 2704 C C . GLU B 1 77 ? -0.075 -17.969 11.672 1 96.44 77 GLU B C 1
ATOM 2706 O O . GLU B 1 77 ? -1.14 -17.672 11.125 1 96.44 77 GLU B O 1
ATOM 2711 N N . GLU B 1 78 ? 0.228 -19.141 12.141 1 94.62 78 GLU B N 1
ATOM 2712 C CA . GLU B 1 78 ? -0.72 -20.25 12.141 1 94.62 78 GLU B CA 1
ATOM 2713 C C . GLU B 1 78 ? -0.308 -21.328 13.141 1 94.62 78 GLU B C 1
ATOM 2715 O O . GLU B 1 78 ? 0.881 -21.609 13.289 1 94.62 78 GLU B O 1
ATOM 2720 N N . ASN B 1 79 ? -1.309 -21.969 13.812 1 95.31 79 ASN B N 1
ATOM 2721 C CA . ASN B 1 79 ? -1.082 -23.078 14.719 1 95.31 79 ASN B CA 1
ATOM 2722 C C . ASN B 1 79 ? -0.049 -22.734 15.789 1 95.31 79 ASN B C 1
ATOM 2724 O O . ASN B 1 79 ? 0.876 -23.516 16.031 1 95.31 79 ASN B O 1
ATOM 2728 N N . GLU B 1 80 ? -0.068 -21.562 16.297 1 94.44 80 GLU B N 1
ATOM 2729 C CA . GLU B 1 80 ? 0.765 -21.078 17.391 1 94.44 80 GLU B CA 1
ATOM 2730 C C . GLU B 1 80 ? 2.23 -20.984 16.984 1 94.44 80 GLU B C 1
ATOM 2732 O O . GLU B 1 80 ? 3.127 -21.094 17.812 1 94.44 80 GLU B O 1
ATOM 2737 N N . ALA B 1 81 ? 2.445 -20.922 15.703 1 96.44 81 ALA B N 1
ATOM 2738 C CA . ALA B 1 81 ? 3.773 -20.719 15.133 1 96.44 81 ALA B CA 1
ATOM 2739 C C . ALA B 1 81 ? 3.781 -19.547 14.156 1 96.44 81 ALA B C 1
ATOM 2741 O O . ALA B 1 81 ? 2.723 -19.047 13.766 1 96.44 81 ALA B O 1
ATOM 2742 N N . SER B 1 82 ? 4.93 -19.094 13.891 1 97.38 82 SER B N 1
ATOM 2743 C CA . SER B 1 82 ? 5.074 -17.969 12.961 1 97.38 82 SER B CA 1
ATOM 2744 C C . SER B 1 82 ? 6.207 -18.219 11.977 1 97.38 82 SER B C 1
ATOM 2746 O O . SER B 1 82 ? 7.164 -18.922 12.281 1 97.38 82 SER B O 1
ATOM 2748 N N . PHE B 1 83 ? 6.078 -17.75 10.844 1 98.38 83 PHE B N 1
ATOM 2749 C CA . PHE B 1 83 ? 7.094 -17.797 9.797 1 98.38 83 PHE B CA 1
ATOM 2750 C C . PHE B 1 83 ? 7.301 -16.422 9.18 1 98.38 83 PHE B C 1
ATOM 2752 O O . PHE B 1 83 ? 6.367 -15.836 8.633 1 98.38 83 PHE B O 1
ATOM 2759 N N . ARG B 1 84 ? 8.5 -15.914 9.281 1 98.19 84 ARG B N 1
ATOM 2760 C CA . ARG B 1 84 ? 8.852 -14.594 8.781 1 98.19 84 ARG B CA 1
ATOM 2761 C C . ARG B 1 84 ? 9.633 -14.695 7.473 1 98.19 84 ARG B C 1
ATOM 2763 O O . ARG B 1 84 ? 10.484 -15.578 7.316 1 98.19 84 ARG B O 1
ATOM 2770 N N . MET B 1 85 ? 9.398 -13.836 6.504 1 98.75 85 MET B N 1
ATOM 2771 C CA . MET B 1 85 ? 10.117 -13.836 5.23 1 98.75 85 MET B CA 1
ATOM 2772 C C . MET B 1 85 ? 10.391 -12.414 4.758 1 98.75 85 MET B C 1
ATOM 2774 O O . MET B 1 85 ? 9.531 -11.539 4.887 1 98.75 85 MET B O 1
ATOM 2778 N N . GLU B 1 86 ? 11.539 -12.211 4.277 1 98.69 86 GLU B N 1
ATOM 2779 C CA . GLU B 1 86 ? 11.938 -10.977 3.604 1 98.69 86 GLU B CA 1
ATOM 2780 C C . GLU B 1 86 ? 12.461 -11.258 2.197 1 98.69 86 GLU B C 1
ATOM 2782 O O . GLU B 1 86 ? 13.188 -12.234 1.982 1 98.69 86 GLU B O 1
ATOM 2787 N N . ARG B 1 87 ? 12.039 -10.484 1.242 1 98.81 87 ARG B N 1
ATOM 2788 C CA . ARG B 1 87 ? 12.531 -10.578 -0.127 1 98.81 87 ARG B CA 1
ATOM 2789 C C . ARG B 1 87 ? 12.891 -9.203 -0.674 1 98.81 87 ARG B C 1
ATOM 2791 O O . ARG B 1 87 ? 12.195 -8.219 -0.411 1 98.81 87 ARG B O 1
ATOM 2798 N N . LYS B 1 88 ? 14.031 -9.117 -1.43 1 98.69 88 LYS B N 1
ATOM 2799 C CA . LYS B 1 88 ? 14.305 -7.93 -2.23 1 98.69 88 LYS B CA 1
ATOM 2800 C C . LYS B 1 88 ? 13.352 -7.84 -3.424 1 98.69 88 LYS B C 1
ATOM 2802 O O . LYS B 1 88 ? 12.859 -8.859 -3.904 1 98.69 88 LYS B O 1
ATOM 2807 N N . VAL B 1 89 ? 13.117 -6.68 -3.852 1 98.88 89 VAL B N 1
ATOM 2808 C CA . VAL B 1 89 ? 12.266 -6.473 -5.016 1 98.88 89 VAL B CA 1
ATOM 2809 C C . VAL B 1 89 ? 13.117 -6.141 -6.234 1 98.88 89 VAL B C 1
ATOM 2811 O O . VAL B 1 89 ? 14.086 -5.383 -6.137 1 98.88 89 VAL B O 1
ATOM 2814 N N . ASP B 1 90 ? 12.852 -6.77 -7.316 1 98.81 90 ASP B N 1
ATOM 2815 C CA . ASP B 1 90 ? 13.43 -6.383 -8.602 1 98.81 90 ASP B CA 1
ATOM 2816 C C . ASP B 1 90 ? 12.758 -5.121 -9.141 1 98.81 90 ASP B C 1
ATOM 2818 O O . ASP B 1 90 ? 11.914 -5.195 -10.039 1 98.81 90 ASP B O 1
ATOM 2822 N N . ARG B 1 91 ? 13.18 -4.016 -8.734 1 98.62 91 ARG B N 1
ATOM 2823 C CA . ARG B 1 91 ? 12.516 -2.748 -9.016 1 98.62 91 ARG B CA 1
ATOM 2824 C C . ARG B 1 91 ? 12.664 -2.375 -10.492 1 98.62 91 ARG B C 1
ATOM 2826 O O . ARG B 1 91 ? 11.797 -1.702 -11.055 1 98.62 91 ARG B O 1
ATOM 2833 N N . GLU B 1 92 ? 13.781 -2.773 -11.086 1 98.5 92 GLU B N 1
ATOM 2834 C CA . GLU B 1 92 ? 13.938 -2.537 -12.516 1 98.5 92 GLU B CA 1
ATOM 2835 C C . GLU B 1 92 ? 12.82 -3.193 -13.312 1 98.5 92 GLU B C 1
ATOM 2837 O O . GLU B 1 92 ? 12.195 -2.551 -14.156 1 98.5 92 GLU B O 1
ATOM 2842 N N . LEU B 1 93 ? 12.57 -4.441 -13.016 1 98.81 93 LEU B N 1
ATOM 2843 C CA . LEU B 1 93 ? 11.492 -5.152 -13.703 1 98.81 93 LEU B CA 1
ATOM 2844 C C . LEU B 1 93 ? 10.141 -4.547 -13.359 1 98.81 93 LEU B C 1
ATOM 2846 O O . LEU B 1 93 ? 9.273 -4.414 -14.227 1 98.81 93 LEU B O 1
ATOM 2850 N N . ALA B 1 94 ? 9.914 -4.207 -12.109 1 98.75 94 ALA B N 1
ATOM 2851 C CA . ALA B 1 94 ? 8.656 -3.594 -11.688 1 98.75 94 ALA B CA 1
ATOM 2852 C C . ALA B 1 94 ? 8.367 -2.326 -12.484 1 98.75 94 ALA B C 1
ATOM 2854 O O . ALA B 1 94 ? 7.258 -2.139 -12.984 1 98.75 94 ALA B O 1
ATOM 2855 N N . THR B 1 95 ? 9.359 -1.481 -12.609 1 98.25 95 THR B N 1
ATOM 2856 C CA . THR B 1 95 ? 9.211 -0.219 -13.328 1 98.25 95 THR B CA 1
ATOM 2857 C C . THR B 1 95 ? 8.945 -0.464 -14.812 1 98.25 95 THR B C 1
ATOM 2859 O O . THR B 1 95 ? 8.148 0.24 -15.43 1 98.25 95 THR B O 1
ATOM 2862 N N . GLU B 1 96 ? 9.633 -1.445 -15.375 1 98.62 96 GLU B N 1
ATOM 2863 C CA . GLU B 1 96 ? 9.414 -1.797 -16.781 1 98.62 96 GLU B CA 1
ATOM 2864 C C . GLU B 1 96 ? 7.98 -2.275 -17 1 98.62 96 GLU B C 1
ATOM 2866 O O . GLU B 1 96 ? 7.336 -1.886 -17.984 1 98.62 96 GLU B O 1
ATOM 2871 N N . LEU B 1 97 ? 7.496 -3.111 -16.094 1 98.81 97 LEU B N 1
ATOM 2872 C CA . LEU B 1 97 ? 6.117 -3.576 -16.188 1 98.81 97 LEU B CA 1
ATOM 2873 C C . LEU B 1 97 ? 5.145 -2.402 -16.109 1 98.81 97 LEU B C 1
ATOM 2875 O O . LEU B 1 97 ? 4.199 -2.324 -16.906 1 98.81 97 LEU B O 1
ATOM 2879 N N . GLY B 1 98 ? 5.367 -1.512 -15.172 1 98.31 98 GLY B N 1
ATOM 2880 C CA . GLY B 1 98 ? 4.52 -0.339 -15.031 1 98.31 98 GLY B CA 1
ATOM 2881 C C . GLY B 1 98 ? 4.461 0.504 -16.297 1 98.31 98 GLY B C 1
ATOM 2882 O O . GLY B 1 98 ? 3.381 0.922 -16.719 1 98.31 98 GLY B O 1
ATOM 2883 N N . LYS B 1 99 ? 5.605 0.742 -16.891 1 97.25 99 LYS B N 1
ATOM 2884 C CA . LYS B 1 99 ? 5.703 1.542 -18.109 1 97.25 99 LYS B CA 1
ATOM 2885 C C . LYS B 1 99 ? 4.938 0.891 -19.266 1 97.25 99 LYS B C 1
ATOM 2887 O O . LYS B 1 99 ? 4.203 1.565 -19.984 1 97.25 99 LYS B O 1
ATOM 2892 N N . HIS B 1 100 ? 5.117 -0.364 -19.438 1 97.94 100 HIS B N 1
ATOM 2893 C CA . HIS B 1 100 ? 4.445 -1.074 -20.516 1 97.94 100 HIS B CA 1
ATOM 2894 C C . HIS B 1 100 ? 2.938 -1.122 -20.297 1 97.94 100 HIS B C 1
ATOM 2896 O O . HIS B 1 100 ? 2.16 -1.03 -21.25 1 97.94 100 HIS B O 1
ATOM 2902 N N . ALA B 1 101 ? 2.559 -1.33 -19 1 97.44 101 ALA B N 1
ATOM 2903 C CA . ALA B 1 101 ? 1.129 -1.345 -18.703 1 97.44 101 ALA B CA 1
ATOM 2904 C C . ALA B 1 101 ? 0.466 -0.037 -19.125 1 97.44 101 ALA B C 1
ATOM 2906 O O . ALA B 1 101 ? -0.636 -0.045 -19.672 1 97.44 101 ALA B O 1
ATOM 2907 N N . GLU B 1 102 ? 1.124 1.019 -18.828 1 93.56 102 GLU B N 1
ATOM 2908 C CA . GLU B 1 102 ? 0.621 2.324 -19.25 1 93.56 102 GLU B CA 1
ATOM 2909 C C . GLU B 1 102 ? 0.462 2.396 -20.766 1 93.56 102 GLU B C 1
ATOM 2911 O O . GLU B 1 102 ? -0.533 2.924 -21.266 1 93.56 102 GLU B O 1
ATOM 2916 N N . GLN B 1 103 ? 1.407 1.913 -21.5 1 95 103 GLN B N 1
ATOM 2917 C CA . GLN B 1 103 ? 1.384 1.922 -22.953 1 95 103 GLN B CA 1
ATOM 2918 C C . GLN B 1 103 ? 0.241 1.064 -23.484 1 95 103 GLN B C 1
ATOM 2920 O O . GLN B 1 103 ? -0.341 1.378 -24.531 1 95 103 GLN B O 1
ATOM 2925 N N . PHE B 1 104 ? -0.101 0.019 -22.75 1 95.25 104 PHE B N 1
ATOM 2926 C CA . PHE B 1 104 ? -1.166 -0.897 -23.141 1 95.25 104 PHE B CA 1
ATOM 2927 C C . PHE B 1 104 ? -2.521 -0.386 -22.656 1 95.25 104 PHE B C 1
ATOM 2929 O O . PHE B 1 104 ? -3.551 -1.012 -22.922 1 95.25 104 PHE B O 1
ATOM 2936 N N . GLY B 1 105 ? -2.521 0.745 -21.922 1 96.19 105 GLY B N 1
ATOM 2937 C CA . GLY B 1 105 ? -3.762 1.304 -21.406 1 96.19 105 GLY B CA 1
ATOM 2938 C C . GLY B 1 105 ? -4.344 0.509 -20.25 1 96.19 105 GLY B C 1
ATOM 2939 O O . GLY B 1 105 ? -5.559 0.504 -20.047 1 96.19 105 GLY B O 1
ATOM 2940 N N . LEU B 1 106 ? -3.559 -0.256 -19.547 1 98.19 106 LEU B N 1
ATOM 2941 C CA . LEU B 1 106 ? -3.988 -1.044 -18.391 1 98.19 106 LEU B CA 1
ATOM 2942 C C . LEU B 1 106 ? -3.852 -0.242 -17.109 1 98.19 106 LEU B C 1
ATOM 2944 O O . LEU B 1 106 ? -2.855 0.458 -16.906 1 98.19 106 LEU B O 1
ATOM 2948 N N . PRO B 1 107 ? -4.828 -0.243 -16.266 1 97.94 107 PRO B N 1
ATOM 2949 C CA . PRO B 1 107 ? -4.73 0.489 -15 1 97.94 107 PRO B CA 1
ATOM 2950 C C . PRO B 1 107 ? -3.77 -0.167 -14.016 1 97.94 107 PRO B C 1
ATOM 2952 O O . PRO B 1 107 ? -4.039 -1.265 -13.516 1 97.94 107 PRO B O 1
ATOM 2955 N N . VAL B 1 108 ? -2.678 0.488 -13.766 1 98.38 108 VAL B N 1
ATOM 2956 C CA . VAL B 1 108 ? -1.642 -0.053 -12.891 1 98.38 108 VAL B CA 1
ATOM 2957 C C . VAL B 1 108 ? -1.168 1.026 -11.922 1 98.38 108 VAL B C 1
ATOM 2959 O O . VAL B 1 108 ? -1.167 2.213 -12.25 1 98.38 108 VAL B O 1
ATOM 2962 N N . GLY B 1 109 ? -0.899 0.65 -10.734 1 98.38 109 GLY B N 1
ATOM 2963 C CA . GLY B 1 109 ? -0.196 1.495 -9.781 1 98.38 109 GLY B CA 1
ATOM 2964 C C . GLY B 1 109 ? 1.085 0.871 -9.258 1 98.38 109 GLY B C 1
ATOM 2965 O O . GLY B 1 109 ? 1.095 -0.294 -8.859 1 98.38 109 GLY B O 1
ATOM 2966 N N . LEU B 1 110 ? 2.207 1.637 -9.383 1 98.56 110 LEU B N 1
ATOM 2967 C CA . LEU B 1 110 ? 3.449 1.235 -8.727 1 98.56 110 LEU B CA 1
ATOM 2968 C C . LEU B 1 110 ? 3.479 1.704 -7.277 1 98.56 110 LEU B C 1
ATOM 2970 O O . LEU B 1 110 ? 3.33 2.896 -7.004 1 98.56 110 LEU B O 1
ATOM 2974 N N . ILE B 1 111 ? 3.68 0.768 -6.34 1 98.62 111 ILE B N 1
ATOM 2975 C CA . ILE B 1 111 ? 3.498 1.073 -4.926 1 98.62 111 ILE B CA 1
ATOM 2976 C C . ILE B 1 111 ? 4.84 0.979 -4.199 1 98.62 111 ILE B C 1
ATOM 2978 O O . ILE B 1 111 ? 5.641 0.084 -4.48 1 98.62 111 ILE B O 1
ATOM 2982 N N . ASN B 1 112 ? 5.09 1.879 -3.367 1 98.38 112 ASN B N 1
ATOM 2983 C CA . ASN B 1 112 ? 6.219 1.913 -2.445 1 98.38 112 ASN B CA 1
ATOM 2984 C C . ASN B 1 112 ? 5.793 2.363 -1.052 1 98.38 112 ASN B C 1
ATOM 2986 O O . ASN B 1 112 ? 4.609 2.6 -0.806 1 98.38 112 ASN B O 1
ATOM 2990 N N . TYR B 1 113 ? 6.715 2.418 -0.107 1 98.56 113 TYR B N 1
ATOM 2991 C CA . TYR B 1 113 ? 6.379 2.787 1.264 1 98.56 113 TYR B CA 1
ATOM 2992 C C . TYR B 1 113 ? 7.543 3.502 1.937 1 98.56 113 TYR B C 1
ATOM 2994 O O . TYR B 1 113 ? 8.703 3.125 1.752 1 98.56 113 TYR B O 1
ATOM 3002 N N . ALA B 1 114 ? 7.352 4.523 2.699 1 97 114 ALA B N 1
ATOM 3003 C CA . ALA B 1 114 ? 8.219 5.223 3.639 1 97 114 ALA B CA 1
ATOM 3004 C C . ALA B 1 114 ? 9.25 6.07 2.904 1 97 114 ALA B C 1
ATOM 3006 O O . ALA B 1 114 ? 9.094 7.289 2.779 1 97 114 ALA B O 1
ATOM 3007 N N . THR B 1 115 ? 10.258 5.453 2.264 1 95.38 115 THR B N 1
ATOM 3008 C CA . THR B 1 115 ? 11.289 6.133 1.481 1 95.38 115 THR B CA 1
ATOM 3009 C C . THR B 1 115 ? 11.391 5.527 0.084 1 95.38 115 THR B C 1
ATOM 3011 O O . THR B 1 115 ? 10.93 4.41 -0.149 1 95.38 115 THR B O 1
ATOM 3014 N N . SER B 1 116 ? 11.938 6.297 -0.838 1 92.5 116 SER B N 1
ATOM 3015 C CA . SER B 1 116 ? 12.039 5.836 -2.219 1 92.5 116 SER B CA 1
ATOM 3016 C C . SER B 1 116 ? 12.961 4.625 -2.328 1 92.5 116 SER B C 1
ATOM 3018 O O . SER B 1 116 ? 12.797 3.791 -3.223 1 92.5 116 SER B O 1
ATOM 3020 N N . ALA B 1 117 ? 13.914 4.566 -1.454 1 94.56 117 ALA B N 1
ATOM 3021 C CA . ALA B 1 117 ? 14.891 3.482 -1.397 1 94.56 117 ALA B CA 1
ATOM 3022 C C . ALA B 1 117 ? 15.453 3.328 0.01 1 94.56 117 ALA B C 1
ATOM 3024 O O . ALA B 1 117 ? 15.133 4.109 0.908 1 94.56 117 ALA B O 1
ATOM 3025 N N . GLY B 1 118 ? 16.188 2.238 0.205 1 94.12 118 GLY B N 1
ATOM 3026 C CA . GLY B 1 118 ? 16.828 2.033 1.494 1 94.12 118 GLY B CA 1
ATOM 3027 C C . GLY B 1 118 ? 16.031 1.146 2.426 1 94.12 118 GLY B C 1
ATOM 3028 O O . GLY B 1 118 ? 15.055 0.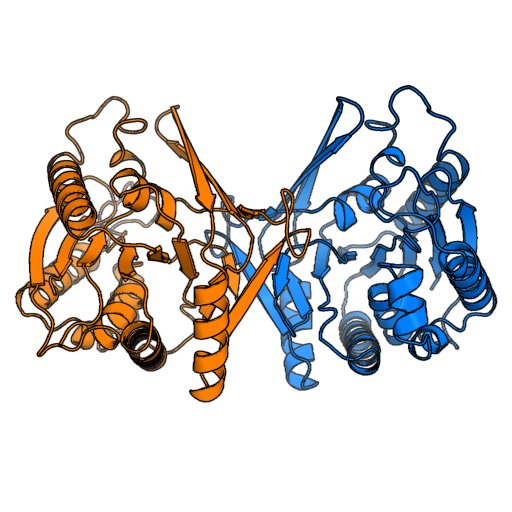52 2.008 1 94.12 118 GLY B O 1
ATOM 3029 N N . PRO B 1 119 ? 16.422 1.084 3.646 1 92.88 119 PRO B N 1
ATOM 3030 C CA . PRO B 1 119 ? 15.852 0.101 4.574 1 92.88 119 PRO B CA 1
ATOM 3031 C C . PRO B 1 119 ? 14.391 0.368 4.898 1 92.88 119 PRO B C 1
ATOM 3033 O O . PRO B 1 119 ? 13.641 -0.565 5.199 1 92.88 119 PRO B O 1
ATOM 3036 N N . PHE B 1 120 ? 13.969 1.592 4.789 1 95.19 120 PHE B N 1
ATOM 3037 C CA . PHE B 1 120 ? 12.602 1.943 5.172 1 95.19 120 PHE B CA 1
ATOM 3038 C C . PHE B 1 120 ? 11.641 1.697 4.02 1 95.19 120 PHE B C 1
ATOM 3040 O O . PHE B 1 120 ? 10.422 1.646 4.223 1 95.19 120 PHE B O 1
ATOM 3047 N N . SER B 1 121 ? 12.227 1.629 2.818 1 97.94 121 SER B N 1
ATOM 3048 C CA . SER B 1 121 ? 11.422 1.251 1.662 1 97.94 121 SER B CA 1
ATOM 3049 C C . SER B 1 121 ? 11.047 -0.226 1.709 1 97.94 121 SER B C 1
ATOM 3051 O O . SER B 1 121 ? 11.695 -1.059 1.071 1 97.94 121 SER B O 1
ATOM 3053 N N . CYS B 1 122 ? 10.016 -0.568 2.498 1 98.5 122 CYS B N 1
ATOM 3054 C CA . CYS B 1 122 ? 9.633 -1.947 2.783 1 98.5 122 CYS B CA 1
ATOM 3055 C C . CYS B 1 122 ? 8.117 -2.096 2.842 1 98.5 122 CYS B C 1
ATOM 3057 O O . CYS B 1 122 ? 7.465 -1.519 3.713 1 98.5 122 CYS B O 1
ATOM 3059 N N . LEU B 1 123 ? 7.539 -2.791 1.912 1 98.69 123 LEU B N 1
ATOM 3060 C CA . LEU B 1 123 ? 6.113 -3.098 1.899 1 98.69 123 LEU B CA 1
ATOM 3061 C C . LEU B 1 123 ? 5.836 -4.434 2.582 1 98.69 123 LEU B C 1
ATOM 3063 O O . LEU B 1 123 ? 6.727 -5.281 2.676 1 98.69 123 LEU B O 1
ATOM 3067 N N . PRO B 1 124 ? 4.621 -4.602 3.066 1 98.38 124 PRO B N 1
ATOM 3068 C CA . PRO B 1 124 ? 4.312 -5.914 3.639 1 98.38 124 PRO B CA 1
ATOM 3069 C C . PRO B 1 124 ? 4.227 -7.016 2.582 1 98.38 124 PRO B C 1
ATOM 3071 O O . PRO B 1 124 ? 3.736 -6.777 1.477 1 98.38 124 PRO B O 1
ATOM 3074 N N . LEU B 1 125 ? 4.754 -8.141 2.928 1 98.69 125 LEU B N 1
ATOM 3075 C CA . LEU B 1 125 ? 4.637 -9.367 2.145 1 98.69 125 LEU B CA 1
ATOM 3076 C C . LEU B 1 125 ? 3.539 -10.266 2.703 1 98.69 125 LEU B C 1
ATOM 3078 O O . LEU B 1 125 ? 3.594 -10.672 3.865 1 98.69 125 LEU B O 1
ATOM 3082 N N . ASP B 1 126 ? 2.553 -10.555 1.932 1 98.44 1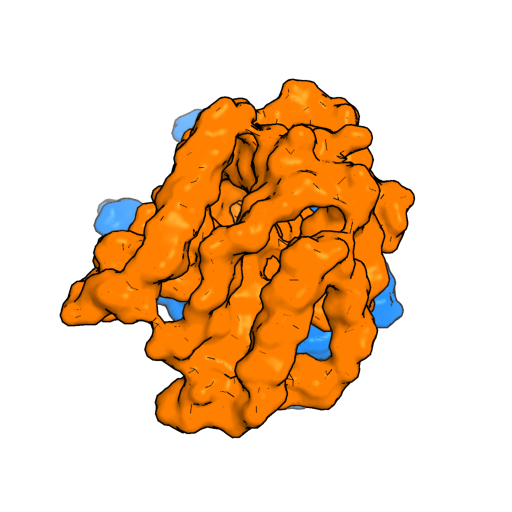26 ASP B N 1
ATOM 3083 C CA . ASP B 1 126 ? 1.374 -11.258 2.43 1 98.44 126 ASP B CA 1
ATOM 3084 C C . ASP B 1 126 ? 1.57 -12.766 2.371 1 98.44 126 ASP B C 1
ATOM 3086 O O . ASP B 1 126 ? 2.484 -13.258 1.705 1 98.44 126 ASP B O 1
ATOM 3090 N N . TRP B 1 127 ? 0.658 -13.5 2.957 1 98.62 127 TRP B N 1
ATOM 3091 C CA . TRP B 1 127 ? 0.744 -14.961 3.004 1 98.62 127 TRP B CA 1
ATOM 3092 C C . TRP B 1 127 ? 0.557 -15.562 1.616 1 98.62 127 TRP B C 1
ATOM 3094 O O . TRP B 1 127 ? 1.077 -16.641 1.326 1 98.62 127 TRP B O 1
ATOM 3104 N N . GLY B 1 128 ? -0.142 -14.875 0.731 1 98.75 128 GLY B N 1
ATOM 3105 C CA . GLY B 1 128 ? -0.289 -15.336 -0.641 1 98.75 128 GLY B CA 1
ATOM 3106 C C . GLY B 1 128 ? 1.026 -15.398 -1.394 1 98.75 128 GLY B C 1
ATOM 3107 O O . GLY B 1 128 ? 1.16 -16.156 -2.361 1 98.75 128 GLY B O 1
ATOM 3108 N N . ALA B 1 129 ? 1.944 -14.602 -0.976 1 98.88 129 ALA B N 1
ATOM 3109 C CA . ALA B 1 129 ? 3.281 -14.617 -1.564 1 98.88 129 ALA B CA 1
ATOM 3110 C C . ALA B 1 129 ? 4.23 -15.492 -0.745 1 98.88 129 ALA B C 1
ATOM 3112 O O . ALA B 1 129 ? 5.012 -16.266 -1.303 1 98.88 129 ALA B O 1
ATOM 3113 N N . ILE B 1 130 ? 4.145 -15.422 0.58 1 98.94 130 ILE B N 1
ATOM 3114 C CA . ILE B 1 130 ? 5.086 -16.078 1.485 1 98.94 130 ILE B CA 1
ATOM 3115 C C . ILE B 1 130 ? 5 -17.594 1.319 1 98.94 130 ILE B C 1
ATOM 3117 O O . ILE B 1 130 ? 6.023 -18.266 1.192 1 98.94 130 ILE B O 1
ATOM 3121 N N . VAL B 1 131 ? 3.807 -18.094 1.282 1 98.81 131 VAL B N 1
ATOM 3122 C CA . VAL B 1 131 ? 3.625 -19.531 1.328 1 98.81 131 VAL B CA 1
ATOM 3123 C C . VAL B 1 131 ? 4.219 -20.172 0.073 1 98.81 131 VAL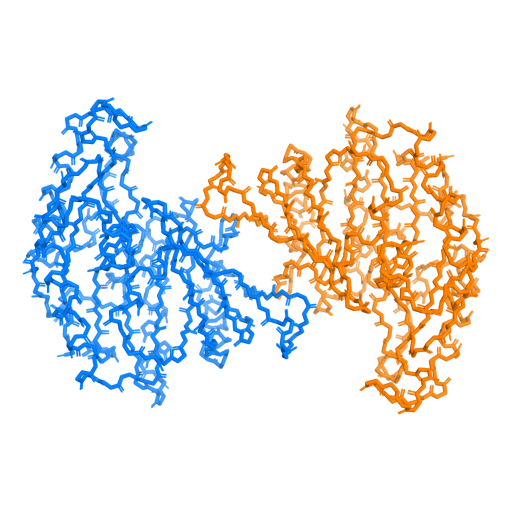 B C 1
ATOM 3125 O O . VAL B 1 131 ? 5.059 -21.078 0.162 1 98.81 131 VAL B O 1
ATOM 3128 N N . PRO B 1 132 ? 3.871 -19.703 -1.141 1 98.94 132 PRO B N 1
ATOM 3129 C CA . PRO B 1 132 ? 4.543 -20.297 -2.303 1 98.94 132 PRO B CA 1
ATOM 3130 C C . PRO B 1 132 ? 6.047 -20.016 -2.311 1 98.94 132 PRO B C 1
ATOM 3132 O O . PRO B 1 132 ? 6.836 -20.922 -2.631 1 98.94 132 PRO B O 1
ATOM 3135 N N . LEU B 1 133 ? 6.48 -18.844 -1.915 1 98.94 133 LEU B N 1
ATOM 3136 C CA . LEU B 1 133 ? 7.887 -18.469 -1.996 1 98.94 133 LEU B CA 1
ATOM 3137 C C . LEU B 1 133 ? 8.734 -19.281 -1.031 1 98.94 133 LEU B C 1
ATOM 3139 O O . LEU B 1 133 ? 9.938 -19.453 -1.242 1 98.94 133 LEU B O 1
ATOM 3143 N N . ARG B 1 134 ? 8.109 -19.781 0.005 1 98.81 134 ARG B N 1
ATOM 3144 C CA . ARG B 1 134 ? 8.82 -20.594 0.982 1 98.81 134 ARG B CA 1
ATOM 3145 C C . ARG B 1 134 ? 9.469 -21.797 0.317 1 98.81 134 ARG B C 1
ATOM 3147 O O . ARG B 1 134 ? 10.5 -22.297 0.785 1 98.81 134 ARG B O 1
ATOM 3154 N N . PHE B 1 135 ? 8.945 -22.25 -0.809 1 98.81 135 PHE B N 1
ATOM 3155 C CA . PHE B 1 135 ? 9.43 -23.453 -1.489 1 98.81 135 PHE B CA 1
ATOM 3156 C C . PHE B 1 135 ? 10.312 -23.078 -2.678 1 98.81 135 PHE B C 1
ATOM 3158 O O . PHE B 1 135 ? 10.781 -23.953 -3.402 1 98.81 135 PHE B O 1
ATOM 3165 N N . MET B 1 136 ? 10.477 -21.797 -2.922 1 98.94 136 MET B N 1
ATOM 3166 C CA . MET B 1 136 ? 11.156 -21.297 -4.113 1 98.94 136 MET B CA 1
ATOM 3167 C C . MET B 1 136 ? 12.547 -20.781 -3.773 1 98.94 136 MET B C 1
ATOM 3169 O O . MET B 1 136 ? 12.828 -20.453 -2.619 1 98.94 136 MET B O 1
ATOM 3173 N N . PRO B 1 137 ? 13.445 -20.672 -4.828 1 98.81 137 PRO B N 1
ATOM 3174 C CA . PRO B 1 137 ? 14.766 -20.078 -4.566 1 98.81 137 PRO B CA 1
ATOM 3175 C C . PRO B 1 137 ? 14.688 -18.641 -4.094 1 98.81 137 PRO B C 1
ATOM 3177 O O . PRO B 1 137 ? 13.719 -17.938 -4.395 1 98.81 137 PRO B O 1
ATOM 3180 N N . LYS B 1 138 ? 15.734 -18.25 -3.299 1 98.38 138 LYS B N 1
ATOM 3181 C CA . LYS B 1 138 ? 15.789 -16.906 -2.736 1 98.38 138 LYS B CA 1
ATOM 3182 C C . LYS B 1 138 ? 16.328 -15.906 -3.756 1 98.38 138 LYS B C 1
ATOM 3184 O O . LYS B 1 138 ? 17.5 -15.539 -3.709 1 98.38 138 LYS B O 1
ATOM 3189 N N . VAL B 1 139 ? 15.547 -15.477 -4.641 1 98.88 139 VAL B N 1
ATOM 3190 C CA . VAL B 1 139 ? 15.859 -14.461 -5.637 1 98.88 139 VAL B CA 1
ATOM 3191 C C . VAL B 1 139 ? 14.914 -13.273 -5.477 1 98.88 139 VAL B C 1
ATOM 3193 O O . VAL B 1 139 ? 13.891 -13.375 -4.797 1 98.88 139 VAL B O 1
ATOM 3196 N N . PRO B 1 140 ? 15.258 -12.102 -6.047 1 98.88 140 PRO B N 1
ATOM 3197 C CA . PRO B 1 140 ? 14.336 -10.961 -5.988 1 98.88 140 PRO B CA 1
ATOM 3198 C C . PRO B 1 140 ? 12.969 -11.281 -6.586 1 98.88 140 PRO B C 1
ATOM 3200 O O . PRO B 1 140 ? 12.844 -12.172 -7.426 1 98.88 140 PRO B O 1
ATOM 3203 N N . VAL B 1 141 ? 12.016 -10.531 -6.133 1 98.94 141 VAL B N 1
ATOM 3204 C CA . VAL B 1 141 ? 10.656 -10.789 -6.59 1 98.94 141 VAL B CA 1
ATOM 3205 C C . VAL B 1 141 ? 10.031 -9.5 -7.109 1 98.94 141 VAL B C 1
ATOM 3207 O O . VAL B 1 141 ? 10.516 -8.406 -6.816 1 98.94 141 VAL B O 1
ATOM 3210 N N . VAL B 1 142 ? 9.062 -9.609 -7.898 1 98.94 142 VAL B N 1
ATOM 3211 C CA . VAL B 1 142 ? 8.047 -8.594 -8.164 1 98.94 142 VAL B CA 1
ATOM 3212 C C . VAL B 1 142 ? 6.672 -9.125 -7.773 1 98.94 142 VAL B C 1
ATOM 3214 O O . VAL B 1 142 ? 6.211 -10.125 -8.32 1 98.94 142 VAL B O 1
ATOM 3217 N N . VAL B 1 143 ? 6.066 -8.492 -6.824 1 98.94 143 VAL B N 1
ATOM 3218 C CA . VAL B 1 143 ? 4.754 -8.938 -6.359 1 98.94 143 VAL B CA 1
ATOM 3219 C C . VAL B 1 143 ? 3.664 -8.07 -6.984 1 98.94 143 VAL B C 1
ATOM 3221 O O . VAL B 1 143 ? 3.744 -6.836 -6.945 1 98.94 143 VAL B O 1
ATOM 3224 N N . ILE B 1 144 ? 2.715 -8.727 -7.566 1 98.94 144 ILE B N 1
ATOM 3225 C CA . ILE B 1 144 ? 1.6 -8.055 -8.227 1 98.94 144 ILE B CA 1
ATOM 3226 C C . ILE B 1 144 ? 0.282 -8.523 -7.613 1 98.94 144 ILE B C 1
ATOM 3228 O O . ILE B 1 144 ? 0.057 -9.719 -7.445 1 98.94 144 ILE B O 1
ATOM 3232 N N . THR B 1 145 ? -0.53 -7.594 -7.262 1 98.88 145 THR B N 1
ATOM 3233 C CA . THR B 1 145 ? -1.854 -7.895 -6.73 1 98.88 145 THR B CA 1
ATOM 3234 C C . THR B 1 145 ? -2.943 -7.387 -7.668 1 98.88 145 THR B C 1
ATOM 3236 O O . THR B 1 145 ? -3.094 -6.18 -7.855 1 98.88 145 THR B O 1
ATOM 3239 N N . PRO B 1 146 ? -3.705 -8.273 -8.258 1 98.44 146 PRO B N 1
ATOM 3240 C CA . PRO B 1 146 ? -4.801 -7.836 -9.125 1 98.44 146 PRO B CA 1
ATOM 3241 C C . PRO B 1 146 ? -5.98 -7.258 -8.344 1 98.44 146 PRO B C 1
ATOM 3243 O O . PRO B 1 146 ? -6.043 -7.395 -7.121 1 98.44 146 PRO B O 1
ATOM 3246 N N . SER B 1 147 ? -6.828 -6.605 -9.062 1 96.94 147 SER B N 1
ATOM 3247 C CA . SER B 1 147 ? -8.078 -6.082 -8.508 1 96.94 147 SER B CA 1
ATOM 3248 C C . SER B 1 147 ? -9.281 -6.848 -9.047 1 96.94 147 SER B C 1
ATOM 3250 O O . SER B 1 147 ? -9.477 -6.934 -10.258 1 96.94 147 SER B O 1
ATOM 3252 N N . ARG B 1 148 ? -10.086 -7.312 -8.164 1 95.38 148 ARG B N 1
ATOM 3253 C CA . ARG B 1 148 ? -11.258 -8.086 -8.547 1 95.38 148 ARG B CA 1
ATOM 3254 C C . ARG B 1 148 ? -12.312 -7.191 -9.188 1 95.38 148 ARG B C 1
ATOM 3256 O O . ARG B 1 148 ? -13.266 -7.688 -9.797 1 95.38 148 ARG B O 1
ATOM 3263 N N . ASP B 1 149 ? -12.07 -5.875 -9.125 1 95 149 ASP B N 1
ATOM 3264 C CA . ASP B 1 149 ? -12.977 -4.914 -9.75 1 95 149 ASP B CA 1
ATOM 3265 C C . ASP B 1 149 ? -12.781 -4.883 -11.266 1 95 149 ASP B C 1
ATOM 3267 O O . ASP B 1 149 ? -13.633 -4.367 -11.992 1 95 149 ASP B O 1
ATOM 3271 N N . LEU B 1 150 ? -11.688 -5.344 -11.734 1 97.81 150 LEU B N 1
ATOM 3272 C CA . LEU B 1 150 ? -11.383 -5.332 -13.164 1 97.81 150 LEU B CA 1
ATOM 3273 C C . LEU B 1 150 ? -11.992 -6.551 -13.852 1 97.81 150 LEU B C 1
ATOM 3275 O O . LEU B 1 150 ? -12.125 -7.613 -13.242 1 97.81 150 LEU B O 1
ATOM 3279 N N . SER B 1 151 ? -12.312 -6.426 -15.094 1 97.94 151 SER B N 1
ATOM 3280 C CA . SER B 1 151 ? -12.891 -7.531 -15.844 1 97.94 151 SER B CA 1
ATOM 3281 C C . SER B 1 151 ? -11.891 -8.664 -16.031 1 97.94 151 SER B C 1
ATOM 3283 O O . SER B 1 151 ? -10.68 -8.445 -15.992 1 97.94 151 SER B O 1
ATOM 3285 N N . PHE B 1 152 ? -12.391 -9.859 -16.234 1 98.5 152 PHE B N 1
ATOM 3286 C CA . PHE B 1 152 ? -11.539 -11.016 -16.516 1 98.5 152 PHE B CA 1
ATOM 3287 C C . PHE B 1 152 ? -10.68 -10.766 -17.75 1 98.5 152 PHE B C 1
ATOM 3289 O O . PHE B 1 152 ? -9.523 -11.18 -17.812 1 98.5 152 PHE B O 1
ATOM 3296 N N . GLU B 1 153 ? -11.258 -10.062 -18.734 1 98.06 153 GLU B N 1
ATOM 3297 C CA . GLU B 1 153 ? -10.531 -9.719 -19.953 1 98.06 153 GLU B CA 1
ATOM 3298 C C . GLU B 1 153 ? -9.297 -8.883 -19.641 1 98.06 153 GLU B C 1
ATOM 3300 O O . GLU B 1 153 ? -8.234 -9.086 -20.234 1 98.06 153 GLU B O 1
ATOM 3305 N N . LYS B 1 154 ? -9.398 -7.945 -18.75 1 98.5 154 LYS B N 1
ATOM 3306 C CA . LYS B 1 154 ? -8.273 -7.098 -18.359 1 98.5 154 LYS B CA 1
ATOM 3307 C C . LYS B 1 154 ? -7.168 -7.918 -17.703 1 98.5 154 LYS B C 1
ATOM 3309 O O . LYS B 1 154 ? -5.984 -7.605 -17.844 1 98.5 154 LYS B O 1
ATOM 3314 N N . HIS B 1 155 ? -7.562 -8.945 -16.969 1 98.81 155 HIS B N 1
ATOM 3315 C CA . HIS B 1 155 ? -6.562 -9.82 -16.359 1 98.81 155 HIS B CA 1
ATOM 3316 C C . HIS B 1 155 ? -5.773 -10.578 -17.406 1 98.81 155 HIS B C 1
ATOM 3318 O O . HIS B 1 155 ? -4.551 -10.688 -17.312 1 98.81 155 HIS B O 1
ATOM 3324 N N . VAL B 1 156 ? -6.473 -11.078 -18.391 1 98.62 156 VAL B N 1
ATOM 3325 C CA . VAL B 1 156 ? -5.801 -11.766 -19.484 1 98.62 156 VAL B CA 1
ATOM 3326 C C . VAL B 1 156 ? -4.875 -10.789 -20.219 1 98.62 156 VAL B C 1
ATOM 3328 O O . VAL B 1 156 ? -3.727 -11.125 -20.516 1 98.62 156 VAL B O 1
ATOM 3331 N N . GLU B 1 157 ? -5.398 -9.594 -20.531 1 98.62 157 GLU B N 1
ATOM 3332 C CA . GLU B 1 157 ? -4.598 -8.57 -21.188 1 98.62 157 GLU B CA 1
ATOM 3333 C C . GLU B 1 157 ? -3.354 -8.227 -20.375 1 98.62 157 GLU B C 1
ATOM 3335 O O . GLU B 1 157 ? -2.277 -8.016 -20.938 1 98.62 157 GLU B O 1
ATOM 3340 N N . PHE B 1 158 ? -3.518 -8.141 -19.125 1 98.81 158 PHE B N 1
ATOM 3341 C CA . PHE B 1 158 ? -2.389 -7.852 -18.25 1 98.81 158 PHE B CA 1
ATOM 3342 C C . PHE B 1 158 ? -1.326 -8.938 -18.359 1 98.81 158 PHE B C 1
ATOM 3344 O O . PHE B 1 158 ? -0.13 -8.648 -18.391 1 98.81 158 PHE B O 1
ATOM 3351 N N . GLY B 1 159 ? -1.792 -10.18 -18.359 1 98.81 159 GLY B N 1
ATOM 3352 C CA . GLY B 1 159 ? -0.872 -11.281 -18.594 1 98.81 159 GLY B CA 1
ATOM 3353 C C . GLY B 1 159 ? -0.122 -11.164 -19.906 1 98.81 159 GLY B C 1
ATOM 3354 O O . GLY B 1 159 ? 1.082 -11.422 -19.969 1 98.81 159 GLY B O 1
ATOM 3355 N N . GLN B 1 160 ? -0.831 -10.773 -20.922 1 98.44 160 GLN B N 1
ATOM 3356 C CA . GLN B 1 160 ? -0.206 -10.578 -22.234 1 98.44 160 GLN B CA 1
ATOM 3357 C C . GLN B 1 160 ? 0.868 -9.492 -22.172 1 98.44 160 GLN B C 1
ATOM 3359 O O . GLN B 1 160 ? 1.926 -9.625 -22.797 1 98.44 160 GLN B O 1
ATOM 3364 N N . MET B 1 161 ? 0.551 -8.445 -21.469 1 98.69 161 MET B N 1
ATOM 3365 C CA . MET B 1 161 ? 1.515 -7.363 -21.297 1 98.69 161 MET B CA 1
ATOM 3366 C C . MET B 1 161 ? 2.756 -7.848 -20.562 1 98.69 161 MET B C 1
ATOM 3368 O O . MET B 1 161 ? 3.881 -7.539 -20.953 1 98.69 161 MET B O 1
ATOM 3372 N N . ILE B 1 162 ? 2.58 -8.656 -19.484 1 98.88 162 ILE B N 1
ATOM 3373 C CA . ILE B 1 162 ? 3.711 -9.211 -18.75 1 98.88 162 ILE B CA 1
ATOM 3374 C C . ILE B 1 162 ? 4.582 -10.031 -19.688 1 98.88 162 ILE B C 1
ATOM 3376 O O . ILE B 1 162 ? 5.812 -9.93 -19.656 1 98.88 162 ILE B O 1
ATOM 3380 N N . ARG B 1 163 ? 3.943 -10.805 -20.484 1 98.56 163 ARG B N 1
ATOM 3381 C CA . ARG B 1 163 ? 4.645 -11.641 -21.453 1 98.56 163 ARG B CA 1
ATOM 3382 C C . ARG B 1 163 ? 5.57 -10.805 -22.328 1 98.56 163 ARG B C 1
ATOM 3384 O O . ARG B 1 163 ? 6.723 -11.172 -22.562 1 98.56 163 ARG B O 1
ATOM 3391 N N . GLU B 1 164 ? 5.066 -9.75 -22.859 1 98.12 164 GLU B N 1
ATOM 3392 C CA . GLU B 1 164 ? 5.84 -8.883 -23.75 1 98.12 164 GLU B CA 1
ATOM 3393 C C . GLU B 1 164 ? 7.082 -8.336 -23.047 1 98.12 164 GLU B C 1
ATOM 3395 O O . GLU B 1 164 ? 8.164 -8.297 -23.625 1 98.12 164 GLU B O 1
ATOM 3400 N N . VAL B 1 165 ? 6.91 -7.926 -21.812 1 98.56 165 VAL B N 1
ATOM 3401 C CA . VAL B 1 165 ? 8.031 -7.383 -21.062 1 98.56 165 VAL B CA 1
ATOM 3402 C C . VAL B 1 165 ? 9.062 -8.477 -20.812 1 98.56 165 VAL B C 1
ATOM 3404 O O . VAL B 1 165 ? 10.266 -8.25 -20.969 1 98.56 165 VAL B O 1
ATOM 3407 N N . VAL B 1 166 ? 8.586 -9.641 -20.438 1 98.5 166 VAL B N 1
ATOM 3408 C CA . VAL B 1 166 ? 9.469 -10.742 -20.078 1 98.5 166 VAL B CA 1
ATOM 3409 C C . VAL B 1 166 ? 10.211 -11.219 -21.328 1 98.5 166 VAL B C 1
ATOM 3411 O O . VAL B 1 166 ? 11.398 -11.539 -21.266 1 98.5 166 VAL B O 1
ATOM 3414 N N . LYS B 1 167 ? 9.516 -11.25 -22.453 1 97.31 167 LYS B N 1
ATOM 3415 C CA . LYS B 1 167 ? 10.109 -11.672 -23.703 1 97.31 167 LYS B CA 1
ATOM 3416 C C . LYS B 1 167 ? 11.312 -10.805 -24.078 1 97.31 167 LYS B C 1
ATOM 3418 O O . LYS B 1 167 ? 12.266 -11.289 -24.688 1 97.31 167 LYS B O 1
ATOM 3423 N N . HIS B 1 168 ? 11.297 -9.602 -23.672 1 96.75 168 HIS B N 1
ATOM 3424 C CA . HIS B 1 168 ? 12.336 -8.656 -24.078 1 96.75 168 HIS B CA 1
ATOM 3425 C C . HIS B 1 168 ? 13.32 -8.414 -22.938 1 96.75 168 HIS B C 1
ATOM 3427 O O . HIS B 1 168 ? 14.219 -7.574 -23.047 1 96.75 168 HIS B O 1
ATOM 3433 N N . SER B 1 169 ? 13.102 -9.102 -21.906 1 97 169 SER B N 1
ATOM 3434 C CA . SER B 1 169 ? 14 -8.961 -20.75 1 97 169 SER B CA 1
ATOM 3435 C C . SER B 1 169 ? 15.242 -9.828 -20.922 1 97 169 SER B C 1
ATOM 3437 O O . SER B 1 169 ? 15.18 -10.906 -21.516 1 97 169 SER B O 1
ATOM 3439 N N . SER B 1 170 ? 16.391 -9.406 -20.406 1 97.12 170 SER B N 1
ATOM 3440 C CA . SER B 1 170 ? 17.594 -10.219 -20.375 1 97.12 170 SER B CA 1
ATOM 3441 C C . SER B 1 170 ? 17.625 -11.141 -19.156 1 97.12 170 SER B C 1
ATOM 3443 O O . SER B 1 170 ? 18.469 -12.031 -19.062 1 97.12 170 SER B O 1
ATOM 3445 N N . LYS B 1 171 ? 16.656 -11.023 -18.297 1 98.31 171 LYS B N 1
ATOM 3446 C CA . LYS B 1 171 ? 16.594 -11.805 -17.062 1 98.31 171 LYS B CA 1
ATOM 3447 C C . LYS B 1 171 ? 15.82 -13.109 -17.281 1 98.31 171 LYS B C 1
ATOM 3449 O O . LYS B 1 171 ? 14.891 -13.164 -18.094 1 98.31 171 LYS B O 1
ATOM 3454 N N . ARG B 1 172 ? 16.219 -14.109 -16.594 1 98.75 172 ARG B N 1
ATOM 3455 C CA . ARG B 1 172 ? 15.445 -15.328 -16.453 1 98.75 172 ARG B CA 1
ATOM 3456 C C . ARG B 1 172 ? 14.336 -15.164 -15.422 1 98.75 172 ARG B C 1
ATOM 3458 O O . ARG B 1 172 ? 14.617 -15 -14.227 1 98.75 172 ARG B O 1
ATOM 3465 N N . ILE B 1 173 ? 13.125 -15.188 -15.883 1 98.94 173 ILE B N 1
ATOM 3466 C CA . ILE B 1 173 ? 12.039 -14.781 -15 1 98.94 173 ILE B CA 1
ATOM 3467 C C . ILE B 1 173 ? 11.094 -15.953 -14.773 1 98.94 173 ILE B C 1
ATOM 3469 O O . ILE B 1 173 ? 10.664 -16.609 -15.719 1 98.94 173 ILE B O 1
ATOM 3473 N N . GLY B 1 174 ? 10.828 -16.328 -13.508 1 98.94 174 GLY B N 1
ATOM 3474 C CA . GLY B 1 174 ? 9.781 -17.25 -13.125 1 98.94 174 GLY B CA 1
ATOM 3475 C C . GLY B 1 174 ? 8.453 -16.578 -12.828 1 98.94 174 GLY B C 1
ATOM 3476 O O . GLY B 1 174 ? 8.414 -15.359 -12.594 1 98.94 174 GLY B O 1
ATOM 3477 N N . LEU B 1 175 ? 7.367 -17.328 -12.859 1 98.94 175 LEU B N 1
ATOM 3478 C CA . LEU B 1 175 ? 6.035 -16.797 -12.594 1 98.94 175 LEU B CA 1
ATOM 3479 C C . LEU B 1 175 ? 5.258 -17.719 -11.664 1 98.94 175 LEU B C 1
ATOM 3481 O O . LEU B 1 175 ? 5.203 -18.922 -11.883 1 98.94 175 LEU B O 1
ATOM 3485 N N . ILE B 1 176 ? 4.723 -17.141 -10.609 1 99 176 ILE B N 1
ATOM 3486 C CA . ILE B 1 176 ? 3.867 -17.891 -9.695 1 99 176 ILE B CA 1
ATOM 3487 C C . ILE B 1 176 ? 2.479 -17.25 -9.648 1 99 176 ILE B C 1
ATOM 3489 O O . ILE B 1 176 ? 2.336 -16.078 -9.289 1 99 176 ILE B O 1
ATOM 3493 N N . ALA B 1 177 ? 1.501 -17.938 -10.055 1 98.94 177 ALA B N 1
ATOM 3494 C CA . ALA B 1 177 ? 0.12 -17.594 -9.727 1 98.94 177 ALA B CA 1
ATOM 3495 C C . ALA B 1 177 ? -0.297 -18.203 -8.391 1 98.94 177 ALA B C 1
ATOM 3497 O O . ALA B 1 177 ? -0.525 -19.422 -8.305 1 98.94 177 ALA B O 1
ATOM 3498 N N . SER B 1 178 ? -0.342 -17.422 -7.395 1 98.94 178 SER B N 1
ATOM 3499 C CA . SER B 1 178 ? -0.755 -17.875 -6.074 1 98.94 178 SER B CA 1
ATOM 3500 C C . SER B 1 178 ? -2.275 -17.953 -5.965 1 98.94 178 SER B C 1
ATOM 3502 O O . SER B 1 178 ? -2.959 -16.938 -6.043 1 98.94 178 SER B O 1
ATOM 3504 N N . CYS B 1 179 ? -2.771 -19.141 -5.77 1 98.31 179 CYS B N 1
ATOM 3505 C CA . CYS B 1 179 ? -4.203 -19.391 -5.887 1 98.31 179 CYS B CA 1
ATOM 3506 C C . CYS B 1 179 ? -4.688 -20.344 -4.801 1 98.31 179 CYS B C 1
ATOM 3508 O O . CYS B 1 179 ? -4.164 -21.453 -4.66 1 98.31 179 CYS B O 1
ATOM 3510 N N . ASP B 1 180 ? -5.598 -19.859 -4.059 1 98.38 180 ASP B N 1
ATOM 3511 C CA . ASP B 1 180 ? -6.52 -20.797 -3.441 1 98.38 180 ASP B CA 1
ATOM 3512 C C . ASP B 1 180 ? -7.82 -20.906 -4.242 1 98.38 180 ASP B C 1
ATOM 3514 O O . ASP B 1 180 ? -8.07 -20.094 -5.133 1 98.38 180 ASP B O 1
ATOM 3518 N N . TRP B 1 181 ? -8.453 -21.938 -3.951 1 98.44 181 TRP B N 1
ATOM 3519 C CA . TRP B 1 181 ? -9.648 -22.125 -4.766 1 98.44 181 TRP B CA 1
ATOM 3520 C C . TRP B 1 181 ? -10.906 -22 -3.914 1 98.44 181 TRP B C 1
ATOM 3522 O O . TRP B 1 181 ? -11.07 -21.031 -3.17 1 98.44 181 TRP B O 1
ATOM 3532 N N . SER B 1 182 ? -11.906 -22.875 -4.148 1 98.69 182 SER B N 1
ATOM 3533 C CA . SER B 1 182 ? -13.164 -22.641 -3.457 1 98.69 182 SER B CA 1
ATOM 3534 C C . SER B 1 182 ? -12.984 -22.688 -1.944 1 98.69 182 SER B C 1
ATOM 3536 O O . SER B 1 182 ? -12.266 -23.547 -1.432 1 98.69 182 SER B O 1
ATOM 3538 N N . HIS B 1 183 ? -13.727 -21.781 -1.208 1 98.5 183 HIS B N 1
ATOM 3539 C CA . HIS B 1 183 ? -13.57 -21.672 0.239 1 98.5 183 HIS B CA 1
ATOM 3540 C C . HIS B 1 183 ? -14.82 -22.172 0.962 1 98.5 183 HIS B C 1
ATOM 3542 O O . HIS B 1 183 ? -14.875 -22.172 2.193 1 98.5 183 HIS B O 1
ATOM 3548 N N . ALA B 1 184 ? -15.805 -22.625 0.186 1 98.38 184 ALA B N 1
ATOM 3549 C CA . ALA B 1 184 ? -17.078 -23.031 0.795 1 98.38 184 ALA B CA 1
ATOM 3550 C C . ALA B 1 184 ? -17.188 -24.547 0.859 1 98.38 184 ALA B C 1
ATOM 3552 O O . ALA B 1 184 ? -18.25 -25.109 0.572 1 98.38 184 ALA B O 1
ATOM 3553 N N . HIS B 1 185 ? -16.141 -25.25 1.273 1 98.06 185 HIS B N 1
ATOM 3554 C CA . HIS B 1 185 ? -16.125 -26.703 1.276 1 98.06 185 HIS B CA 1
ATOM 3555 C C . HIS B 1 185 ? -16.672 -27.25 2.582 1 98.06 185 HIS B C 1
ATOM 3557 O O . HIS B 1 185 ? -17.016 -28.438 2.668 1 98.06 185 HIS B O 1
ATOM 3563 N N . ASP B 1 186 ? -16.656 -26.406 3.615 1 96.81 186 ASP B N 1
ATOM 3564 C CA . ASP B 1 186 ? -16.938 -26.922 4.949 1 96.81 186 ASP B CA 1
ATOM 3565 C C . ASP B 1 186 ? -17.891 -26 5.711 1 96.81 186 ASP B C 1
ATOM 3567 O O . ASP B 1 186 ? -17.578 -24.828 5.918 1 96.81 186 ASP B O 1
ATOM 3571 N N . GLU B 1 187 ? -18.922 -26.562 6.215 1 95.94 187 GLU B N 1
ATOM 3572 C CA . GLU B 1 187 ? -19.906 -25.797 6.961 1 95.94 187 GLU B CA 1
ATOM 3573 C C . GLU B 1 187 ? -19.281 -25.141 8.195 1 95.94 187 GLU B C 1
ATOM 3575 O O . GLU B 1 187 ? -19.703 -24.062 8.617 1 95.94 187 GLU B O 1
ATOM 3580 N N . ALA B 1 188 ? -18.375 -25.781 8.797 1 93.31 188 ALA B N 1
ATOM 3581 C CA . ALA B 1 188 ? -17.719 -25.281 10.016 1 93.31 188 ALA B CA 1
ATOM 3582 C C . ALA B 1 188 ? -16.688 -24.203 9.68 1 93.31 188 ALA B C 1
ATOM 3584 O O . ALA B 1 188 ? -16.172 -23.531 10.578 1 93.31 188 ALA B O 1
ATOM 3585 N N . GLY B 1 189 ? -16.422 -24.047 8.398 1 93 189 GLY B N 1
ATOM 3586 C CA . GLY B 1 189 ? -15.477 -23.031 7.969 1 93 189 GLY B CA 1
ATOM 3587 C C . GLY B 1 189 ? -16.047 -21.625 8 1 93 189 GLY B C 1
ATOM 3588 O O . GLY B 1 189 ? -17.266 -21.453 8.094 1 93 189 GLY B O 1
ATOM 3589 N N . PRO B 1 190 ? -15.195 -20.719 7.824 1 92.25 190 PRO B N 1
ATOM 3590 C CA . PRO B 1 190 ? -15.633 -19.312 7.953 1 92.25 190 PRO B CA 1
ATOM 3591 C C . PRO B 1 190 ? -16.578 -18.891 6.832 1 92.25 190 PRO B C 1
ATOM 3593 O O . PRO B 1 190 ? -17.312 -17.906 6.984 1 92.25 190 PRO B O 1
ATOM 3596 N N . TYR B 1 191 ? -16.578 -19.641 5.691 1 95.12 191 TYR B N 1
ATOM 3597 C CA . TYR B 1 191 ? -17.359 -19.203 4.539 1 95.12 191 TYR B CA 1
ATOM 3598 C C . TYR B 1 191 ? -18.578 -20.094 4.332 1 95.12 191 TYR B C 1
ATOM 3600 O O . TYR B 1 191 ? -19.312 -19.938 3.35 1 95.12 191 TYR B O 1
ATOM 3608 N N . GLY B 1 192 ? -18.688 -21.062 5.195 1 95.69 192 GLY B N 1
ATOM 3609 C CA . GLY B 1 192 ? -19.812 -21.969 5.086 1 95.69 192 GLY B CA 1
ATOM 3610 C C . GLY B 1 192 ? -19.641 -23 3.99 1 95.69 192 GLY B C 1
ATOM 3611 O O . GLY B 1 192 ? -18.531 -23.234 3.512 1 95.69 192 GLY B O 1
ATOM 3612 N N . PHE B 1 193 ? -20.766 -23.766 3.764 1 97.75 193 PHE B N 1
ATOM 3613 C CA . PHE B 1 193 ? -20.75 -24.844 2.766 1 97.75 193 PHE B CA 1
ATOM 3614 C C . PHE B 1 193 ? -21.641 -24.5 1.589 1 97.75 193 PHE B C 1
ATOM 3616 O O . PHE B 1 193 ? -22.75 -23.953 1.776 1 97.75 193 PHE B O 1
ATOM 3623 N N . HIS B 1 194 ? -21.172 -24.688 0.477 1 98.38 194 HIS B N 1
ATOM 3624 C CA . HIS B 1 194 ? -21.984 -24.672 -0.737 1 98.38 194 HIS B CA 1
ATOM 3625 C C . HIS B 1 194 ? -21.516 -25.75 -1.722 1 98.38 194 HIS B C 1
ATOM 3627 O O . HIS B 1 194 ? -20.312 -25.938 -1.912 1 98.38 194 HIS B O 1
ATOM 3633 N N . GLU B 1 195 ? -22.391 -26.422 -2.385 1 98 195 GLU B N 1
ATOM 3634 C CA . GLU B 1 195 ? -22.062 -27.531 -3.281 1 98 195 GLU B CA 1
ATOM 3635 C C . GLU B 1 195 ? -21.234 -27.062 -4.469 1 98 195 GLU B C 1
ATOM 3637 O O . GLU B 1 195 ? -20.469 -27.828 -5.043 1 98 195 GLU B O 1
ATOM 3642 N N . ASP B 1 196 ? -21.344 -25.797 -4.789 1 98.62 196 ASP B N 1
ATOM 3643 C CA . ASP B 1 196 ? -20.609 -25.234 -5.914 1 98.62 196 ASP B CA 1
ATOM 3644 C C . ASP B 1 196 ? -19.094 -25.25 -5.656 1 98.62 196 ASP B C 1
ATOM 3646 O O . ASP B 1 196 ? -18.297 -25.125 -6.59 1 98.62 196 ASP B O 1
ATOM 3650 N N . ALA B 1 197 ? -18.688 -25.344 -4.383 1 98.56 197 ALA B N 1
ATOM 3651 C CA . ALA B 1 197 ? -17.25 -25.344 -4.062 1 98.56 197 ALA B CA 1
ATOM 3652 C C . ALA B 1 197 ? -16.547 -26.5 -4.734 1 98.56 197 ALA B C 1
ATOM 3654 O O . ALA B 1 197 ? -15.594 -26.312 -5.496 1 98.56 197 ALA B O 1
ATOM 3655 N N . LYS B 1 198 ? -17.031 -27.688 -4.523 1 98.25 198 LYS B N 1
ATOM 3656 C CA . LYS B 1 198 ? -16.438 -28.875 -5.125 1 98.25 198 LYS B CA 1
ATOM 3657 C C . LYS B 1 198 ? -16.562 -28.859 -6.645 1 98.25 198 LYS B C 1
ATOM 3659 O O . LYS B 1 198 ? -15.648 -29.25 -7.359 1 98.25 198 LYS B O 1
ATOM 3664 N N . LYS B 1 199 ? -17.703 -28.406 -7.113 1 98.56 199 LYS B N 1
ATOM 3665 C CA . LYS B 1 199 ? -17.938 -28.359 -8.555 1 98.56 199 LYS B CA 1
ATOM 3666 C C . LYS B 1 199 ? -16.953 -27.422 -9.242 1 98.56 199 LYS B C 1
ATOM 3668 O O . LYS B 1 199 ? -16.344 -27.797 -10.25 1 98.56 199 LYS B O 1
ATOM 3673 N N . LEU B 1 200 ? -16.844 -26.281 -8.688 1 98.75 200 LEU B N 1
ATOM 3674 C CA . LEU B 1 200 ? -15.945 -25.297 -9.273 1 98.75 200 LEU B CA 1
ATOM 3675 C C . LEU B 1 200 ? -14.5 -25.797 -9.25 1 98.75 200 LEU B C 1
ATOM 3677 O O . LEU B 1 200 ? -13.789 -25.703 -10.25 1 98.75 200 LEU B O 1
ATOM 3681 N N . ASP B 1 201 ? -14.062 -26.297 -8.117 1 98.81 201 ASP B N 1
ATOM 3682 C CA . ASP B 1 201 ? -12.703 -26.812 -8.023 1 98.81 201 ASP B CA 1
ATOM 3683 C C . ASP B 1 201 ? -12.461 -27.906 -9.07 1 98.81 201 ASP B C 1
ATOM 3685 O O . ASP B 1 201 ? -11.406 -27.922 -9.719 1 98.81 201 ASP B O 1
ATOM 3689 N N . SER B 1 202 ? -13.398 -28.797 -9.148 1 98.62 202 SER B N 1
ATOM 3690 C CA . SER B 1 202 ? -13.281 -29.891 -10.109 1 98.62 202 SER B CA 1
ATOM 3691 C C . SER B 1 202 ? -13.188 -29.359 -11.539 1 98.62 202 SER B C 1
ATOM 3693 O O . SER B 1 202 ? -12.422 -29.875 -12.352 1 98.62 202 SER B O 1
ATOM 3695 N N . GLU B 1 203 ? -13.969 -28.422 -11.797 1 98.62 203 GLU B N 1
ATOM 3696 C CA . GLU B 1 203 ? -13.93 -27.812 -13.125 1 98.62 203 GLU B CA 1
ATOM 3697 C C . GLU B 1 203 ? -12.578 -27.141 -13.383 1 98.62 203 GLU B C 1
ATOM 3699 O O . GLU B 1 203 ? -12.047 -27.219 -14.492 1 98.62 203 GLU B O 1
ATOM 3704 N N . VAL B 1 204 ? -12.062 -26.469 -12.422 1 98.75 204 VAL B N 1
ATOM 3705 C CA . VAL B 1 204 ? -10.758 -25.828 -12.562 1 98.75 204 VAL B CA 1
ATOM 3706 C C . VAL B 1 204 ? -9.688 -26.891 -12.82 1 98.75 204 VAL B C 1
ATOM 3708 O O . VAL B 1 204 ? -8.82 -26.703 -13.68 1 98.75 204 VAL B O 1
ATOM 3711 N N . VAL B 1 205 ? -9.703 -27.984 -12.047 1 98.75 205 VAL B N 1
ATOM 3712 C CA . VAL B 1 205 ? -8.766 -29.078 -12.258 1 98.75 205 VAL B CA 1
ATOM 3713 C C . VAL B 1 205 ? -8.844 -29.547 -13.711 1 98.75 205 VAL B C 1
ATOM 3715 O O . VAL B 1 205 ? -7.816 -29.734 -14.367 1 98.75 205 VAL B O 1
ATOM 3718 N N . ASP B 1 206 ? -10.055 -29.734 -14.156 1 98.69 206 ASP B N 1
ATOM 3719 C CA . ASP B 1 206 ? -10.242 -30.172 -15.531 1 98.69 206 ASP B CA 1
ATOM 3720 C C . ASP B 1 206 ? -9.672 -29.156 -16.516 1 98.69 206 ASP B C 1
ATOM 3722 O O . ASP B 1 206 ? -9.023 -29.531 -17.5 1 98.69 206 ASP B O 1
ATOM 3726 N N . LEU B 1 207 ? -9.977 -27.906 -16.266 1 98.5 207 LEU B N 1
ATOM 3727 C CA . LEU B 1 207 ? -9.492 -26.859 -17.141 1 98.5 207 LEU B CA 1
ATOM 3728 C C . LEU B 1 207 ? -7.965 -26.828 -17.156 1 98.5 207 LEU B C 1
ATOM 3730 O O . LEU B 1 207 ? -7.355 -26.562 -18.203 1 98.5 207 LEU B O 1
ATOM 3734 N N . ILE B 1 208 ? -7.312 -27.031 -16.047 1 98.38 208 ILE B N 1
ATOM 3735 C CA . ILE B 1 208 ? -5.859 -27.078 -15.961 1 98.38 208 ILE B CA 1
ATOM 3736 C C . ILE B 1 208 ? -5.336 -28.266 -16.766 1 98.38 208 ILE B C 1
ATOM 3738 O O . ILE B 1 208 ? -4.414 -28.125 -17.578 1 98.38 208 ILE B O 1
ATOM 3742 N N . LYS B 1 209 ? -5.938 -29.406 -16.594 1 98.12 209 LYS B N 1
ATOM 3743 C CA . LYS B 1 209 ? -5.52 -30.625 -17.297 1 98.12 209 LYS B CA 1
ATOM 3744 C C . LYS B 1 209 ? -5.695 -30.484 -18.797 1 98.12 209 LYS B C 1
ATOM 3746 O O . LYS B 1 209 ? -4.902 -31.016 -19.578 1 98.12 209 LYS B O 1
ATOM 3751 N N . GLU B 1 210 ? -6.676 -29.734 -19.188 1 97.19 210 GLU B N 1
ATOM 3752 C CA . GLU B 1 210 ? -6.992 -29.562 -20.594 1 97.19 210 GLU B CA 1
ATOM 3753 C C . GLU B 1 210 ? -6.289 -28.328 -21.172 1 97.19 210 GLU B C 1
ATOM 3755 O O . GLU B 1 210 ? -6.43 -28.031 -22.359 1 97.19 210 GLU B O 1
ATOM 3760 N N . ASN B 1 211 ? -5.629 -27.641 -20.359 1 96.38 211 ASN B N 1
ATOM 3761 C CA . ASN B 1 211 ? -4.898 -26.453 -20.75 1 96.38 211 ASN B CA 1
ATOM 3762 C C . ASN B 1 211 ? -5.844 -25.359 -21.25 1 96.38 211 ASN B C 1
ATOM 3764 O O . ASN B 1 211 ? -5.574 -24.719 -22.281 1 96.38 211 ASN B O 1
ATOM 3768 N N . CYS B 1 212 ? -6.941 -25.141 -20.578 1 97.69 212 CYS B N 1
ATOM 3769 C CA . CYS B 1 212 ? -7.969 -24.188 -20.984 1 97.69 212 CYS B CA 1
ATOM 3770 C C . CYS B 1 212 ? -8.25 -23.203 -19.859 1 97.69 212 CYS B C 1
ATOM 3772 O O . CYS B 1 212 ? -9.414 -22.969 -19.5 1 97.69 212 CYS B O 1
ATOM 3774 N N . LEU B 1 213 ? -7.211 -22.656 -19.312 1 98.56 213 LEU B N 1
ATOM 3775 C CA . LEU B 1 213 ? -7.352 -21.734 -18.188 1 98.56 213 LEU B CA 1
ATOM 3776 C C . LEU B 1 213 ? -8.281 -20.578 -18.547 1 98.56 213 LEU B C 1
ATOM 3778 O O . LEU B 1 213 ? -9.016 -20.078 -17.688 1 98.56 213 LEU B O 1
ATOM 3782 N N . GLU B 1 214 ? -8.281 -20.109 -19.797 1 98.38 214 GLU B N 1
ATOM 3783 C CA . GLU B 1 214 ? -9.055 -18.969 -20.266 1 98.38 214 GLU B CA 1
ATOM 3784 C C . GLU B 1 214 ? -10.547 -19.188 -20.031 1 98.38 214 GLU B C 1
ATOM 3786 O O . GLU B 1 214 ? -11.305 -18.219 -19.906 1 98.38 214 GLU B O 1
ATOM 3791 N N . GLU B 1 215 ? -10.961 -20.391 -20 1 98.38 215 GLU B N 1
ATOM 3792 C CA . GLU B 1 215 ? -12.375 -20.719 -19.875 1 98.38 215 GLU B CA 1
ATOM 3793 C C . GLU B 1 215 ? -12.914 -20.344 -18.5 1 98.38 215 GLU B C 1
ATOM 3795 O O . GLU B 1 215 ? -14.125 -20.25 -18.312 1 98.38 215 GLU B O 1
ATOM 3800 N N . MET B 1 216 ? -12.055 -20.141 -17.562 1 98.56 216 MET B N 1
ATOM 3801 C CA . MET B 1 216 ? -12.477 -19.688 -16.234 1 98.56 216 MET B CA 1
ATOM 3802 C C . MET B 1 216 ? -13.195 -18.359 -16.328 1 98.56 216 MET B C 1
ATOM 3804 O O . MET B 1 216 ? -13.969 -18 -15.43 1 98.56 216 MET B O 1
ATOM 3808 N N . ALA B 1 217 ? -12.906 -17.594 -17.375 1 98.25 217 ALA B N 1
ATOM 3809 C CA . ALA B 1 217 ? -13.516 -16.281 -17.578 1 98.25 217 ALA B CA 1
ATOM 3810 C C . ALA B 1 217 ? -15.023 -16.391 -17.797 1 98.25 217 ALA B C 1
ATOM 3812 O O . ALA B 1 217 ? -15.75 -15.398 -17.703 1 98.25 217 ALA B O 1
ATOM 3813 N N . TYR B 1 218 ? -15.492 -17.594 -18.016 1 98 218 TYR B N 1
ATOM 3814 C CA . TYR B 1 218 ? -16.906 -17.781 -18.328 1 98 218 TYR B CA 1
ATOM 3815 C C . TYR B 1 218 ? -17.672 -18.266 -17.094 1 98 218 TYR B C 1
ATOM 3817 O O . TYR B 1 218 ? -18.875 -18.516 -17.172 1 98 218 TYR B O 1
ATOM 3825 N N . PHE B 1 219 ? -16.984 -18.484 -15.984 1 98.06 219 PHE B N 1
ATOM 3826 C CA . PHE B 1 219 ? -17.703 -18.828 -14.758 1 98.06 219 PHE B CA 1
ATOM 3827 C C . PHE B 1 219 ? -18.734 -17.75 -14.422 1 98.06 219 PHE B C 1
ATOM 3829 O O . PHE B 1 219 ? -18.438 -16.562 -14.5 1 98.06 219 PHE B O 1
ATOM 3836 N N . ASP B 1 220 ? -19.875 -18.156 -14.055 1 96.19 220 ASP B N 1
ATOM 3837 C CA . ASP B 1 220 ? -20.953 -17.234 -13.703 1 96.19 220 ASP B CA 1
ATOM 3838 C C . ASP B 1 220 ? -20.688 -16.594 -12.336 1 96.19 220 ASP B C 1
ATOM 3840 O O . ASP B 1 220 ? -20.141 -17.234 -11.438 1 96.19 220 ASP B O 1
ATOM 3844 N N . ALA B 1 221 ? -21.188 -15.367 -12.203 1 96.62 221 ALA B N 1
ATOM 3845 C CA . ALA B 1 221 ? -20.953 -14.602 -10.984 1 96.62 221 ALA B CA 1
ATOM 3846 C C . ALA B 1 221 ? -21.531 -15.32 -9.766 1 96.62 221 ALA B C 1
ATOM 3848 O O . ALA B 1 221 ? -20.953 -15.297 -8.688 1 96.62 221 ALA B O 1
ATOM 3849 N N . THR B 1 222 ? -22.672 -15.859 -9.953 1 98.12 222 THR B N 1
ATOM 3850 C CA . THR B 1 222 ? -23.312 -16.578 -8.852 1 98.12 222 THR B CA 1
ATOM 3851 C C . THR B 1 222 ? -22.484 -17.797 -8.453 1 98.12 222 THR B C 1
ATOM 3853 O O . THR B 1 222 ? -22.359 -18.125 -7.27 1 98.12 222 THR B O 1
ATOM 3856 N N . TYR B 1 223 ? -22.031 -18.484 -9.508 1 98.38 223 TYR B N 1
ATOM 3857 C CA . TYR B 1 223 ? -21.156 -19.641 -9.312 1 98.38 223 TYR B CA 1
ATOM 3858 C C . TYR B 1 223 ? -19.922 -19.281 -8.5 1 98.38 223 TYR B C 1
ATOM 3860 O O . TYR B 1 223 ? -19.578 -19.969 -7.543 1 98.38 223 TYR B O 1
ATOM 3868 N N . ILE B 1 224 ? -19.344 -18.172 -8.758 1 98.5 224 ILE B N 1
ATOM 3869 C CA . ILE B 1 224 ? -18.141 -17.656 -8.078 1 98.5 224 ILE B CA 1
ATOM 3870 C C . ILE B 1 224 ? -18.5 -17.25 -6.652 1 98.5 224 ILE B C 1
ATOM 3872 O O . ILE B 1 224 ? -17.766 -17.547 -5.715 1 98.5 224 ILE B O 1
ATOM 3876 N N . GLU B 1 225 ? -19.625 -16.562 -6.492 1 97.88 225 GLU B N 1
ATOM 3877 C CA . GLU B 1 225 ? -20.062 -16.125 -5.172 1 97.88 225 GLU B CA 1
ATOM 3878 C C . GLU B 1 225 ? -20.328 -17.312 -4.258 1 97.88 225 GLU B C 1
ATOM 3880 O O . GLU B 1 225 ? -20.031 -17.266 -3.064 1 97.88 225 GLU B O 1
ATOM 3885 N N . ASN B 1 226 ? -20.906 -18.328 -4.816 1 98.44 226 ASN B N 1
ATOM 3886 C CA . ASN B 1 226 ? -21.234 -19.531 -4.055 1 98.44 226 ASN B CA 1
ATOM 3887 C C . ASN B 1 226 ? -19.984 -20.266 -3.607 1 98.44 226 ASN B C 1
ATOM 3889 O O . ASN B 1 226 ? -19.875 -20.672 -2.445 1 98.44 226 ASN B O 1
ATOM 3893 N N . ALA B 1 227 ? -19.062 -20.438 -4.543 1 98.75 227 ALA B N 1
ATOM 3894 C CA . ALA B 1 227 ? -17.891 -21.281 -4.301 1 98.75 227 ALA B CA 1
ATOM 3895 C C . ALA B 1 227 ? -16.812 -20.5 -3.562 1 98.75 227 ALA B C 1
ATOM 3897 O O . ALA B 1 227 ? -15.992 -21.094 -2.844 1 98.75 227 ALA B O 1
ATOM 3898 N N . LYS B 1 228 ? -16.703 -19.141 -3.836 1 98.06 228 LYS B N 1
ATOM 3899 C CA . LYS B 1 228 ? -15.789 -18.203 -3.205 1 98.06 228 LYS B CA 1
ATOM 3900 C C . LYS B 1 228 ? -14.336 -18.562 -3.48 1 98.06 228 LYS B C 1
ATOM 3902 O O . LYS B 1 228 ? -13.539 -18.688 -2.551 1 98.06 228 LYS B O 1
ATOM 3907 N N . PRO B 1 229 ? -14 -18.781 -4.789 1 98.62 229 PRO B N 1
ATOM 3908 C CA . PRO B 1 229 ? -12.594 -18.984 -5.141 1 98.62 229 PRO B CA 1
ATOM 3909 C C . PRO B 1 229 ? -11.766 -17.719 -5.031 1 98.62 229 PRO B C 1
ATOM 3911 O O . PRO B 1 229 ? -12.305 -16.609 -5.133 1 98.62 229 PRO B O 1
ATOM 3914 N N . ASP B 1 230 ? -10.477 -17.812 -4.848 1 97.25 230 ASP B N 1
ATOM 3915 C CA . ASP B 1 230 ? -9.68 -16.594 -4.91 1 97.25 230 ASP B CA 1
ATOM 3916 C C . ASP B 1 230 ? -8.562 -16.719 -5.949 1 97.25 230 ASP B C 1
ATOM 3918 O O . ASP B 1 230 ? -7.648 -15.906 -5.984 1 97.25 230 ASP B O 1
ATOM 3922 N N . GLY B 1 231 ? -8.633 -17.781 -6.859 1 98.62 231 GLY B N 1
ATOM 3923 C CA . GLY B 1 231 ? -7.52 -18.062 -7.758 1 98.62 231 GLY B CA 1
ATOM 3924 C C . GLY B 1 231 ? -7.824 -17.719 -9.203 1 98.62 231 GLY B C 1
ATOM 3925 O O . GLY B 1 231 ? -6.938 -17.781 -10.062 1 98.62 231 GLY B O 1
ATOM 3926 N N . ILE B 1 232 ? -9.062 -17.312 -9.539 1 98.81 232 ILE B N 1
ATOM 3927 C CA . ILE B 1 232 ? -9.484 -17.109 -10.922 1 98.81 232 ILE B CA 1
ATOM 3928 C C . ILE B 1 232 ? -8.672 -15.984 -11.547 1 98.81 232 ILE B C 1
ATOM 3930 O O . ILE B 1 232 ? -8.148 -16.125 -12.656 1 98.81 232 ILE B O 1
ATOM 3934 N N . TRP B 1 233 ? -8.43 -14.945 -10.906 1 98.81 233 TRP B N 1
ATOM 3935 C CA . TRP B 1 233 ? -7.801 -13.734 -11.414 1 98.81 233 TRP B CA 1
ATOM 3936 C C . TRP B 1 233 ? -6.332 -13.977 -11.75 1 98.81 233 TRP B C 1
ATOM 3938 O O . TRP B 1 233 ? -5.883 -13.664 -12.852 1 98.81 233 TRP B O 1
ATOM 3948 N N . GLN B 1 234 ? -5.613 -14.586 -10.844 1 98.88 234 GLN B N 1
ATOM 3949 C CA . GLN B 1 234 ? -4.207 -14.906 -11.07 1 98.88 234 GLN B CA 1
ATOM 3950 C C . GLN B 1 234 ? -4.051 -15.922 -12.203 1 98.88 234 GLN B C 1
ATOM 3952 O O . GLN B 1 234 ? -3.102 -15.844 -12.984 1 98.88 234 GLN B O 1
ATOM 3957 N N . SER B 1 235 ? -4.984 -16.828 -12.227 1 98.88 235 SER B N 1
ATOM 3958 C CA . SER B 1 235 ? -4.926 -17.844 -13.273 1 98.88 235 SER B CA 1
ATOM 3959 C C . SER B 1 235 ? -5.145 -17.234 -14.656 1 98.88 235 SER B C 1
ATOM 3961 O O . SER B 1 235 ? -4.523 -17.656 -15.633 1 98.88 235 SER B O 1
ATOM 3963 N N . LEU B 1 236 ? -6.055 -16.297 -14.727 1 98.88 236 LEU B N 1
ATOM 3964 C CA . LEU B 1 236 ? -6.324 -15.648 -16 1 98.88 236 LEU B CA 1
ATOM 3965 C C . LEU B 1 236 ? -5.145 -14.789 -16.438 1 98.88 236 LEU B C 1
ATOM 3967 O O . LEU B 1 236 ? -4.855 -14.672 -17.625 1 98.88 236 LEU B O 1
ATOM 3971 N N . ILE B 1 237 ? -4.449 -14.172 -15.492 1 98.94 237 ILE B N 1
ATOM 3972 C CA . ILE B 1 237 ? -3.213 -13.461 -15.82 1 98.94 237 ILE B CA 1
ATOM 3973 C C . ILE B 1 237 ? -2.184 -14.453 -16.359 1 98.94 237 ILE B C 1
ATOM 3975 O O . ILE B 1 237 ? -1.527 -14.18 -17.375 1 98.94 237 ILE B O 1
ATOM 3979 N N . LEU B 1 238 ? -2.059 -15.617 -15.703 1 98.94 238 LEU B N 1
ATOM 3980 C CA . LEU B 1 238 ? -1.152 -16.656 -16.188 1 98.94 238 LEU B CA 1
ATOM 3981 C C . LEU B 1 238 ? -1.526 -17.094 -17.594 1 98.94 238 LEU B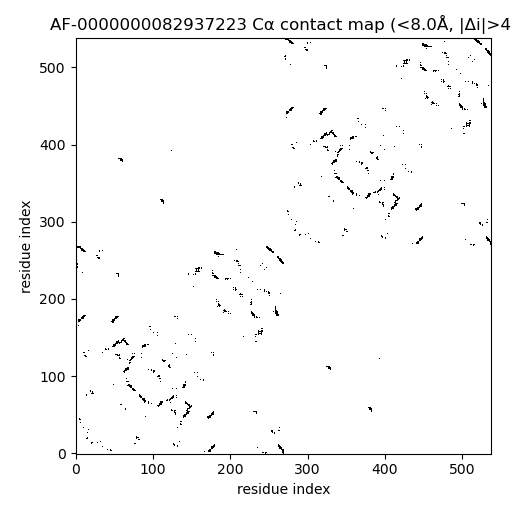 C 1
ATOM 3983 O O . LEU B 1 238 ? -0.651 -17.266 -18.438 1 98.94 238 LEU B O 1
ATOM 3987 N N . ALA B 1 239 ? -2.809 -17.219 -17.828 1 98.75 239 ALA B N 1
ATOM 3988 C CA . ALA B 1 239 ? -3.291 -17.625 -19.141 1 98.75 239 ALA B CA 1
ATOM 3989 C C . ALA B 1 239 ? -2.889 -16.625 -20.219 1 98.75 239 ALA B C 1
ATOM 3991 O O . ALA B 1 239 ? -2.557 -17 -21.344 1 98.75 239 ALA B O 1
ATOM 3992 N N . GLY B 1 240 ? -2.984 -15.359 -19.875 1 98.62 240 GLY B N 1
ATOM 3993 C CA . GLY B 1 240 ? -2.541 -14.328 -20.797 1 98.62 240 GLY B CA 1
ATOM 3994 C C . GLY B 1 240 ? -1.039 -14.32 -21.016 1 98.62 240 GLY B C 1
ATOM 3995 O O . GLY B 1 240 ? -0.563 -14.055 -22.125 1 98.62 240 GLY B O 1
ATOM 3996 N N . ALA B 1 241 ? -0.289 -14.641 -20 1 98.75 241 ALA B N 1
ATOM 3997 C CA . ALA B 1 241 ? 1.171 -14.617 -20.031 1 98.75 241 ALA B CA 1
ATOM 3998 C C . ALA B 1 241 ? 1.726 -15.789 -20.844 1 98.75 241 ALA B C 1
ATOM 4000 O O . ALA B 1 241 ? 2.775 -15.664 -21.469 1 98.75 241 ALA B O 1
ATOM 4001 N N . ILE B 1 242 ? 1.058 -16.891 -20.734 1 98.62 242 ILE B N 1
ATOM 4002 C CA . ILE B 1 242 ? 1.454 -18.094 -21.438 1 98.62 242 ILE B CA 1
ATOM 4003 C C . ILE B 1 242 ? 0.256 -18.672 -22.203 1 98.62 242 ILE B C 1
ATOM 4005 O O . ILE B 1 242 ? -0.504 -19.469 -21.656 1 98.62 242 ILE B O 1
ATOM 4009 N N . PRO B 1 243 ? 0.15 -18.375 -23.438 1 96.44 243 PRO B N 1
ATOM 4010 C CA . PRO B 1 243 ? -1.013 -18.828 -24.203 1 96.44 243 PRO B CA 1
ATOM 4011 C C . PRO B 1 243 ? -1.099 -20.344 -24.297 1 96.44 243 PRO B C 1
ATOM 4013 O O . PRO B 1 243 ? -0.092 -21.031 -24.125 1 96.44 243 PRO B O 1
ATOM 4016 N N . LYS B 1 244 ? -2.264 -20.766 -24.594 1 96.06 244 LYS B N 1
ATOM 4017 C CA . LYS B 1 244 ? -2.605 -22.188 -24.562 1 96.06 244 LYS B CA 1
ATOM 4018 C C . LYS B 1 244 ? -1.616 -23 -25.391 1 96.06 244 LYS B C 1
ATOM 4020 O O . LYS B 1 244 ? -1.145 -24.047 -24.953 1 96.06 244 LYS B O 1
ATOM 4025 N N . GLU B 1 245 ? -1.204 -22.547 -26.484 1 95.19 245 GLU B N 1
ATOM 4026 C CA . GLU B 1 245 ? -0.367 -23.281 -27.438 1 95.19 245 GLU B CA 1
ATOM 4027 C C . GLU B 1 245 ? 1.065 -23.406 -26.922 1 95.19 245 GLU B C 1
ATOM 4029 O O . GLU B 1 245 ? 1.834 -24.25 -27.406 1 95.19 245 GLU B O 1
ATOM 4034 N N . GLU B 1 246 ? 1.367 -22.625 -25.953 1 96.12 246 GLU B N 1
ATOM 4035 C CA . GLU B 1 246 ? 2.732 -22.625 -25.438 1 96.12 246 GLU B CA 1
ATOM 4036 C C . GLU B 1 246 ? 2.777 -23.125 -24 1 96.12 246 GLU B C 1
ATOM 4038 O O . GLU B 1 246 ? 3.846 -23.172 -23.375 1 96.12 246 GLU B O 1
ATOM 4043 N N . ARG B 1 247 ? 1.636 -23.406 -23.531 1 94.81 247 ARG B N 1
ATOM 4044 C CA . ARG B 1 247 ? 1.519 -23.828 -22.125 1 94.81 247 ARG B CA 1
ATOM 4045 C C . ARG B 1 247 ? 1.796 -25.312 -21.984 1 94.81 247 ARG B C 1
ATOM 4047 O O . ARG B 1 247 ? 0.996 -26.141 -22.406 1 94.81 247 ARG B O 1
ATOM 4054 N N . LYS B 1 248 ? 2.936 -25.766 -21.594 1 95 248 LYS B N 1
ATOM 4055 C CA . LYS B 1 248 ? 3.254 -27.141 -21.203 1 95 248 LYS B CA 1
ATOM 4056 C C . LYS B 1 248 ? 2.947 -27.391 -19.734 1 95 248 LYS B C 1
ATOM 4058 O O . LYS B 1 248 ? 3.832 -27.281 -18.891 1 95 248 LYS B O 1
ATOM 4063 N N . SER B 1 249 ? 1.742 -27.766 -19.547 1 95.62 249 SER B N 1
ATOM 4064 C CA . SER B 1 249 ? 1.203 -27.828 -18.188 1 95.62 249 SER B CA 1
ATOM 4065 C C . SER B 1 249 ? 1.287 -29.234 -17.625 1 95.62 249 SER B C 1
ATOM 4067 O O . SER B 1 249 ? 1.195 -30.219 -18.375 1 95.62 249 SER B O 1
ATOM 4069 N N . GLU B 1 250 ? 1.542 -29.344 -16.375 1 98 250 GLU B N 1
ATOM 4070 C CA . GLU B 1 250 ? 1.458 -30.594 -15.617 1 98 250 GLU B CA 1
ATOM 4071 C C . GLU B 1 250 ? 0.657 -30.391 -14.336 1 98 250 GLU B C 1
ATOM 4073 O O . GLU B 1 250 ? 1.05 -29.609 -13.461 1 98 250 GLU B O 1
ATOM 4078 N N . PHE B 1 251 ? -0.536 -31.031 -14.328 1 98.5 251 PHE B N 1
ATOM 4079 C CA . PHE B 1 251 ? -1.304 -31.062 -13.086 1 98.5 251 PHE B CA 1
ATOM 4080 C C . PHE B 1 251 ? -0.608 -31.906 -12.039 1 98.5 251 PHE B C 1
ATOM 4082 O O . PHE B 1 251 ? -0.188 -33.031 -12.32 1 98.5 251 PHE B O 1
ATOM 4089 N N . LEU B 1 252 ? -0.453 -31.406 -10.852 1 98.75 252 LEU B N 1
ATOM 4090 C CA . LEU B 1 252 ? 0.3 -32.125 -9.836 1 98.75 252 LEU B CA 1
ATOM 4091 C C . LEU B 1 252 ? -0.628 -32.656 -8.75 1 98.75 252 LEU B C 1
ATOM 4093 O O . LEU B 1 252 ? -0.551 -33.844 -8.383 1 98.75 252 LEU B O 1
ATOM 4097 N N . SER B 1 253 ? -1.506 -31.781 -8.195 1 98.69 253 SER B N 1
ATOM 4098 C CA . SER B 1 253 ? -2.342 -32.25 -7.098 1 98.69 253 SER B CA 1
ATOM 4099 C C . SER B 1 253 ? -3.537 -31.344 -6.871 1 98.69 253 SER B C 1
ATOM 4101 O O . SER B 1 253 ? -3.514 -30.172 -7.266 1 98.69 253 SER B O 1
ATOM 4103 N N . TYR B 1 254 ? -4.57 -31.906 -6.301 1 98.5 254 TYR B N 1
ATOM 4104 C CA . TYR B 1 254 ? -5.723 -31.219 -5.719 1 98.5 254 TYR B CA 1
ATOM 4105 C C . TYR B 1 254 ? -6.113 -31.859 -4.387 1 98.5 254 TYR B C 1
ATOM 4107 O O . TYR B 1 254 ? -6.137 -33.094 -4.258 1 98.5 254 TYR B O 1
ATOM 4115 N N . GLU B 1 255 ? -6.348 -31.047 -3.402 1 97.44 255 GLU B N 1
ATOM 4116 C CA . GLU B 1 255 ? -7.031 -31.5 -2.193 1 97.44 255 GLU B CA 1
ATOM 4117 C C . GLU B 1 255 ? -7.77 -30.344 -1.52 1 97.44 255 GLU B C 1
ATOM 4119 O O . GLU B 1 255 ? -7.449 -29.172 -1.748 1 97.44 255 GLU B O 1
ATOM 4124 N N . ALA B 1 256 ? -8.734 -30.609 -0.815 1 97.06 256 ALA B N 1
ATOM 4125 C CA . ALA B 1 256 ? -9.469 -29.688 0.034 1 97.06 256 ALA B CA 1
ATOM 4126 C C . ALA B 1 256 ? -9.555 -30.203 1.467 1 97.06 256 ALA B C 1
ATOM 4128 O O . ALA B 1 256 ? -10.648 -30.516 1.952 1 97.06 256 ALA B O 1
ATOM 4129 N N . PRO B 1 257 ? -8.422 -30.219 2.088 1 95.31 257 PRO B N 1
ATOM 4130 C CA . PRO B 1 257 ? -8.367 -30.859 3.402 1 95.31 257 PRO B CA 1
ATOM 4131 C C . PRO B 1 257 ? -9.133 -30.078 4.469 1 95.31 257 PRO B C 1
ATOM 4133 O O . PRO B 1 257 ? -9.469 -30.625 5.523 1 95.31 257 PRO B O 1
ATOM 4136 N N . THR B 1 258 ? -9.328 -28.797 4.289 1 94.38 258 THR B N 1
ATOM 4137 C CA . THR B 1 258 ? -10.109 -27.953 5.188 1 94.38 258 THR B CA 1
ATOM 4138 C C . THR B 1 258 ? -11.266 -27.297 4.445 1 94.38 258 THR B C 1
ATOM 4140 O O . THR B 1 258 ? -12.023 -27.969 3.738 1 94.38 258 THR B O 1
ATOM 4143 N N . TYR B 1 259 ? -11.398 -26 4.59 1 97 259 TYR B N 1
ATOM 4144 C CA . TYR B 1 259 ? -12.57 -25.359 4.02 1 97 259 TYR B CA 1
ATOM 4145 C C . TYR B 1 259 ? -12.25 -24.75 2.658 1 97 259 TYR B C 1
ATOM 4147 O O . TYR B 1 259 ? -13.109 -24.125 2.031 1 97 259 TYR B O 1
ATOM 4155 N N . PHE B 1 260 ? -11.039 -24.922 2.166 1 98.12 260 PHE B N 1
ATOM 4156 C CA . PHE B 1 260 ? -10.711 -24.359 0.866 1 98.12 260 PHE B CA 1
ATOM 4157 C C . PHE B 1 260 ? -9.891 -25.344 0.039 1 98.12 260 PHE B C 1
ATOM 4159 O O . PHE B 1 260 ? -9.258 -26.25 0.588 1 98.12 260 PHE B O 1
ATOM 4166 N N . GLY B 1 261 ? -9.945 -25.234 -1.273 1 98.5 261 GLY B N 1
ATOM 4167 C CA . GLY B 1 261 ? -9.25 -26.109 -2.201 1 98.5 261 GLY B CA 1
ATOM 4168 C C . GLY B 1 261 ? -7.828 -25.672 -2.494 1 98.5 261 GLY B C 1
ATOM 4169 O O . GLY B 1 261 ? -7.539 -24.469 -2.521 1 98.5 261 GLY B O 1
ATOM 4170 N N . LEU B 1 262 ? -6.969 -26.672 -2.711 1 98.69 262 LEU B N 1
ATOM 4171 C CA . LEU B 1 262 ? -5.562 -26.453 -3.023 1 98.69 262 LEU B CA 1
ATOM 4172 C C . LEU B 1 262 ? -5.172 -27.172 -4.305 1 98.69 262 LEU B C 1
ATOM 4174 O O . LEU B 1 262 ? -5.379 -28.391 -4.426 1 98.69 262 LEU B O 1
ATOM 4178 N N . ILE B 1 263 ? -4.664 -26.438 -5.266 1 98.88 263 ILE B N 1
ATOM 4179 C CA . ILE B 1 263 ? -4.238 -27.031 -6.527 1 98.88 263 ILE B CA 1
ATOM 4180 C C . ILE B 1 263 ? -2.795 -26.641 -6.824 1 98.88 263 ILE B C 1
ATOM 4182 O O . ILE B 1 263 ? -2.41 -25.484 -6.617 1 98.88 263 ILE B O 1
ATOM 4186 N N . CYS B 1 264 ? -1.973 -27.578 -7.25 1 98.88 264 CYS B N 1
ATOM 4187 C CA . CYS B 1 264 ? -0.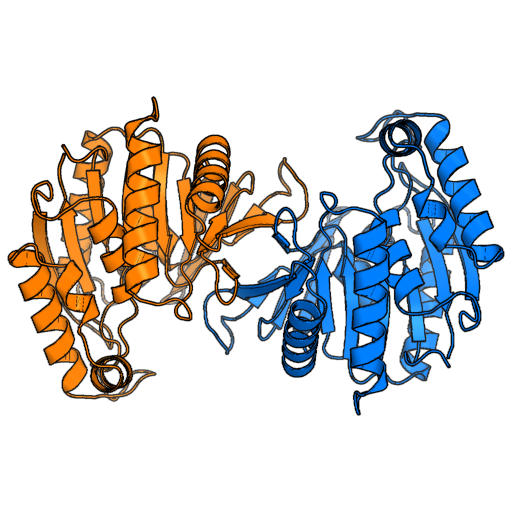633 -27.328 -7.77 1 98.88 264 CYS B CA 1
ATOM 4188 C C . CYS B 1 264 ? -0.521 -27.75 -9.227 1 98.88 264 CYS B C 1
ATOM 4190 O O . CYS B 1 264 ? -0.965 -28.844 -9.594 1 98.88 264 CYS B O 1
ATOM 4192 N N . SER B 1 265 ? -0.006 -26.953 -9.984 1 98.81 265 SER B N 1
ATOM 4193 C CA . SER B 1 265 ? 0.304 -27.297 -11.375 1 98.81 265 SER B CA 1
ATOM 4194 C C . SER B 1 265 ? 1.556 -26.562 -11.852 1 98.81 265 SER B C 1
ATOM 4196 O O . SER B 1 265 ? 1.89 -25.5 -11.344 1 98.81 265 SER B O 1
ATOM 4198 N N . ALA B 1 266 ? 2.258 -27.156 -12.805 1 98.75 266 ALA B N 1
ATOM 4199 C CA . ALA B 1 266 ? 3.504 -26.625 -13.359 1 98.75 266 ALA B CA 1
ATOM 4200 C C . ALA B 1 266 ? 3.334 -26.25 -14.82 1 98.75 266 ALA B C 1
ATOM 4202 O O . ALA B 1 266 ? 2.545 -26.859 -15.547 1 98.75 266 ALA B O 1
ATOM 4203 N N . TYR B 1 267 ? 4.047 -25.266 -15.227 1 98.38 267 TYR B N 1
ATOM 4204 C CA . TYR B 1 267 ? 4.117 -24.812 -16.609 1 98.38 267 TYR B CA 1
ATOM 4205 C C . TYR B 1 267 ? 5.566 -24.625 -17.047 1 98.38 267 TYR B C 1
ATOM 4207 O O . TYR B 1 267 ? 6.238 -23.688 -16.594 1 98.38 267 TYR B O 1
ATOM 4215 N N . PHE B 1 268 ? 5.984 -25.438 -17.969 1 96.69 268 PHE B N 1
ATOM 4216 C CA . PHE B 1 268 ? 7.391 -25.484 -18.344 1 96.69 268 PHE B CA 1
ATOM 4217 C C . PHE B 1 268 ? 7.641 -24.641 -19.594 1 96.69 268 PHE B C 1
ATOM 4219 O O . PHE B 1 268 ? 6.699 -24.266 -20.297 1 96.69 268 PHE B O 1
ATOM 4226 N N . GLN B 1 269 ? 8.906 -24.266 -19.766 1 93.19 269 GLN B N 1
ATOM 4227 C CA . GLN B 1 269 ? 9.312 -23.516 -20.938 1 93.19 269 GLN B CA 1
ATOM 4228 C C . GLN B 1 269 ? 9.227 -24.375 -22.203 1 93.19 269 GLN B C 1
ATOM 4230 O O . GLN B 1 269 ? 9.523 -25.562 -22.172 1 93.19 269 GLN B O 1
#

pLDDT: mean 97.56, std 2.16, range [82.0, 99.0]

Organism: NCBI:txid1808955

Nearest PDB structures (foldseek):
  5hee-assembly1_B  TM=9.340E-01  e=3.637E-28  Thermococcus kodakarensis KOD1
  7txy-assembly2_E  TM=8.122E-01  e=8.794E-16  Micromonospora rosaria
  8ihg-assembly1_D  TM=7.637E-01  e=4.594E-16  Pseudomonas sp.
  3vsj-assembly1_C  TM=7.853E-01  e=1.786E-15  Comamonas testosteroni CNB-1
  3wrc-assembly1_B  TM=7.586E-01  e=4.078E-12  Sphingomonas paucimobilis

Secondary structure (DSSP, 8-state):
---SSEEEEE---GGGSGGG-TT-TTTTHHHHHHHHHHHHHHHHH--SEEEEE-SSSEEETTBEEEE-SSEEEEEEEETTEEEEEEEEB-HHHHHHHHHHHHHTT--EEEEEESSSSSTT-EEEPPHHHHHHHTTS-S--EEEEE--TTS-HHHHHHHHHHHHHHHHT-SS-EEEEEE------B-TTSTT-B-THHHHHHHHHHHHHHTT-GGGGGG--HHHHHHH--S-HHHHHHHHHHS-GGG-EEEEEEEE-SSSS-EEEEEEE-/---SSEEEEE---GGGSGGG-TT-TTTTHHHHHHHHHHHHHHHHH--SEEEEE-SSSEEETTBEEEE-SSEEEEEEEETTEEEEEEEEB-HHHHHHHHHHHHHTT--EEEEEESSSSSTT-EEEPPHHHHHHHTTS-S--EEEEE--TTS-HHHHHHHHHHHHHHHHT-SS-EEEEEE------B-TTSTT-B-THHHHHHHHHHHHHHTT-GGGGGG--HHHHHHH--S-HHHHHHHHHHS-GGG-EEEEEEEE-SSSS-EEEEEEE-

Radius of gyration: 24.65 Å; Cα contacts (8 Å, |Δi|>4): 1393; chains: 2; bounding box: 50×71×54 Å

Foldseek 3Di:
DQLAQKEKEFAQDPCLDVQAVAPPNCLCVLRNVLLLVSQVSQVVSPFQEEEEEFQPFDDDAQAKEKEQFQKEKEWDDHNNGIDIDMAGAPNVLSVLLVVLCVVLVGHYDYDWDDDNYDDRGYGYDDSLRCRSCVSHDRHHYMYIHDHPNDALVSLLVSLLSSLVSSNPDPTNYYYYQHWWFFQQPDCPGPLHHDPLQVVVVVVCLVCLVVLNLCCLSVDDPVSCSRRVISRNSSSSSNCSNAPSVQWPKDWRDWDDSDRIITTMMMTRD/DQLAQKEKEFAQDPCLDVQAVAPPNCLCVLRNVLLLVSQVSQVVSPFQEEEEEFAPFDDDAQAKEKEQFQKEKEWDDHNNGIDIDMAGAPNVLSVLLVVLCVVVVGHYDYDWDDDNYDDRGYGYDDSLRCRSCVSHDRHHYMYIHDHPNDALVSLLVSLLSSLVSSNPDPTNYYYYQHWWFFQQPDCPGPLHHDPLQVVVVVVCLVCLVVLNLCCLSVDDPVSCSRRVISRNSSSSSNCSNAPSVQWPKDWRDWDDSDRIITTMMMTRD

Sequence (538 aa):
MNPFVFACIAPHGGEIIPELQGIQPLRMDATRESMIRLGKEMEKAKPDTIIVLTPHGTRINGQFAITDSERMLGVVEENEASFRMERKVDRELATELGKHAEQFGLPVGLINYATSAGPFSCLPLDWGAIVPLRFMPKVPVVVITPSRDLSFEKHVEFGQMIREVVKHSSKRIGLIASCDWSHAHDEAGPYGFHEDAKKLDSEVVDLIKENCLEEMAYFDATYIENAKPDGIWQSLILAGAIPKEERKSEFLSYEAPTYFGLICSAYFQMNPFVFACIAPHGGEIIPELQGIQPLRMDATRESMIRLGKEMEKAKPDTIIVLTPHGTRINGQFAITDSERMLGVVEENEASFRMERKVDRELATELGKHAEQFGLPVGLINYATSAGPFSCLPLDWGAIVPLRFMPKVPVVVITPSRDLSFEKHVEFGQMIREVVKHSSKRIGLIASCDWSHAHDEAGPYGFHEDAKKLDSEVVDLIKENCLEEMAYFDATYIENAKPDGIWQSLILAGAIPKEERKSEFLSYEAPTYFGLICSAYFQ